Protein AF-0000000083110150 (afdb_homodimer)

Organism: NCBI:txid185642

pLDDT: mean 92.05, std 11.99, range [24.27, 98.94]

Sequence (614 aa):
MTGLLDGKVALVTGAGHGIGRGHALELAKHGATVIINDLGTSLSGEGTGKVADEVVTIIESRGGTAVSDFSDVGDEEQVDLAVERAYSQLGRLDIVVNNAGIVRDKAIWNMSADDFDLVMRVHVRGSWLTSRAVARKWRAESKESGGKVYGRIINTTSGAGLHGHFGQTNYSAAKAAIVGLTQTLSLELASIGATVNAISPGGRTRMSASMPGAQAPIEPDERAEDEFDPKDPSLGSPVVAWLASPEAGHVSGQVIRAMGEHLQLLKGWHPVASVSNGQKRWDANKLGAIMATDVFGTRNTGLRLGGMTGLLDGKVALVTGAGHGIGRGHALELAKHGATVIINDLGTSLSGEGTGKVADEVVTIIESRGGTAVSDFSDVGDEEQVDLAVERAYSQLGRLDIVVNNAGIVRDKAIWNMSADDFDLVMRVHVRGSWLTSRAVARKWRAESKESGGKVYGRIINTTSGAGLHGHFGQTNYSAAKAAIVGLTQTLSLELASIGATVNAISPGGRTRMSASMPGAQAPIEPDERAEDEFDPKDPSLGSPVVAWLASPEAGHVSGQVIRAMGEHLQLLKGWHPVASVSNGQKRWDANKLGAIMATDVFGTRNTGLRLGG

Radius of gyration: 24.79 Å; Cα contacts (8 Å, |Δi|>4): 1547; chains: 2; bounding box: 57×77×65 Å

InterPro domains:
  IPR002347 Short-chain dehydrogenase/reductase SDR [PF00106] (8-207)
  IPR002347 Short-chain dehydrogenase/reductase SDR [PR00080] (91-102)
  IPR002347 Short-chain dehydrogenase/reductase SDR [PR00080] (151-159)
  IPR002347 Short-chain dehydrogenase/reductase SDR [PR00080] (171-190)
  IPR002347 Short-chain dehydrogenase/reductase SDR [PR00081] (9-26)
  IPR002347 Short-chain dehydrogenase/reductase SDR [PR00081] (91-102)
  IPR002347 Short-chain dehydrogenase/reductase SDR [PR00081] (145-161)
  IPR002347 Short-chain dehydrogenase/reductase SDR [PR00081] (171-190)
  IPR002347 Short-chain dehydrogenase/reductase SDR [PR00081] (192-209)
  IPR020904 Short-chain dehydrogenase/reductase, conserved site [PS00061] (158-186)
  IPR036291 NAD(P)-binding domain superfamily [SSF51735] (5-263)
  IPR051687 Peroxisomal Beta-Oxidation Enzymes [PTHR45024] (5-287)
  IPR057326 Ketoreductase domain [SM00822] (8-202)

Secondary structure (DSSP, 8-state):
---TTTT-EEEEET-SSHHHHHHHHHHHHTT-EEEEE-----TTS-S---HHHHHHHHHHHTT-EEEEE---TT-HHHHHHHHHHHHHHHS---EEEE-------B-GGG--HHHHHHHIIIIIIHHHHHHHHHHHHHHHHHHHHTS----EEEEE--HHHHH--TTBHHHHHHHHHHHHHHHHHHHHTGGGT-EEEEEEE----TTGGGSTTPPPP--TTSS-TT---TT-TTTTHHHHHHHTSGGGTT--S-EEEEETTEEEEEE-SEEEEEE--SSS---HHHHHHHIIIIII----TTTS---/---TTTT-EEEEET-SSHHHHHHHHHHHHTT-EEEEE-----TTS-----HHHHHHHHHHHTT-EEEEE---TT-HHHHHHHHHHHHHHHS---EEEE-------B-GGG--HHHHHHHIIIIIIHHHHHHHHHHHHHHHHHHHHTS----EEEEE--HHHHH--TTBHHHHHHHHHHHHHHHHHHHHTGGGT-EEEEEEE----TTGGGSTTPPPP--TTSS-TT---TT-TTTTHHHHHHHTSGGGTT--S-EEEEETTEEEEEE-SEEEEEE--SSS---HHHHHHHIIIIII----TTTS---

Foldseek 3Di:
DQFLQALAEEEQAQCLFFLNVLLQLLLQVRHYAYEQEDLCADLLRHDGDQSSVVSQVVSVVVVGHYHYANFQLLDLVSLLVVLVCCCVPVVDHQEYEQDWFHDDFAAPVPGDPVRLVVRLSRQPSSLVSNLVNRLVVLVVVCVVVVAADRHEYEHEAAPCLQPNDGRPPSRVVSSVNSLVVQQVVQVVRVVRQHAGEYEHFAAFIPRQQPDPPRDDRDGQVVDDPPDQDQRRSNQCSVVVSCSSGPNVSVDHSWYWYGGRPDIDTDDDDDAPFDDDDVPDDDDPVLVLLVCCCGPVVHPDDVRDPDD/DQFLQALAEEEQAQCLFFLNVLLQLLLQVRHYAYEQEDLCADLLRHDGDQSSVVSQVVSVVVVGHYDYANFQLLDLVSLLVVLVVCCVPVVDHQEYEQDWFHDDFAAPVPGDPVRLVVRLSRQPSSLVSNLVNRLVVLVVVCVVVVAADRHEYEYEAAPCLAPNDGRPPSRVVSSVNSLVVQQVVQVVRVVRLHAGEYEHFAAFISRQQVDPPRDDRDGQVVDDPPDADQRRSNQCSVVVSCSSGPNVSVDHSWYWYGGRPDIDTDDDDDAPFDDDDVPDDDDPVQVQQVCCCGPVNHPDPPHDDDD

Nearest PDB structures (foldseek):
  4kzp-assembly1_A  TM=9.061E-01  e=1.179E-28  Mycolicibacterium smegmatis MC2 155
  4kzp-assembly2_B  TM=9.186E-01  e=1.418E-27  Mycolicibacterium smegmatis MC2 155
  4kzp-assembly2_C  TM=8.855E-01  e=2.645E-28  Mycolicibacterium smegmatis MC2 155
  4kzp-assembly1_D  TM=9.152E-01  e=2.990E-27  Mycolicibacterium smegmatis MC2 155
  3s55-assembly2_H  TM=8.577E-01  e=4.575E-21  Mycobacteroides abscessus ATCC 19977

Solvent-accessible surface area (backbone atoms only — not comparable to full-atom values): 29436 Å² total; per-residue (Å²): 129,87,35,71,30,57,85,36,28,30,41,28,30,33,18,48,47,20,47,26,27,14,36,46,51,44,34,20,75,21,42,14,37,29,38,25,21,16,50,29,42,45,64,75,64,47,72,72,44,66,42,13,50,55,48,30,51,53,36,41,75,71,72,29,46,52,43,65,38,61,52,48,50,57,36,66,68,42,35,48,50,51,56,48,46,36,36,74,74,67,70,45,75,32,30,39,35,40,47,35,68,60,59,69,76,33,43,61,71,72,45,51,68,65,47,36,50,50,37,34,33,40,38,33,46,10,40,48,45,48,50,29,49,49,47,42,52,47,49,52,49,15,64,71,69,72,44,68,35,76,36,26,37,39,37,55,36,33,67,34,16,57,62,23,32,73,33,22,46,42,55,7,13,26,22,14,15,41,50,11,30,25,30,9,45,19,56,61,33,42,84,41,50,26,31,17,27,30,35,25,57,39,43,34,17,69,75,54,29,68,40,89,90,43,59,78,52,40,51,48,83,76,54,58,90,87,57,73,52,71,45,39,16,31,41,31,15,30,57,52,41,32,55,59,15,76,81,27,71,86,56,53,44,45,43,33,37,22,46,29,38,36,37,26,43,43,38,61,57,40,72,78,25,72,49,69,51,85,79,31,74,68,54,35,93,52,41,50,47,47,43,31,50,64,54,65,65,43,79,54,70,91,47,54,74,82,125,131,87,35,71,29,58,86,35,28,31,40,28,29,34,18,47,49,21,47,26,27,14,36,46,51,44,34,19,73,21,40,15,36,30,37,25,20,14,49,29,42,45,64,79,63,48,72,72,44,66,43,13,50,56,49,30,52,53,36,41,75,71,73,30,45,52,43,64,38,60,50,47,50,58,35,66,68,41,36,46,49,53,56,50,47,36,37,73,74,68,69,46,74,32,31,39,34,40,48,35,68,61,60,69,76,31,45,60,71,72,45,49,69,65,48,36,50,51,37,34,33,40,38,34,46,10,41,48,44,50,51,30,48,49,46,42,52,47,48,51,50,16,64,72,71,73,43,68,34,76,36,26,38,40,37,56,36,33,66,32,16,55,62,25,33,72,32,22,45,43,55,7,12,26,23,13,15,43,51,12,28,26,28,10,46,18,56,64,33,42,87,42,50,27,30,16,28,31,35,26,58,40,43,32,18,69,75,54,30,70,41,89,89,43,61,79,53,39,51,49,84,76,54,56,92,85,55,70,53,72,45,40,16,29,42,27,17,31,57,54,42,31,54,59,17,78,80,27,71,84,56,54,45,46,41,34,37,21,45,31,40,37,38,27,42,43,39,61,58,41,74,77,25,70,52,72,50,84,80,30,74,67,53,37,93,53,42,48,41,47,43,29,50,64,54,66,65,44,77,57,96,85,31,66,74,80,125

Structure (mmCIF, N/CA/C/O backbone):
data_AF-0000000083110150-model_v1
#
loop_
_entity.id
_entity.type
_entity.pdbx_description
1 polymer 'Short-chain dehydrogenase'
#
loop_
_atom_site.group_PDB
_atom_site.id
_atom_site.type_symbol
_atom_site.label_atom_id
_atom_site.label_alt_id
_atom_site.label_comp_id
_atom_site.label_asym_id
_atom_site.label_entity_id
_atom_site.label_seq_id
_atom_site.pdbx_PDB_ins_code
_atom_site.Cartn_x
_atom_site.Cartn_y
_atom_site.Cartn_z
_atom_site.occupancy
_atom_site.B_iso_or_equiv
_atom_site.auth_seq_id
_atom_site.auth_comp_id
_atom_site.auth_asym_id
_atom_site.auth_atom_id
_atom_site.pdbx_PDB_model_num
ATOM 1 N N . MET A 1 1 ? 2.549 -40.5 -8.477 1 42.94 1 MET A N 1
ATOM 2 C CA . MET A 1 1 ? 1.899 -39.812 -7.375 1 42.94 1 MET A CA 1
ATOM 3 C C . MET A 1 1 ? 1.239 -38.531 -7.863 1 42.94 1 MET A C 1
ATOM 5 O O . MET A 1 1 ? 1.808 -37.812 -8.688 1 42.94 1 MET A O 1
ATOM 9 N N . THR A 1 2 ? -0.109 -38.312 -7.758 1 65.88 2 THR A N 1
ATOM 10 C CA . THR A 1 2 ? -0.902 -37.25 -8.375 1 65.88 2 THR A CA 1
ATOM 11 C C . THR A 1 2 ? -0.48 -35.875 -7.848 1 65.88 2 THR A C 1
ATOM 13 O O . THR A 1 2 ? -0.294 -35.719 -6.641 1 65.88 2 THR A O 1
ATOM 16 N N . GLY A 1 3 ? 0.108 -35.031 -8.75 1 89 3 GLY A N 1
ATOM 17 C CA . GLY A 1 3 ? 0.608 -33.719 -8.375 1 89 3 GLY A CA 1
ATOM 18 C C . GLY A 1 3 ? -0.45 -32.844 -7.746 1 89 3 GLY A C 1
ATOM 19 O O . GLY A 1 3 ? -1.645 -33 -7.992 1 89 3 GLY A O 1
ATOM 20 N N . LEU A 1 4 ? -0.072 -32.031 -6.766 1 93 4 LEU A N 1
ATOM 21 C CA . LEU A 1 4 ? -0.948 -31.109 -6.031 1 93 4 LEU A CA 1
ATOM 22 C C . LEU A 1 4 ? -1.842 -30.328 -6.988 1 93 4 LEU A C 1
ATOM 24 O O . LEU A 1 4 ? -2.93 -29.891 -6.605 1 93 4 LEU A O 1
ATOM 28 N N . LEU A 1 5 ? -1.412 -30.234 -8.312 1 98.12 5 LEU A N 1
ATOM 29 C CA . LEU A 1 5 ? -2.062 -29.281 -9.195 1 98.12 5 LEU A CA 1
ATOM 30 C C . LEU A 1 5 ? -2.42 -29.922 -10.531 1 98.12 5 LEU A C 1
ATOM 32 O O . LEU A 1 5 ? -2.469 -29.25 -11.555 1 98.12 5 LEU A O 1
ATOM 36 N N . ASP A 1 6 ? -2.557 -31.281 -10.461 1 97.38 6 ASP A N 1
ATOM 37 C CA . ASP A 1 6 ? -2.932 -32 -11.672 1 97.38 6 ASP A CA 1
ATOM 38 C C . ASP A 1 6 ? -4.207 -31.438 -12.281 1 97.38 6 ASP A C 1
ATOM 40 O O . ASP A 1 6 ? -5.203 -31.25 -11.594 1 97.38 6 ASP A O 1
ATOM 44 N N . GLY A 1 7 ? -4.094 -31.109 -13.594 1 97.06 7 GLY A N 1
ATOM 45 C CA . GLY A 1 7 ? -5.262 -30.672 -14.328 1 97.06 7 GLY A CA 1
ATOM 46 C C . GLY A 1 7 ? -5.516 -29.172 -14.195 1 97.06 7 GLY A C 1
ATOM 47 O O . GLY A 1 7 ? -6.453 -28.641 -14.789 1 97.06 7 GLY A O 1
ATOM 48 N N . LYS A 1 8 ? -4.723 -28.484 -13.422 1 98.38 8 LYS A N 1
ATOM 49 C CA . LYS A 1 8 ? -4.914 -27.047 -13.227 1 98.38 8 LYS A CA 1
ATOM 50 C C . LYS A 1 8 ? -4.105 -26.25 -14.242 1 98.38 8 LYS A C 1
ATOM 52 O O . LYS A 1 8 ? -3.105 -26.734 -14.773 1 98.38 8 LYS A O 1
ATOM 57 N N . VAL A 1 9 ? -4.539 -25.078 -14.57 1 98.88 9 VAL A N 1
ATOM 58 C CA . VAL A 1 9 ? -3.82 -24.125 -15.414 1 98.88 9 VAL A CA 1
ATOM 59 C C . VAL A 1 9 ? -3.422 -22.906 -14.586 1 98.88 9 VAL A C 1
ATOM 61 O O . VAL A 1 9 ? -4.254 -22.328 -13.875 1 98.88 9 VAL A O 1
ATOM 64 N N . ALA A 1 10 ? -2.152 -22.562 -14.633 1 98.94 10 ALA A N 1
ATOM 65 C CA . ALA A 1 10 ? -1.606 -21.469 -13.844 1 98.94 10 ALA A CA 1
ATOM 66 C C . ALA A 1 10 ? -0.938 -20.422 -14.734 1 98.94 10 ALA A C 1
ATOM 68 O O . ALA A 1 10 ? -0.252 -20.766 -15.695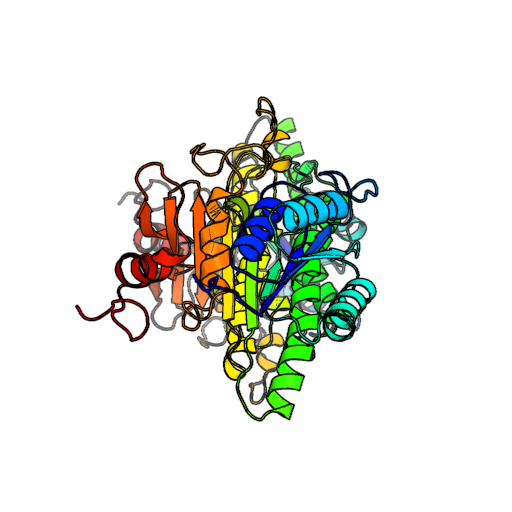 1 98.94 10 ALA A O 1
ATOM 69 N N . LEU A 1 11 ? -1.228 -19.141 -14.469 1 98.94 11 LEU A N 1
ATOM 70 C CA . LEU A 1 11 ? -0.478 -18.031 -15.023 1 98.94 11 LEU A CA 1
ATOM 71 C C . LEU A 1 11 ? 0.493 -17.453 -14 1 98.94 11 LEU A C 1
ATOM 73 O O . LEU A 1 11 ? 0.086 -17.062 -12.898 1 98.94 11 LEU A O 1
ATOM 77 N N . VAL A 1 12 ? 1.768 -17.438 -14.273 1 98.94 12 VAL A N 1
ATOM 78 C CA . VAL A 1 12 ? 2.777 -16.797 -13.445 1 98.94 12 VAL A CA 1
ATOM 79 C C . VAL A 1 12 ? 3.369 -15.594 -14.195 1 98.94 12 VAL A C 1
ATOM 81 O O . VAL A 1 12 ? 3.969 -15.758 -15.266 1 98.94 12 VAL A O 1
ATOM 84 N N . THR A 1 13 ? 3.188 -14.406 -13.664 1 98.81 13 THR A N 1
ATOM 85 C CA . THR A 1 13 ? 3.738 -13.219 -14.312 1 98.81 13 THR A CA 1
ATOM 86 C C . THR A 1 13 ? 5.168 -12.961 -13.844 1 98.81 13 THR A C 1
ATOM 88 O O . THR A 1 13 ? 5.5 -13.219 -12.688 1 98.81 13 THR A O 1
ATOM 91 N N . GLY A 1 14 ? 5.98 -12.375 -14.75 1 97.56 14 GLY A N 1
ATOM 92 C CA . GLY A 1 14 ? 7.387 -12.188 -14.43 1 97.56 14 GLY A CA 1
ATOM 93 C C . GLY A 1 14 ? 8.117 -13.492 -14.164 1 97.56 14 GLY A C 1
ATOM 94 O O . GLY A 1 14 ? 8.891 -13.594 -13.211 1 97.56 14 GLY A O 1
ATOM 95 N N . ALA A 1 15 ? 7.895 -14.484 -14.969 1 98 15 ALA A N 1
ATOM 96 C CA . ALA A 1 15 ? 8.32 -15.844 -14.664 1 98 15 ALA A CA 1
ATOM 97 C C . ALA A 1 15 ? 9.586 -16.219 -15.445 1 98 15 ALA A C 1
ATOM 99 O O . ALA A 1 15 ? 9.992 -17.375 -15.461 1 98 15 ALA A O 1
ATOM 100 N N . GLY A 1 16 ? 10.172 -15.227 -16.094 1 96.44 16 GLY A N 1
ATOM 101 C CA . GLY A 1 16 ? 11.367 -15.5 -16.891 1 96.44 16 GLY A CA 1
ATOM 102 C C . GLY A 1 16 ? 12.602 -15.727 -16.047 1 96.44 16 GLY A C 1
ATOM 103 O O . GLY A 1 16 ? 13.539 -16.406 -16.469 1 96.44 16 GLY A O 1
ATOM 104 N N . HIS A 1 17 ? 12.656 -15.141 -14.891 1 94.69 17 HIS A N 1
ATOM 105 C CA . HIS A 1 17 ? 13.836 -15.203 -14.039 1 94.69 17 HIS A CA 1
ATOM 106 C C . HIS A 1 17 ? 13.453 -15.297 -12.57 1 94.69 17 HIS A C 1
ATOM 108 O O . HIS A 1 17 ? 12.289 -15.078 -12.211 1 94.69 17 HIS A O 1
ATOM 114 N N . GLY A 1 18 ? 14.375 -15.727 -11.773 1 95.81 18 GLY A N 1
ATOM 115 C CA . GLY A 1 18 ? 14.32 -15.555 -10.328 1 95.81 18 GLY A CA 1
ATOM 116 C C . GLY A 1 18 ? 13.125 -16.234 -9.688 1 95.81 18 GLY A C 1
ATOM 117 O O . GLY A 1 18 ? 12.859 -17.422 -9.953 1 95.81 18 GLY A O 1
ATOM 118 N N . ILE A 1 19 ? 12.484 -15.539 -8.844 1 97.31 19 ILE A N 1
ATOM 119 C CA . ILE A 1 19 ? 11.406 -16.062 -8 1 97.31 19 ILE A CA 1
ATOM 120 C C . ILE A 1 19 ? 10.266 -16.578 -8.883 1 97.31 19 ILE A C 1
ATOM 122 O O . ILE A 1 19 ? 9.766 -17.688 -8.68 1 97.31 19 ILE A O 1
ATOM 126 N N . GLY A 1 20 ? 9.875 -15.766 -9.898 1 98.19 20 GLY A N 1
ATOM 127 C CA . GLY A 1 20 ? 8.805 -16.172 -10.805 1 98.19 20 GLY A CA 1
ATOM 128 C C . GLY A 1 20 ? 9.117 -17.453 -11.555 1 98.19 20 GLY A C 1
ATOM 129 O O . GLY A 1 20 ? 8.25 -18.312 -11.711 1 98.19 20 GLY A O 1
ATOM 130 N N . ARG A 1 21 ? 10.359 -17.547 -12 1 97.75 21 ARG A N 1
ATOM 131 C CA . ARG A 1 21 ? 10.812 -18.766 -12.648 1 97.75 21 ARG A CA 1
ATOM 132 C C . ARG A 1 21 ? 10.695 -19.953 -11.703 1 97.75 21 ARG A C 1
ATOM 134 O O . ARG A 1 21 ? 10.242 -21.031 -12.094 1 97.75 21 ARG A O 1
ATOM 141 N N . GLY A 1 22 ? 11.125 -19.766 -10.445 1 97.5 22 GLY A N 1
ATOM 142 C CA . GLY A 1 22 ? 10.992 -20.797 -9.438 1 97.5 22 GLY A CA 1
ATOM 143 C C . GLY A 1 22 ? 9.555 -21.25 -9.227 1 97.5 22 GLY A C 1
ATOM 144 O O . GLY A 1 22 ? 9.281 -22.453 -9.148 1 97.5 22 GLY A O 1
ATOM 145 N N . HIS A 1 23 ? 8.609 -20.266 -9.109 1 98.5 23 HIS A N 1
ATOM 146 C CA . HIS A 1 23 ? 7.199 -20.609 -8.969 1 98.5 23 HIS A CA 1
ATOM 147 C C . HIS A 1 23 ? 6.703 -21.438 -10.141 1 98.5 23 HIS A C 1
ATOM 149 O O . HIS A 1 23 ? 6.035 -22.453 -9.953 1 98.5 23 HIS A O 1
ATOM 155 N N . ALA A 1 24 ? 7.051 -21 -11.359 1 98.69 24 ALA A N 1
ATOM 156 C CA . ALA A 1 24 ? 6.586 -21.672 -12.562 1 98.69 24 ALA A CA 1
ATOM 157 C C . ALA A 1 24 ? 7.059 -23.109 -12.602 1 98.69 24 ALA A C 1
ATOM 159 O O . ALA A 1 24 ? 6.27 -24.031 -12.867 1 98.69 24 ALA A O 1
ATOM 160 N N . LEU A 1 25 ? 8.328 -23.328 -12.344 1 97.88 25 LEU A N 1
ATOM 161 C CA . LEU A 1 25 ? 8.898 -24.656 -12.359 1 97.88 25 LEU A CA 1
ATOM 162 C C . LEU A 1 25 ? 8.234 -25.547 -11.312 1 97.88 25 LEU A C 1
ATOM 164 O O . LEU A 1 25 ? 7.918 -26.703 -11.586 1 97.88 25 LEU A O 1
ATOM 168 N N . GLU A 1 26 ? 8.023 -25 -10.125 1 97.62 26 GLU A N 1
ATOM 169 C CA . GLU A 1 26 ? 7.426 -25.766 -9.031 1 97.62 26 GLU A CA 1
ATOM 170 C C . GLU A 1 26 ? 5.984 -26.156 -9.352 1 97.62 26 GLU A C 1
ATOM 172 O O . GLU A 1 26 ? 5.574 -27.281 -9.109 1 97.62 26 GLU A O 1
ATOM 177 N N . LEU A 1 27 ? 5.188 -25.203 -9.891 1 98.62 27 LEU A N 1
ATOM 178 C CA . LEU A 1 27 ? 3.803 -25.484 -10.242 1 98.62 27 LEU A CA 1
ATOM 179 C C . LEU A 1 27 ? 3.723 -26.562 -11.312 1 98.62 27 LEU A C 1
ATOM 181 O O . LEU A 1 27 ? 2.893 -27.469 -11.219 1 98.62 27 LEU A O 1
ATOM 185 N N . ALA A 1 28 ? 4.586 -26.5 -12.297 1 98.44 28 ALA A N 1
ATOM 186 C CA . ALA A 1 28 ? 4.633 -27.5 -13.352 1 98.44 28 ALA A CA 1
ATOM 187 C C . ALA A 1 28 ? 4.992 -28.875 -12.789 1 98.44 28 ALA A C 1
ATOM 189 O O . ALA A 1 28 ? 4.418 -29.891 -13.195 1 98.44 28 ALA A O 1
ATOM 190 N N . LYS A 1 29 ? 5.957 -28.875 -11.914 1 96.81 29 LYS A N 1
ATOM 191 C CA . LYS A 1 29 ? 6.383 -30.109 -11.258 1 96.81 29 LYS A CA 1
ATOM 192 C C . LYS A 1 29 ? 5.207 -30.812 -10.594 1 96.81 29 LYS A C 1
ATOM 194 O O . LYS A 1 29 ? 5.164 -32.062 -10.531 1 96.81 29 LYS A O 1
ATOM 199 N N . HIS A 1 30 ? 4.238 -30.062 -10.156 1 97.75 30 HIS A N 1
ATOM 200 C CA . HIS A 1 30 ? 3.09 -30.609 -9.445 1 97.75 30 HIS A CA 1
ATOM 201 C C . HIS A 1 30 ? 1.918 -30.844 -10.398 1 97.75 30 HIS A C 1
ATOM 203 O O . HIS A 1 30 ? 0.796 -31.109 -9.953 1 97.75 30 HIS A O 1
ATOM 209 N N . GLY A 1 31 ? 2.137 -30.656 -11.703 1 98.19 31 GLY A N 1
ATOM 210 C CA . GLY A 1 31 ? 1.17 -31.156 -12.68 1 98.19 31 GLY A CA 1
ATOM 211 C C . GLY A 1 31 ? 0.394 -30.031 -13.359 1 98.19 31 GLY A C 1
ATOM 212 O O . GLY A 1 31 ? -0.397 -30.297 -14.266 1 98.19 31 GLY A O 1
ATOM 213 N N . ALA A 1 32 ? 0.584 -28.797 -12.992 1 98.69 32 ALA A N 1
ATOM 214 C CA . ALA A 1 32 ? -0.129 -27.688 -13.625 1 98.69 32 ALA A CA 1
ATOM 215 C C . ALA A 1 32 ? 0.395 -27.438 -15.039 1 98.69 32 ALA A C 1
ATOM 217 O O . ALA A 1 32 ? 1.586 -27.609 -15.305 1 98.69 32 ALA A O 1
ATOM 218 N N . THR A 1 33 ? -0.496 -27.109 -15.953 1 98.81 33 THR A N 1
ATOM 219 C CA . THR A 1 33 ? -0.084 -26.391 -17.156 1 98.81 33 THR A CA 1
ATOM 220 C C . THR A 1 33 ? 0.204 -24.938 -16.844 1 98.81 33 THR A C 1
ATOM 222 O O . THR A 1 33 ? -0.656 -24.219 -16.312 1 98.81 33 THR A O 1
ATOM 225 N N . VAL A 1 34 ? 1.44 -24.469 -17.156 1 98.88 34 VAL A N 1
ATOM 226 C CA . VAL A 1 34 ? 1.839 -23.141 -16.672 1 98.88 34 VAL A CA 1
ATOM 227 C C . VAL A 1 34 ? 2.014 -22.188 -17.859 1 98.88 34 VAL A C 1
ATOM 229 O O . VAL A 1 34 ? 2.693 -22.516 -18.828 1 98.88 34 VAL A O 1
ATOM 232 N N . ILE A 1 35 ? 1.334 -21.047 -17.844 1 98.88 35 ILE A N 1
ATOM 233 C CA . ILE A 1 35 ? 1.591 -19.922 -18.734 1 98.88 35 ILE A CA 1
ATOM 234 C C . ILE A 1 35 ? 2.715 -19.062 -18.172 1 98.88 35 ILE A C 1
ATOM 236 O O . ILE A 1 35 ? 2.557 -18.438 -17.109 1 98.88 35 ILE A O 1
ATOM 240 N N . ILE A 1 36 ? 3.824 -19.047 -18.906 1 98.69 36 ILE A N 1
ATOM 241 C CA . ILE A 1 36 ? 5 -18.281 -18.5 1 98.69 36 ILE A CA 1
ATOM 242 C C . ILE A 1 36 ? 4.922 -16.859 -19.078 1 98.69 36 ILE A C 1
ATOM 244 O O . ILE A 1 36 ? 5.277 -16.641 -20.234 1 98.69 36 ILE A O 1
ATOM 248 N N . ASN A 1 37 ? 4.531 -15.93 -18.234 1 98.44 37 ASN A N 1
ATOM 249 C CA . ASN A 1 37 ? 4.484 -14.539 -18.688 1 98.44 37 ASN A CA 1
ATOM 250 C C . ASN A 1 37 ? 5.762 -13.789 -18.328 1 98.44 37 ASN A C 1
ATOM 252 O O . ASN A 1 37 ? 6.203 -13.836 -17.172 1 98.44 37 ASN A O 1
ATOM 256 N N . ASP A 1 38 ? 6.348 -13.156 -19.234 1 97.38 38 ASP A N 1
ATOM 257 C CA . ASP A 1 38 ? 7.484 -12.25 -19.047 1 97.38 38 ASP A CA 1
ATOM 258 C C . ASP A 1 38 ? 7.656 -11.328 -20.25 1 97.38 38 ASP A C 1
ATOM 260 O O . ASP A 1 38 ? 7.781 -11.789 -21.375 1 97.38 38 ASP A O 1
ATOM 264 N N . LEU A 1 39 ? 7.723 -10.078 -19.984 1 93 39 LEU A N 1
ATOM 265 C CA . LEU A 1 39 ? 7.855 -9.094 -21.047 1 93 39 LEU A CA 1
ATOM 266 C C . LEU A 1 39 ? 9.211 -9.211 -21.734 1 93 39 LEU A C 1
ATOM 268 O O . LEU A 1 39 ? 9.367 -8.789 -22.891 1 93 39 LEU A O 1
ATOM 272 N N . GLY A 1 40 ? 10.117 -9.836 -21.062 1 89.25 40 GLY A N 1
ATOM 273 C CA . GLY A 1 40 ? 11.461 -10.031 -21.594 1 89.25 40 GLY A CA 1
ATOM 274 C C . GLY A 1 40 ? 12.344 -8.812 -21.453 1 89.25 40 GLY A C 1
ATOM 275 O O . GLY A 1 40 ? 13.344 -8.68 -22.156 1 89.25 40 GLY A O 1
ATOM 276 N N . THR A 1 41 ? 12 -7.918 -20.516 1 82.06 41 THR A N 1
ATOM 277 C CA . THR A 1 41 ? 12.773 -6.703 -20.297 1 82.06 41 THR A CA 1
ATOM 278 C C . THR A 1 41 ? 13.836 -6.914 -19.219 1 82.06 41 THR A C 1
ATOM 280 O O . THR A 1 41 ? 13.836 -7.941 -18.531 1 82.06 41 THR A O 1
ATOM 283 N N . SER A 1 42 ? 14.734 -5.914 -19.156 1 78.62 42 SER A N 1
ATOM 284 C CA . SER A 1 42 ? 15.711 -5.875 -18.078 1 78.62 42 SER A CA 1
ATOM 285 C C . SER A 1 42 ? 15.047 -5.582 -16.734 1 78.62 42 SER A C 1
ATOM 287 O O . SER A 1 42 ? 13.852 -5.289 -16.688 1 78.62 42 SER A O 1
ATOM 289 N N . LEU A 1 43 ? 15.93 -5.668 -15.695 1 79.25 43 LEU A N 1
ATOM 290 C CA . LEU A 1 43 ? 15.477 -5.395 -14.336 1 79.25 43 LEU A CA 1
ATOM 291 C C . LEU A 1 43 ? 14.938 -3.973 -14.219 1 79.25 43 LEU A C 1
ATOM 293 O O . LEU A 1 43 ? 14.062 -3.701 -13.391 1 79.25 43 LEU A O 1
ATOM 297 N N . SER A 1 44 ? 15.438 -3.098 -15.047 1 77.44 44 SER A N 1
ATOM 298 C CA . SER A 1 44 ? 15.008 -1.704 -15.023 1 77.44 44 SER A CA 1
ATOM 299 C C . SER A 1 44 ? 13.781 -1.494 -15.906 1 77.44 44 SER A C 1
ATOM 301 O O . SER A 1 44 ? 13.242 -0.387 -15.984 1 77.44 44 SER A O 1
ATOM 303 N N . GLY A 1 45 ? 13.336 -2.621 -16.594 1 77.25 45 GLY A N 1
ATOM 304 C CA . GLY A 1 45 ? 12.141 -2.535 -17.406 1 77.25 45 GLY A CA 1
ATOM 305 C C . GLY A 1 45 ? 12.43 -2.182 -18.859 1 77.25 45 GLY A C 1
ATOM 306 O O . GLY A 1 45 ? 11.531 -1.767 -19.594 1 77.25 45 GLY A O 1
ATOM 307 N N . GLU A 1 46 ? 13.641 -2.297 -19.234 1 74.69 46 GLU A N 1
ATOM 308 C CA . GLU A 1 46 ? 14.031 -1.909 -20.578 1 74.69 46 GLU A CA 1
ATOM 309 C C . GLU A 1 46 ? 14.25 -3.135 -21.469 1 74.69 46 GLU A C 1
ATOM 311 O O . GLU A 1 46 ? 14.688 -4.18 -20.984 1 74.69 46 GLU A O 1
ATOM 316 N N . GLY A 1 47 ? 13.906 -3.043 -22.75 1 76.19 47 GLY A N 1
ATOM 317 C CA . GLY A 1 47 ? 14.195 -4.074 -23.734 1 76.19 47 GLY A CA 1
ATOM 318 C C . GLY A 1 47 ? 13.078 -5.098 -23.875 1 76.19 47 GLY A C 1
ATOM 319 O O . GLY A 1 47 ? 12 -4.926 -23.297 1 76.19 47 GLY A O 1
ATOM 320 N N . THR A 1 48 ? 13.195 -5.949 -24.859 1 74.5 48 THR A N 1
ATOM 321 C CA . THR A 1 48 ? 12.258 -7.047 -25.078 1 74.5 48 THR A CA 1
ATOM 322 C C . THR A 1 48 ? 13.016 -8.344 -25.375 1 74.5 48 THR A C 1
ATOM 324 O O . THR A 1 48 ? 14.102 -8.32 -25.953 1 74.5 48 THR A O 1
ATOM 327 N N . GLY A 1 49 ? 12.625 -9.383 -24.703 1 78.5 49 GLY A N 1
ATOM 328 C CA . GLY A 1 49 ? 13.211 -10.695 -24.953 1 78.5 49 GLY A CA 1
ATOM 329 C C . GLY A 1 49 ? 12.195 -11.82 -24.859 1 78.5 49 GLY A C 1
ATOM 330 O O . GLY A 1 49 ? 11 -11.578 -24.703 1 78.5 49 GLY A O 1
ATOM 331 N N . LYS A 1 50 ? 12.672 -13.016 -25.172 1 88.56 50 LYS A N 1
ATOM 332 C CA . LYS A 1 50 ? 11.797 -14.188 -25.141 1 88.56 50 LYS A CA 1
ATOM 333 C C . LYS A 1 50 ? 12.234 -15.172 -24.062 1 88.56 50 LYS A C 1
ATOM 335 O O . LYS A 1 50 ? 12.289 -16.375 -24.297 1 88.56 50 LYS A O 1
ATOM 340 N N . VAL A 1 51 ? 12.555 -14.609 -22.922 1 93.5 51 VAL A N 1
ATOM 341 C CA . VAL A 1 51 ? 13.055 -15.406 -21.812 1 93.5 51 VAL A CA 1
ATOM 342 C C . VAL A 1 51 ? 11.992 -16.406 -21.375 1 93.5 51 VAL A C 1
ATOM 344 O O . VAL A 1 51 ? 12.312 -17.5 -20.891 1 93.5 51 VAL A O 1
ATOM 347 N N . ALA A 1 52 ? 10.734 -16.109 -21.594 1 95.94 52 ALA A N 1
ATOM 348 C CA . ALA A 1 52 ? 9.648 -17.016 -21.25 1 95.94 52 ALA A CA 1
ATOM 349 C C . ALA A 1 52 ? 9.766 -18.328 -22.016 1 95.94 52 ALA A C 1
ATOM 351 O O . ALA A 1 52 ? 9.461 -19.406 -21.484 1 95.94 52 ALA A O 1
ATOM 352 N N . ASP A 1 53 ? 10.234 -18.328 -23.25 1 96.94 53 ASP A N 1
ATOM 353 C CA . ASP A 1 53 ? 10.406 -19.516 -24.062 1 96.94 53 ASP A CA 1
ATOM 354 C C . ASP A 1 53 ? 11.43 -20.469 -23.453 1 96.94 53 ASP A C 1
ATOM 356 O O . ASP A 1 53 ? 11.297 -21.688 -23.547 1 96.94 53 ASP A O 1
ATOM 360 N N . GLU A 1 54 ? 12.461 -19.859 -22.875 1 96.12 54 GLU A N 1
ATOM 361 C CA . GLU A 1 54 ? 13.477 -20.672 -22.219 1 96.12 54 GLU A CA 1
ATOM 362 C C . GLU A 1 54 ? 12.883 -21.469 -21.078 1 96.12 54 GLU A C 1
ATOM 364 O O . GLU A 1 54 ? 13.188 -22.656 -20.906 1 96.12 54 GLU A O 1
ATOM 369 N N . VAL A 1 55 ? 12.062 -20.797 -20.312 1 97.75 55 VAL A N 1
ATOM 370 C CA . VAL A 1 55 ? 11.438 -21.453 -19.172 1 97.75 55 VAL A CA 1
ATOM 371 C C . VAL A 1 55 ? 10.492 -22.547 -19.656 1 97.75 55 VAL A C 1
ATOM 373 O O . VAL A 1 55 ? 10.422 -23.625 -19.062 1 97.75 55 VAL A O 1
ATOM 376 N N . VAL A 1 56 ? 9.773 -22.359 -20.734 1 98.38 56 VAL A N 1
ATOM 377 C CA . VAL A 1 56 ? 8.898 -23.359 -21.344 1 98.38 56 VAL A CA 1
ATOM 378 C C . VAL A 1 56 ? 9.711 -24.594 -21.703 1 98.38 56 VAL A C 1
ATOM 380 O O . VAL A 1 56 ? 9.32 -25.719 -21.391 1 98.38 56 VAL A O 1
ATOM 383 N N . THR A 1 57 ? 10.844 -24.359 -22.328 1 98.06 57 THR A N 1
ATOM 384 C CA . THR A 1 57 ? 11.703 -25.469 -22.75 1 98.06 57 THR A CA 1
ATOM 385 C C . THR A 1 57 ? 12.156 -26.297 -21.562 1 98.06 57 THR A C 1
ATOM 387 O O . THR A 1 57 ? 12.164 -27.531 -21.609 1 98.06 57 THR A O 1
ATOM 390 N N . ILE A 1 58 ? 12.508 -25.578 -20.5 1 97.19 58 ILE A N 1
ATOM 391 C CA . ILE A 1 58 ? 12.953 -26.266 -19.281 1 97.19 58 ILE A CA 1
ATOM 392 C C . ILE A 1 58 ? 11.812 -27.125 -18.719 1 97.19 58 ILE A C 1
ATOM 394 O O . ILE A 1 58 ? 12.008 -28.297 -18.406 1 97.19 58 ILE A O 1
ATOM 398 N N . ILE A 1 59 ? 10.609 -26.562 -18.609 1 98.06 59 ILE A N 1
ATOM 399 C CA . ILE A 1 59 ? 9.453 -27.266 -18.062 1 98.06 59 ILE A CA 1
ATOM 400 C C . ILE A 1 59 ? 9.148 -28.484 -18.922 1 98.06 59 ILE A C 1
ATOM 402 O O . ILE A 1 59 ? 8.93 -29.594 -18.406 1 98.06 59 ILE A O 1
ATOM 406 N N . GLU A 1 60 ? 9.18 -28.375 -20.219 1 98.19 60 GLU A N 1
ATOM 407 C CA . GLU A 1 60 ? 8.891 -29.484 -21.141 1 98.19 60 GLU A CA 1
ATOM 408 C C . GLU A 1 60 ? 9.945 -30.578 -21.047 1 98.19 60 GLU A C 1
ATOM 410 O O . GLU A 1 60 ? 9.625 -31.766 -21.109 1 98.19 60 GLU A O 1
ATOM 415 N N . SER A 1 61 ? 11.164 -30.172 -20.891 1 97.25 61 SER A N 1
ATOM 416 C CA . SER A 1 61 ? 12.25 -31.141 -20.766 1 97.25 61 SER A CA 1
ATOM 417 C C . SER A 1 61 ? 12.109 -31.969 -19.5 1 97.25 61 SER A C 1
ATOM 419 O O . SER A 1 61 ? 12.648 -33.094 -19.422 1 97.25 61 SER A O 1
ATOM 421 N N . ARG A 1 62 ? 11.391 -31.422 -18.547 1 95.62 62 ARG A N 1
ATOM 422 C CA . ARG A 1 62 ? 11.18 -32.125 -17.266 1 95.62 62 ARG A CA 1
ATOM 423 C C . ARG A 1 62 ? 9.844 -32.844 -17.266 1 95.62 62 ARG A C 1
ATOM 425 O O . ARG A 1 62 ? 9.406 -33.344 -16.219 1 95.62 62 ARG A O 1
ATOM 432 N N . GLY A 1 63 ? 9.18 -32.875 -18.391 1 97 63 GLY A N 1
ATOM 433 C CA . GLY A 1 63 ? 7.957 -33.656 -18.547 1 97 63 GLY A CA 1
ATOM 434 C C . GLY A 1 63 ? 6.707 -32.844 -18.25 1 97 63 GLY A C 1
ATOM 435 O O . GLY A 1 63 ? 5.602 -33.375 -18.203 1 97 63 GLY A O 1
ATOM 436 N N . GLY A 1 64 ? 6.887 -31.516 -17.969 1 97.88 64 GLY A N 1
ATOM 437 C CA . GLY A 1 64 ? 5.742 -30.656 -17.719 1 97.88 64 GLY A CA 1
ATOM 438 C C . GLY A 1 64 ? 5.18 -30.016 -18.969 1 97.88 64 GLY A C 1
ATOM 439 O O . GLY A 1 64 ? 5.629 -30.312 -20.078 1 97.88 64 GLY A O 1
ATOM 440 N N . THR A 1 65 ? 4.133 -29.234 -18.812 1 98.38 65 THR A N 1
ATOM 441 C CA . THR A 1 65 ? 3.477 -28.516 -19.891 1 98.38 65 THR A CA 1
ATOM 442 C C . THR A 1 65 ? 3.451 -27.016 -19.609 1 98.38 65 THR A C 1
ATOM 444 O O . THR A 1 65 ? 3.078 -26.594 -18.516 1 98.38 65 THR A O 1
ATOM 447 N N . ALA A 1 66 ? 3.879 -26.219 -20.578 1 98.62 66 ALA A N 1
ATOM 448 C CA . ALA A 1 66 ? 3.896 -24.781 -20.406 1 98.62 66 ALA A CA 1
ATOM 449 C C . ALA A 1 66 ? 3.746 -24.062 -21.75 1 98.62 66 ALA A C 1
ATOM 451 O O . ALA A 1 66 ? 3.98 -24.672 -22.812 1 98.62 66 ALA A O 1
ATOM 452 N N . VAL A 1 67 ? 3.258 -22.859 -21.781 1 98.31 67 VAL A N 1
ATOM 453 C CA . VAL A 1 67 ? 3.211 -22 -22.938 1 98.31 67 VAL A CA 1
ATOM 454 C C . VAL A 1 67 ? 3.738 -20.609 -22.578 1 98.31 67 VAL A C 1
ATOM 456 O O . VAL A 1 67 ? 3.648 -20.188 -21.422 1 98.31 67 VAL A O 1
ATOM 459 N N . SER A 1 68 ? 4.32 -19.891 -23.547 1 97.88 68 SER A N 1
ATOM 460 C CA . SER A 1 68 ? 4.887 -18.578 -23.297 1 97.88 68 SER A CA 1
ATOM 461 C C . SER A 1 68 ? 3.848 -17.469 -23.516 1 97.88 68 SER A C 1
ATOM 463 O O . SER A 1 68 ? 2.889 -17.672 -24.266 1 97.88 68 SER A O 1
ATOM 465 N N . ASP A 1 69 ? 3.938 -16.391 -22.797 1 97.62 69 ASP A N 1
ATOM 466 C CA . ASP A 1 69 ? 3.158 -15.164 -22.938 1 97.62 69 ASP A CA 1
ATOM 467 C C . ASP A 1 69 ? 4.039 -13.93 -22.75 1 97.62 69 ASP A C 1
ATOM 469 O O . ASP A 1 69 ? 4.863 -13.883 -21.844 1 97.62 69 ASP A O 1
ATOM 473 N N . PHE A 1 70 ? 3.926 -12.984 -23.625 1 96.69 70 PHE A N 1
ATOM 474 C CA . PHE A 1 70 ? 4.82 -11.828 -23.609 1 96.69 70 PHE A CA 1
ATOM 475 C C . PHE A 1 70 ? 4.047 -10.539 -23.359 1 96.69 70 PHE A C 1
ATOM 477 O O . PHE A 1 70 ? 4.531 -9.453 -23.672 1 96.69 70 PHE A O 1
ATOM 484 N N . SER A 1 71 ? 2.844 -10.664 -22.859 1 96.69 71 SER A N 1
ATOM 485 C CA . SER A 1 71 ? 1.979 -9.508 -22.625 1 96.69 71 SER A CA 1
ATOM 486 C C . SER A 1 71 ? 2.549 -8.602 -21.531 1 96.69 71 SER A C 1
ATOM 488 O O . SER A 1 71 ? 3.141 -9.086 -20.562 1 96.69 71 SER A O 1
ATOM 490 N N . ASP A 1 72 ? 2.395 -7.301 -21.688 1 97.38 72 ASP A N 1
ATOM 491 C CA . ASP A 1 72 ? 2.672 -6.301 -20.656 1 97.38 72 ASP A CA 1
ATOM 492 C C . ASP A 1 72 ? 1.574 -6.285 -19.594 1 97.38 72 ASP A C 1
ATOM 494 O O . ASP A 1 72 ? 0.448 -5.859 -19.875 1 97.38 72 ASP A O 1
ATOM 498 N N . VAL A 1 73 ? 1.966 -6.648 -18.406 1 98.31 73 VAL A N 1
ATOM 499 C CA . VAL A 1 73 ? 0.968 -6.809 -17.344 1 98.31 73 VAL A CA 1
ATOM 500 C C . VAL A 1 73 ? 0.363 -5.453 -17 1 98.31 73 VAL A C 1
ATOM 502 O O . VAL A 1 73 ? -0.701 -5.383 -16.375 1 98.31 73 VAL A O 1
ATOM 505 N N . GLY A 1 74 ? 1.05 -4.336 -17.312 1 98.19 74 GLY A N 1
ATOM 506 C CA . GLY A 1 74 ? 0.534 -3.01 -17.016 1 98.19 74 GLY A CA 1
ATOM 507 C C . GLY A 1 74 ? -0.433 -2.498 -18.062 1 98.19 74 GLY A C 1
ATOM 508 O O . GLY A 1 74 ? -1 -1.413 -17.922 1 98.19 74 GLY A O 1
ATOM 509 N N . ASP A 1 75 ? -0.607 -3.264 -19.125 1 98.56 75 ASP A N 1
ATOM 510 C CA . ASP A 1 75 ? -1.477 -2.877 -20.234 1 98.56 75 ASP A CA 1
ATOM 511 C C . ASP A 1 75 ? -2.799 -3.639 -20.188 1 98.56 75 ASP A C 1
ATOM 513 O O . ASP A 1 75 ? -2.824 -4.863 -20.328 1 98.56 75 ASP A O 1
ATOM 517 N N . GLU A 1 76 ? -3.854 -2.891 -20.031 1 98.69 76 GLU A N 1
ATOM 518 C CA . GLU A 1 76 ? -5.172 -3.484 -19.812 1 98.69 76 GLU A CA 1
ATOM 519 C C . GLU A 1 76 ? -5.559 -4.398 -20.969 1 98.69 76 GLU A C 1
ATOM 521 O O . GLU A 1 76 ? -5.98 -5.539 -20.766 1 98.69 76 GLU A O 1
ATOM 526 N N . GLU A 1 77 ? -5.441 -3.951 -22.156 1 98.62 77 GLU A N 1
ATOM 527 C CA . GLU A 1 77 ? -5.848 -4.727 -23.328 1 98.62 77 GLU A CA 1
ATOM 528 C C . GLU A 1 77 ? -5.012 -6 -23.469 1 98.62 77 GLU A C 1
ATOM 530 O O . GLU A 1 77 ? -5.547 -7.066 -23.766 1 98.62 77 GLU A O 1
ATOM 535 N N . GLN A 1 78 ? -3.752 -5.922 -23.234 1 98.62 78 GLN A N 1
ATOM 536 C CA . GLN A 1 78 ? -2.873 -7.082 -23.359 1 98.62 78 GLN A CA 1
ATOM 537 C C . GLN A 1 78 ? -3.186 -8.117 -22.281 1 98.62 78 GLN A C 1
ATOM 539 O O . GLN A 1 78 ? -3.166 -9.32 -22.547 1 98.62 78 GLN A O 1
ATOM 544 N N . VAL A 1 79 ? -3.477 -7.66 -21.109 1 98.75 79 VAL A N 1
ATOM 545 C CA . VAL A 1 79 ? -3.816 -8.57 -20.016 1 98.75 79 VAL A CA 1
ATOM 546 C C . VAL A 1 79 ? -5.125 -9.289 -20.328 1 98.75 79 VAL A C 1
ATOM 548 O O . VAL A 1 79 ? -5.223 -10.508 -20.172 1 98.75 79 VAL A O 1
ATOM 551 N N . ASP A 1 80 ? -6.109 -8.523 -20.781 1 98.56 80 ASP A N 1
ATOM 552 C CA . ASP A 1 80 ? -7.391 -9.133 -21.125 1 98.56 80 ASP A CA 1
ATOM 553 C C . ASP A 1 80 ? -7.219 -10.188 -22.219 1 98.56 80 ASP A C 1
ATOM 555 O O . ASP A 1 80 ? -7.797 -11.273 -22.141 1 98.56 80 ASP A O 1
ATOM 559 N N . LEU A 1 81 ? -6.422 -9.859 -23.188 1 98.19 81 LEU A N 1
ATOM 560 C CA . LEU A 1 81 ? -6.18 -10.789 -24.281 1 98.19 81 LEU A CA 1
ATOM 561 C C . LEU A 1 81 ? -5.445 -12.031 -23.797 1 98.19 81 LEU A C 1
ATOM 563 O O . LEU A 1 81 ? -5.715 -13.141 -24.266 1 98.19 81 LEU A O 1
ATOM 567 N N . ALA A 1 82 ? -4.488 -11.867 -22.906 1 98.19 82 ALA A N 1
ATOM 568 C CA . ALA A 1 82 ? -3.744 -13 -22.359 1 98.19 82 ALA A CA 1
ATOM 569 C C . ALA A 1 82 ? -4.672 -13.969 -21.641 1 98.19 82 ALA A C 1
ATOM 571 O O . ALA A 1 82 ? -4.551 -15.188 -21.781 1 98.19 82 ALA A O 1
ATOM 572 N N . VAL A 1 83 ? -5.582 -13.469 -20.812 1 98.69 83 VAL A N 1
ATOM 573 C CA . VAL A 1 83 ? -6.523 -14.297 -20.062 1 98.69 83 VAL A CA 1
ATOM 574 C C . VAL A 1 83 ? -7.5 -14.969 -21.031 1 98.69 83 VAL A C 1
ATOM 576 O O . VAL A 1 83 ? -7.801 -16.156 -20.891 1 98.69 83 VAL A O 1
ATOM 579 N N . GLU A 1 84 ? -7.914 -14.227 -22.062 1 98.25 84 GLU A N 1
ATOM 580 C CA . GLU A 1 84 ? -8.781 -14.812 -23.078 1 98.25 84 GLU A CA 1
ATOM 581 C C . GLU A 1 84 ? -8.086 -15.953 -23.812 1 98.25 84 GLU A C 1
ATOM 583 O O . GLU A 1 84 ? -8.711 -16.984 -24.094 1 98.25 84 GLU A O 1
ATOM 588 N N . ARG A 1 85 ? -6.879 -15.766 -24.141 1 97.81 85 ARG A N 1
ATOM 589 C CA . ARG A 1 85 ? -6.102 -16.797 -24.812 1 97.81 85 ARG A CA 1
ATOM 590 C C . ARG A 1 85 ? -5.977 -18.047 -23.953 1 97.81 85 ARG A C 1
ATOM 592 O O . ARG A 1 85 ? -6.027 -19.172 -24.469 1 97.81 85 ARG A O 1
ATOM 599 N N . ALA A 1 86 ? -5.758 -17.875 -22.625 1 98.06 86 ALA A N 1
ATOM 600 C CA . ALA A 1 86 ? -5.703 -19.016 -21.719 1 98.06 86 ALA A CA 1
ATOM 601 C C . ALA A 1 86 ? -6.977 -19.859 -21.812 1 98.06 86 ALA A C 1
ATOM 603 O O . ALA A 1 86 ? -6.914 -21.078 -21.922 1 98.06 86 ALA A O 1
ATOM 604 N N . TYR A 1 87 ? -8.133 -19.234 -21.844 1 97.94 87 TYR A N 1
ATOM 605 C CA . TYR A 1 87 ? -9.406 -19.953 -21.906 1 97.94 87 TYR A CA 1
ATOM 606 C C . TYR A 1 87 ? -9.625 -20.562 -23.281 1 97.94 87 TYR A C 1
ATOM 608 O O . TYR A 1 87 ? -10.109 -21.703 -23.391 1 97.94 87 TYR A O 1
ATOM 616 N N . SER A 1 88 ? -9.219 -19.812 -24.328 1 97.81 88 SER A N 1
ATOM 617 C CA . SER A 1 88 ? -9.414 -20.312 -25.688 1 97.81 88 SER A CA 1
ATOM 618 C C . SER A 1 88 ? -8.523 -21.516 -25.953 1 97.81 88 SER A C 1
ATOM 620 O O . SER A 1 88 ? -8.945 -22.484 -26.609 1 97.81 88 SER A O 1
ATOM 622 N N . GLN A 1 89 ? -7.355 -21.516 -25.406 1 97.44 89 GLN A N 1
ATOM 623 C CA . GLN A 1 89 ? -6.363 -22.516 -25.766 1 97.44 89 GLN A CA 1
ATOM 624 C C . GLN A 1 89 ? -6.348 -23.656 -24.734 1 97.44 89 GLN A C 1
ATOM 626 O O . GLN A 1 89 ? -6.078 -24.797 -25.078 1 97.44 89 GLN A O 1
ATOM 631 N N . LEU A 1 90 ? -6.555 -23.297 -23.5 1 98.19 90 LEU A N 1
ATOM 632 C CA . LEU A 1 90 ? -6.352 -24.281 -22.438 1 98.19 90 LEU A CA 1
ATOM 633 C C . LEU A 1 90 ? -7.66 -24.594 -21.734 1 98.19 90 LEU A C 1
ATOM 635 O O . LEU A 1 90 ? -7.723 -25.5 -20.906 1 98.19 90 LEU A O 1
ATOM 639 N N . GLY A 1 91 ? -8.758 -23.797 -22 1 97.5 91 GLY A N 1
ATOM 640 C CA . GLY A 1 91 ? -10.094 -24.078 -21.516 1 97.5 91 GLY A CA 1
ATOM 641 C C . GLY A 1 91 ? -10.375 -23.5 -20.141 1 97.5 91 GLY A C 1
ATOM 642 O O . GLY A 1 91 ? -11.539 -23.391 -19.734 1 97.5 91 GLY A O 1
ATOM 643 N N . ARG A 1 92 ? -9.312 -23.156 -19.422 1 97.69 92 ARG A N 1
ATOM 644 C CA . ARG A 1 92 ? -9.484 -22.672 -18.062 1 97.69 92 ARG A CA 1
ATOM 645 C C . ARG A 1 92 ? -8.266 -21.891 -17.594 1 97.69 92 ARG A C 1
ATOM 647 O O . ARG A 1 92 ? -7.219 -21.906 -18.25 1 97.69 92 ARG A O 1
ATOM 654 N N . LEU A 1 93 ? -8.383 -21.172 -16.531 1 98.81 93 LEU A N 1
ATOM 655 C CA . LEU A 1 93 ? -7.324 -20.547 -15.75 1 98.81 93 LEU A CA 1
ATOM 656 C C . LEU A 1 93 ? -7.664 -20.562 -14.266 1 98.81 93 LEU A C 1
ATOM 658 O O . LEU A 1 93 ? -8.555 -19.844 -13.82 1 98.81 93 LEU A O 1
ATOM 662 N N . ASP A 1 94 ? -6.922 -21.391 -13.5 1 98.75 94 ASP A N 1
ATOM 663 C CA . ASP A 1 94 ? -7.293 -21.688 -12.125 1 98.75 94 ASP A CA 1
ATOM 664 C C . ASP A 1 94 ? -6.453 -20.875 -11.141 1 98.75 94 ASP A C 1
ATOM 666 O O . ASP A 1 94 ? -6.914 -20.562 -10.039 1 98.75 94 ASP A O 1
ATOM 670 N N . ILE A 1 95 ? -5.234 -20.641 -11.516 1 98.94 95 ILE A N 1
ATOM 671 C CA . ILE A 1 95 ? -4.234 -20.094 -10.602 1 98.94 95 ILE A CA 1
ATOM 672 C C . ILE A 1 95 ? -3.539 -18.906 -11.25 1 98.94 95 ILE A C 1
ATOM 674 O O . ILE A 1 95 ? -3.15 -18.969 -12.422 1 98.94 95 ILE A O 1
ATOM 678 N N . VAL A 1 96 ? -3.514 -17.812 -10.555 1 98.94 96 VAL A N 1
ATOM 679 C CA . VAL A 1 96 ? -2.73 -16.656 -10.977 1 98.94 96 VAL A CA 1
ATOM 680 C C . VAL A 1 96 ? -1.701 -16.312 -9.906 1 98.94 96 VAL A C 1
ATOM 682 O O . VAL A 1 96 ? -2.055 -16.078 -8.742 1 98.94 96 VAL A O 1
ATOM 685 N N . VAL A 1 97 ? -0.438 -16.359 -10.25 1 98.94 97 VAL A N 1
ATOM 686 C CA . VAL A 1 97 ? 0.646 -15.867 -9.406 1 98.94 97 VAL A CA 1
ATOM 687 C C . VAL A 1 97 ? 1.147 -14.523 -9.938 1 98.94 97 VAL A C 1
ATOM 689 O O . VAL A 1 97 ? 1.866 -14.477 -10.945 1 98.94 97 VAL A O 1
ATOM 692 N N . ASN A 1 98 ? 0.718 -13.438 -9.305 1 98.94 98 ASN A N 1
ATOM 693 C CA . ASN A 1 98 ? 1.214 -12.109 -9.641 1 98.94 98 ASN A CA 1
ATOM 694 C C . ASN A 1 98 ? 2.596 -11.859 -9.047 1 98.94 98 ASN A C 1
ATOM 696 O O . ASN A 1 98 ? 2.719 -11.562 -7.852 1 98.94 98 ASN A O 1
ATOM 700 N N . ASN A 1 99 ? 3.605 -11.914 -9.922 1 98.56 99 ASN A N 1
ATOM 701 C CA . ASN A 1 99 ? 4.988 -11.844 -9.461 1 98.56 99 ASN A CA 1
ATOM 702 C C . ASN A 1 99 ? 5.805 -10.844 -10.273 1 98.56 99 ASN A C 1
ATOM 704 O O . ASN A 1 99 ? 6.895 -10.445 -9.859 1 98.56 99 ASN A O 1
ATOM 708 N N . ALA A 1 100 ? 5.273 -10.391 -11.43 1 97.75 100 ALA A N 1
ATOM 709 C CA . ALA A 1 100 ? 6.012 -9.453 -12.273 1 97.75 100 ALA A CA 1
ATOM 710 C C . ALA A 1 100 ? 6.426 -8.211 -11.484 1 97.75 100 ALA A C 1
ATOM 712 O O . ALA A 1 100 ? 5.633 -7.676 -10.703 1 97.75 100 ALA A O 1
ATOM 713 N N . GLY A 1 101 ? 7.637 -7.836 -11.656 1 95.31 101 GLY A N 1
ATOM 714 C CA . GLY A 1 101 ? 8.133 -6.688 -10.922 1 95.31 101 GLY A CA 1
ATOM 715 C C . GLY A 1 101 ? 9.438 -6.141 -11.477 1 95.31 101 GLY A C 1
ATOM 716 O O . GLY A 1 101 ? 10.141 -6.832 -12.211 1 95.31 101 GLY A O 1
ATOM 717 N N . ILE A 1 102 ? 9.727 -4.93 -11.172 1 94.69 102 ILE A N 1
ATOM 718 C CA . ILE A 1 102 ? 10.953 -4.211 -11.508 1 94.69 102 ILE A CA 1
ATOM 719 C C . ILE A 1 102 ? 11.414 -3.383 -10.312 1 94.69 102 ILE A C 1
ATOM 721 O O . ILE A 1 102 ? 10.68 -3.225 -9.336 1 94.69 102 ILE A O 1
ATOM 725 N N . VAL A 1 103 ? 12.656 -2.924 -10.383 1 92.5 103 VAL A N 1
ATOM 726 C CA . VAL A 1 103 ? 13.148 -2.016 -9.344 1 92.5 103 VAL A CA 1
ATOM 727 C C . VAL A 1 103 ? 13.68 -0.739 -9.992 1 92.5 103 VAL A C 1
ATOM 729 O O . VAL A 1 103 ? 14.242 -0.777 -11.086 1 92.5 103 VAL A O 1
ATOM 732 N N . ARG A 1 104 ? 13.422 0.318 -9.414 1 93.56 104 ARG A N 1
ATOM 733 C CA . ARG A 1 104 ? 13.969 1.646 -9.672 1 93.56 104 ARG A CA 1
ATOM 734 C C . ARG A 1 104 ? 14.352 2.346 -8.375 1 93.56 104 ARG A C 1
ATOM 736 O O . ARG A 1 104 ? 13.812 3.404 -8.047 1 93.56 104 ARG A O 1
ATOM 743 N N . ASP A 1 105 ? 15.391 1.827 -7.68 1 93.81 105 ASP A N 1
ATOM 744 C CA . ASP A 1 105 ? 15.703 2.26 -6.324 1 93.81 105 ASP A CA 1
ATOM 745 C C . ASP A 1 105 ? 16.438 3.598 -6.328 1 93.81 105 ASP A C 1
ATOM 747 O O . ASP A 1 105 ? 17.453 3.75 -7.004 1 93.81 105 ASP A O 1
ATOM 751 N N . LYS A 1 106 ? 15.945 4.535 -5.684 1 96.56 106 LYS A N 1
ATOM 752 C CA . LYS A 1 106 ? 16.531 5.848 -5.414 1 96.56 106 LYS A CA 1
ATOM 753 C C . LYS A 1 106 ? 15.891 6.488 -4.184 1 96.56 106 LYS A C 1
ATOM 755 O O . LYS A 1 106 ? 14.695 6.32 -3.938 1 96.56 106 LYS A O 1
ATOM 760 N N . ALA A 1 107 ? 16.75 7.172 -3.393 1 96.75 107 ALA A N 1
ATOM 761 C CA . ALA A 1 107 ? 16.125 7.992 -2.357 1 96.75 107 ALA A CA 1
ATOM 762 C C . ALA A 1 107 ? 15.102 8.953 -2.963 1 96.75 107 ALA A C 1
ATOM 764 O O . ALA A 1 107 ? 15.219 9.344 -4.125 1 96.75 107 ALA A O 1
ATOM 765 N N . ILE A 1 108 ? 14.125 9.359 -2.164 1 98.19 108 ILE A N 1
ATOM 766 C CA . ILE A 1 108 ? 12.969 10.094 -2.68 1 98.19 108 ILE A CA 1
ATOM 767 C C . ILE A 1 108 ? 13.445 11.367 -3.377 1 98.19 108 ILE A C 1
ATOM 769 O O . ILE A 1 108 ? 12.883 11.766 -4.402 1 98.19 108 ILE A O 1
ATOM 773 N N . TRP A 1 109 ? 14.469 12.016 -2.898 1 97.69 109 TRP A N 1
ATOM 774 C CA . TRP A 1 109 ? 14.891 13.297 -3.447 1 97.69 109 TRP A CA 1
ATOM 775 C C . TRP A 1 109 ? 15.602 13.109 -4.781 1 97.69 109 TRP A C 1
ATOM 777 O O . TRP A 1 109 ? 15.805 14.078 -5.523 1 97.69 109 TRP A O 1
ATOM 787 N N . ASN A 1 110 ? 15.992 11.906 -5.125 1 98 110 ASN A N 1
ATOM 788 C CA . ASN A 1 110 ? 16.656 11.602 -6.391 1 98 110 ASN A CA 1
ATOM 789 C C . ASN A 1 110 ? 15.75 10.766 -7.305 1 98 110 ASN A C 1
ATOM 791 O O . ASN A 1 110 ? 16.109 10.484 -8.445 1 98 110 ASN A O 1
ATOM 795 N N . MET A 1 111 ? 14.641 10.375 -6.867 1 98.19 111 MET A N 1
ATOM 796 C CA . MET A 1 111 ? 13.758 9.508 -7.633 1 98.19 111 MET A CA 1
ATOM 797 C C . MET A 1 111 ? 12.883 10.312 -8.586 1 98.19 111 MET A C 1
ATOM 799 O O . MET A 1 111 ? 12.258 11.297 -8.18 1 98.19 111 MET A O 1
ATOM 803 N N . SER A 1 112 ? 12.852 9.969 -9.875 1 98.62 112 SER A N 1
ATOM 804 C CA . SER A 1 112 ? 12.008 10.664 -10.836 1 98.62 112 SER A CA 1
ATOM 805 C C . SER A 1 112 ? 10.562 10.188 -10.75 1 98.62 112 SER A C 1
ATOM 807 O O . SER A 1 112 ? 10.297 9.078 -10.281 1 98.62 112 SER A O 1
ATOM 809 N N . ALA A 1 113 ? 9.656 11.016 -11.203 1 98.62 113 ALA A N 1
ATOM 810 C CA . ALA A 1 113 ? 8.258 10.609 -11.273 1 98.62 113 ALA A CA 1
ATOM 811 C C . ALA A 1 113 ? 8.07 9.422 -12.203 1 98.62 113 ALA A C 1
ATOM 813 O O . ALA A 1 113 ? 7.238 8.547 -11.961 1 98.62 113 ALA A O 1
ATOM 814 N N . ASP A 1 114 ? 8.836 9.391 -13.234 1 98.25 114 ASP A N 1
ATOM 815 C CA . ASP A 1 114 ? 8.766 8.273 -14.164 1 98.25 114 ASP A CA 1
ATOM 816 C C . ASP A 1 114 ? 9.141 6.961 -13.484 1 98.25 114 ASP A C 1
ATOM 818 O O . ASP A 1 114 ? 8.508 5.93 -13.727 1 98.25 114 ASP A O 1
ATOM 822 N N . ASP A 1 115 ? 10.227 6.988 -12.695 1 98 115 ASP A N 1
ATOM 823 C CA . ASP A 1 115 ? 10.648 5.801 -11.953 1 98 115 ASP A CA 1
ATOM 824 C C . ASP A 1 115 ? 9.555 5.348 -10.984 1 98 115 ASP A C 1
ATOM 826 O O . ASP A 1 115 ? 9.289 4.152 -10.852 1 98 115 ASP A O 1
ATOM 830 N N . PHE A 1 116 ? 8.969 6.309 -10.312 1 98.75 116 PHE A N 1
ATOM 831 C CA . PHE A 1 116 ? 7.859 6 -9.422 1 98.75 116 PHE A CA 1
ATOM 832 C C . PHE A 1 116 ? 6.703 5.371 -10.188 1 98.75 116 PHE A C 1
ATOM 834 O O . PHE A 1 116 ? 6.207 4.309 -9.812 1 98.75 116 PHE A O 1
ATOM 841 N N . ASP A 1 117 ? 6.281 6 -11.258 1 98.69 117 ASP A N 1
ATOM 842 C CA . ASP A 1 117 ? 5.121 5.59 -12.047 1 98.69 117 ASP A CA 1
ATOM 843 C C . ASP A 1 117 ? 5.332 4.203 -12.656 1 98.69 117 ASP A C 1
ATOM 845 O O . ASP A 1 117 ? 4.402 3.4 -12.719 1 98.69 117 ASP A O 1
ATOM 849 N N . LEU A 1 118 ? 6.496 3.957 -13.117 1 98.06 118 LEU A N 1
ATOM 850 C CA . LEU A 1 118 ? 6.781 2.682 -13.766 1 98.06 118 LEU A CA 1
ATOM 851 C C . LEU A 1 118 ? 6.664 1.529 -12.781 1 98.06 118 LEU A C 1
ATOM 853 O O . LEU A 1 118 ? 6.09 0.485 -13.102 1 98.06 118 LEU A O 1
ATOM 857 N N . VAL A 1 119 ? 7.199 1.692 -11.578 1 98.31 119 VAL A N 1
ATOM 858 C CA . VAL A 1 119 ? 7.125 0.659 -10.547 1 98.31 119 VAL A CA 1
ATOM 859 C C . VAL A 1 119 ? 5.668 0.415 -10.172 1 98.31 119 VAL A C 1
ATOM 861 O O . VAL A 1 119 ? 5.227 -0.734 -10.078 1 98.31 119 VAL A O 1
ATOM 864 N N . MET A 1 120 ? 4.906 1.469 -10 1 98.75 120 MET A N 1
ATOM 865 C CA . MET A 1 120 ? 3.49 1.33 -9.672 1 98.75 120 MET A CA 1
ATOM 866 C C . MET A 1 120 ? 2.742 0.624 -10.797 1 98.75 120 MET A C 1
ATOM 868 O O . MET A 1 120 ? 1.88 -0.219 -10.539 1 98.75 120 MET A O 1
ATOM 872 N N . ARG A 1 121 ? 3.072 0.964 -11.984 1 98.56 121 ARG A N 1
ATOM 873 C CA . ARG A 1 121 ? 2.406 0.401 -13.148 1 98.56 121 ARG A CA 1
ATOM 874 C C . ARG A 1 121 ? 2.627 -1.105 -13.234 1 98.56 121 ARG A C 1
ATOM 876 O O . ARG A 1 121 ? 1.679 -1.868 -13.43 1 98.56 121 ARG A O 1
ATOM 883 N N . VAL A 1 122 ? 3.809 -1.533 -13.062 1 98.25 122 VAL A N 1
ATOM 884 C CA . VAL A 1 122 ? 4.148 -2.938 -13.273 1 98.25 122 VAL A CA 1
ATOM 885 C C . VAL A 1 122 ? 3.654 -3.766 -12.086 1 98.25 122 VAL A C 1
ATOM 887 O O . VAL A 1 122 ? 2.984 -4.785 -12.266 1 98.25 122 VAL A O 1
ATOM 890 N N . HIS A 1 123 ? 3.957 -3.34 -10.867 1 98.62 123 HIS A N 1
ATOM 891 C CA . HIS A 1 123 ? 3.662 -4.141 -9.68 1 98.62 123 HIS A CA 1
ATOM 892 C C . HIS A 1 123 ? 2.182 -4.066 -9.32 1 98.62 123 HIS A C 1
ATOM 894 O O . HIS A 1 123 ? 1.512 -5.094 -9.211 1 98.62 123 HIS A O 1
ATOM 900 N N . VAL A 1 124 ? 1.697 -2.84 -9.18 1 98.88 124 VAL A N 1
ATOM 901 C CA . VAL A 1 124 ? 0.377 -2.656 -8.586 1 98.88 124 VAL A CA 1
ATOM 902 C C . VAL A 1 124 ? -0.695 -2.76 -9.672 1 98.88 124 VAL A C 1
ATOM 904 O O . VAL A 1 124 ? -1.564 -3.631 -9.609 1 98.88 124 VAL A O 1
ATOM 907 N N . ARG A 1 125 ? -0.598 -1.897 -10.672 1 98.88 125 ARG A N 1
ATOM 908 C CA . ARG A 1 125 ? -1.58 -1.917 -11.75 1 98.88 125 ARG A CA 1
ATOM 909 C C . ARG A 1 125 ? -1.59 -3.268 -12.453 1 98.88 125 ARG A C 1
ATOM 911 O O . ARG A 1 125 ? -2.656 -3.795 -12.781 1 98.88 125 ARG A O 1
ATOM 918 N N . GLY A 1 126 ? -0.422 -3.799 -12.711 1 98.88 126 GLY A N 1
ATOM 919 C CA . GLY A 1 126 ? -0.322 -5.102 -13.352 1 98.88 126 GLY A CA 1
ATOM 920 C C . GLY A 1 126 ? -1.017 -6.203 -12.57 1 98.88 126 GLY A C 1
ATOM 921 O O . GLY A 1 126 ? -1.778 -6.984 -13.141 1 98.88 126 GLY A O 1
ATOM 922 N N . SER A 1 127 ? -0.745 -6.305 -11.242 1 98.88 127 SER A N 1
ATOM 923 C CA . SER A 1 127 ? -1.404 -7.301 -10.398 1 98.88 127 SER A CA 1
ATOM 924 C C . SER A 1 127 ? -2.914 -7.09 -10.375 1 98.88 127 SER A C 1
ATOM 926 O O . SER A 1 127 ? -3.68 -8.055 -10.406 1 98.88 127 SER A O 1
ATOM 928 N N . TRP A 1 128 ? -3.314 -5.859 -10.312 1 98.94 128 TRP A N 1
ATOM 929 C CA . TRP A 1 128 ? -4.734 -5.535 -10.281 1 98.94 128 TRP A CA 1
ATOM 930 C C . TRP A 1 128 ? -5.418 -5.934 -11.586 1 98.94 128 TRP A C 1
ATOM 932 O O . TRP A 1 128 ? -6.477 -6.562 -11.57 1 98.94 128 TRP A O 1
ATOM 942 N N . LEU A 1 129 ? -4.82 -5.539 -12.719 1 98.94 129 LEU A N 1
ATOM 943 C CA . LEU A 1 129 ? -5.383 -5.848 -14.031 1 98.94 129 LEU A CA 1
ATOM 944 C C . LEU A 1 129 ? -5.523 -7.352 -14.227 1 98.94 129 LEU A C 1
ATOM 946 O O . LEU A 1 129 ? -6.562 -7.832 -14.688 1 98.94 129 LEU A O 1
ATOM 950 N N . THR A 1 130 ? -4.469 -8.062 -13.898 1 98.88 130 THR A N 1
ATOM 951 C CA . THR A 1 130 ? -4.488 -9.508 -14.047 1 98.88 130 THR A CA 1
ATOM 952 C C . THR A 1 130 ? -5.555 -10.133 -13.156 1 98.88 130 THR A C 1
ATOM 954 O O . THR A 1 130 ? -6.324 -10.992 -13.602 1 98.88 130 THR A O 1
ATOM 957 N N . SER A 1 131 ? -5.641 -9.688 -11.922 1 98.94 131 SER A N 1
ATOM 958 C CA . SER A 1 131 ? -6.641 -10.18 -10.977 1 98.94 131 SER A CA 1
ATOM 959 C C . SER A 1 131 ? -8.055 -9.859 -11.453 1 98.94 131 SER A C 1
ATOM 961 O O . SER A 1 131 ? -8.961 -10.695 -11.336 1 98.94 131 SER A O 1
ATOM 963 N N . ARG A 1 132 ? -8.227 -8.641 -11.977 1 98.88 132 ARG A N 1
ATOM 964 C CA . ARG A 1 132 ? -9.539 -8.242 -12.484 1 98.88 132 ARG A CA 1
ATOM 965 C C . ARG A 1 132 ? -9.977 -9.141 -13.641 1 98.88 132 ARG A C 1
ATOM 967 O O . ARG A 1 132 ? -11.125 -9.578 -13.695 1 98.88 132 ARG A O 1
ATOM 974 N N . ALA A 1 133 ? -9.078 -9.375 -14.562 1 98.81 133 ALA A N 1
ATOM 975 C CA . ALA A 1 133 ? -9.391 -10.172 -15.742 1 98.81 133 ALA A CA 1
ATOM 976 C C . ALA A 1 133 ? -9.859 -11.57 -15.352 1 98.81 133 ALA A C 1
ATOM 978 O O . ALA A 1 133 ? -10.883 -12.055 -15.836 1 98.81 133 ALA A O 1
ATOM 979 N N . VAL A 1 134 ? -9.172 -12.219 -14.398 1 98.75 134 VAL A N 1
ATOM 980 C CA . VAL A 1 134 ? -9.539 -13.578 -14.023 1 98.75 134 VAL A CA 1
ATOM 981 C C . VAL A 1 134 ? -10.789 -13.555 -13.148 1 98.75 134 VAL A C 1
ATOM 983 O O . VAL A 1 134 ? -11.617 -14.461 -13.219 1 98.75 134 VAL A O 1
ATOM 986 N N . ALA A 1 135 ? -10.898 -12.547 -12.281 1 98.69 135 ALA A N 1
ATOM 987 C CA . ALA A 1 135 ? -12.078 -12.422 -11.43 1 98.69 135 ALA A CA 1
ATOM 988 C C . ALA A 1 135 ? -13.352 -12.375 -12.273 1 98.69 135 ALA A C 1
ATOM 990 O O . ALA A 1 135 ? -14.359 -12.984 -11.922 1 98.69 135 ALA A O 1
ATOM 991 N N . ARG A 1 136 ? -13.297 -11.641 -13.391 1 98.62 136 ARG A N 1
ATOM 992 C CA . ARG A 1 136 ? -14.438 -11.547 -14.297 1 98.62 136 ARG A CA 1
ATOM 993 C C . ARG A 1 136 ? -14.789 -12.914 -14.875 1 98.62 136 ARG A C 1
ATOM 995 O O . ARG A 1 136 ? -15.961 -13.297 -14.93 1 98.62 136 ARG A O 1
ATOM 1002 N N . LYS A 1 137 ? -13.789 -13.68 -15.297 1 98.69 137 LYS A N 1
ATOM 1003 C CA . LYS A 1 137 ? -14 -15.016 -15.836 1 98.69 137 LYS A CA 1
ATOM 1004 C C . LYS A 1 137 ? -14.555 -15.961 -14.773 1 98.69 137 LYS A C 1
ATOM 1006 O O . LYS A 1 137 ? -15.516 -16.688 -15.031 1 98.69 137 LYS A O 1
ATOM 1011 N N . TRP A 1 138 ? -13.977 -15.938 -13.57 1 98.69 138 TRP A N 1
ATOM 1012 C CA . TRP A 1 138 ? -14.383 -16.812 -12.484 1 98.69 138 TRP A CA 1
ATOM 1013 C C . TRP A 1 138 ? -15.812 -16.531 -12.055 1 98.69 138 TRP A C 1
ATOM 1015 O O . TRP A 1 138 ? -16.578 -17.453 -11.758 1 98.69 138 TRP A O 1
ATOM 1025 N N . ARG A 1 139 ? -16.141 -15.273 -12.016 1 97.69 139 ARG A N 1
ATOM 1026 C CA . ARG A 1 139 ? -17.5 -14.898 -11.664 1 97.69 139 ARG A CA 1
ATOM 1027 C C . ARG A 1 139 ? -18.5 -15.414 -12.703 1 97.69 139 ARG A C 1
ATOM 1029 O O . ARG A 1 139 ? -19.562 -15.922 -12.344 1 97.69 139 ARG A O 1
ATOM 1036 N N . ALA A 1 140 ? -18.125 -15.258 -13.914 1 97.62 140 ALA A N 1
ATOM 1037 C CA . ALA A 1 140 ? -18.984 -15.766 -14.984 1 97.62 140 ALA A CA 1
ATOM 1038 C C . ALA A 1 140 ? -19.156 -17.281 -14.883 1 97.62 140 ALA A C 1
ATOM 1040 O O . ALA A 1 140 ? -20.266 -17.797 -15.055 1 97.62 140 ALA A O 1
ATOM 1041 N N . GLU A 1 141 ? -18.109 -17.938 -14.586 1 97.69 141 GLU A N 1
ATOM 1042 C CA . GLU A 1 141 ? -18.156 -19.391 -14.414 1 97.69 141 GLU A CA 1
ATOM 1043 C C . GLU A 1 141 ? -19.047 -19.781 -13.25 1 97.69 141 GLU A C 1
ATOM 1045 O O . GLU A 1 141 ? -19.828 -20.734 -13.344 1 97.69 141 GLU A O 1
ATOM 1050 N N . SER A 1 142 ? -18.859 -19.094 -12.195 1 97.38 142 SER A N 1
ATOM 1051 C CA . SER A 1 142 ? -19.672 -19.344 -11.008 1 97.38 142 SER A CA 1
ATOM 1052 C C . SER A 1 142 ? -21.141 -19.125 -11.297 1 97.38 142 SER A C 1
ATOM 1054 O O . SER A 1 142 ? -21.984 -19.938 -10.898 1 97.38 142 SER A O 1
ATOM 1056 N N . LYS A 1 143 ? -21.438 -18.109 -11.961 1 96.88 143 LYS A N 1
ATOM 1057 C CA . LYS A 1 143 ? -22.828 -17.812 -12.32 1 96.88 143 LYS A CA 1
ATOM 1058 C C . LYS A 1 143 ? -23.406 -18.891 -13.227 1 96.88 143 LYS A C 1
ATOM 1060 O O . LYS A 1 143 ? -24.547 -19.312 -13.039 1 96.88 143 LYS A O 1
ATOM 1065 N N . GLU A 1 144 ? -22.641 -19.297 -14.102 1 97.12 144 GLU A N 1
ATOM 1066 C CA . GLU A 1 144 ? -23.078 -20.312 -15.062 1 97.12 144 GLU A CA 1
ATOM 1067 C C . GLU A 1 144 ? -23.312 -21.656 -14.383 1 97.12 144 GLU A C 1
ATOM 1069 O O . GLU A 1 144 ? -24.297 -22.344 -14.648 1 97.12 144 GLU A O 1
ATOM 1074 N N . SER A 1 145 ? -22.438 -22.047 -13.508 1 96.19 145 SER A N 1
ATOM 1075 C CA . SER A 1 145 ? -22.516 -23.359 -12.867 1 96.19 145 SER A CA 1
ATOM 1076 C C . SER A 1 145 ? -23.438 -23.344 -11.656 1 96.19 145 SER A C 1
ATOM 1078 O O . SER A 1 145 ? -23.891 -24.391 -11.195 1 96.19 145 SER A O 1
ATOM 1080 N N . GLY A 1 146 ? -23.672 -22.156 -11.117 1 95.94 146 GLY A N 1
ATOM 1081 C CA . GLY A 1 146 ? -24.438 -22.031 -9.891 1 95.94 146 GLY A CA 1
ATOM 1082 C C . GLY A 1 146 ? -23.672 -22.453 -8.648 1 95.94 146 GLY A C 1
ATOM 1083 O O . GLY A 1 146 ? -24.266 -22.656 -7.594 1 95.94 146 GLY A O 1
ATOM 1084 N N . GLY A 1 147 ? -22.391 -22.594 -8.828 1 95.88 147 GLY A N 1
ATOM 1085 C CA . GLY A 1 147 ? -21.562 -23.062 -7.715 1 95.88 147 GLY A CA 1
ATOM 1086 C C . GLY A 1 147 ? -20.266 -22.297 -7.578 1 95.88 147 GLY A C 1
ATOM 1087 O O . GLY A 1 147 ? -20.078 -21.25 -8.203 1 95.88 147 GLY A O 1
ATOM 1088 N N . LYS A 1 148 ? -19.438 -22.812 -6.73 1 95.94 148 LYS A N 1
ATOM 1089 C CA . LYS A 1 148 ? -18.125 -22.219 -6.488 1 95.94 148 LYS A CA 1
ATOM 1090 C C . LYS A 1 148 ? -17.141 -22.578 -7.598 1 95.94 148 LYS A C 1
ATOM 1092 O O . LYS A 1 148 ? -17.297 -23.609 -8.25 1 95.94 148 LYS A O 1
ATOM 1097 N N . VAL A 1 149 ? -16.234 -21.688 -7.828 1 97.25 149 VAL A N 1
ATOM 1098 C CA . VAL A 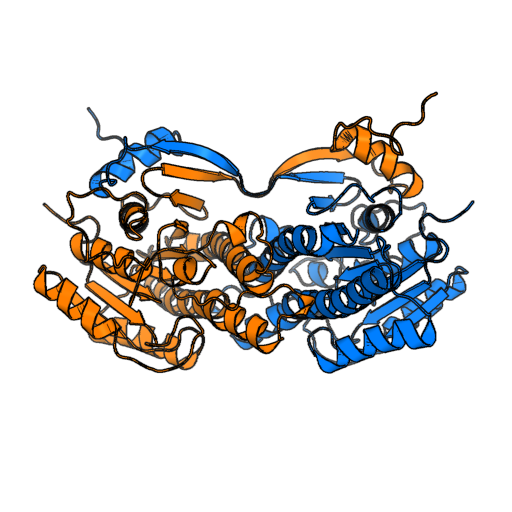1 149 ? -15.164 -21.953 -8.789 1 97.25 149 VAL A CA 1
ATOM 1099 C C . VAL A 1 149 ? -13.875 -22.312 -8.055 1 97.25 149 VAL A C 1
ATOM 1101 O O . VAL A 1 149 ? -13.758 -22.078 -6.848 1 97.25 149 VAL A O 1
ATOM 1104 N N . TYR A 1 150 ? -13.023 -23.047 -8.734 1 97.56 150 TYR A N 1
ATOM 1105 C CA . TYR A 1 150 ? -11.641 -23.156 -8.289 1 97.56 150 TYR A CA 1
ATOM 1106 C C . TYR A 1 150 ? -10.828 -21.953 -8.758 1 97.56 150 TYR A C 1
ATOM 1108 O O . TYR A 1 150 ? -10.625 -21.766 -9.961 1 97.56 150 TYR A O 1
ATOM 1116 N N . GLY A 1 151 ? -10.453 -21.062 -7.879 1 98.62 151 GLY A N 1
ATOM 1117 C CA . GLY A 1 151 ? -9.664 -19.859 -8.148 1 98.62 151 GLY A CA 1
ATOM 1118 C C . GLY A 1 151 ? -8.648 -19.562 -7.059 1 98.62 151 GLY A C 1
ATOM 1119 O O . GLY A 1 151 ? -8.984 -19.562 -5.875 1 98.62 151 GLY A O 1
ATOM 1120 N N . ARG A 1 152 ? -7.398 -19.469 -7.414 1 98.75 152 ARG A N 1
ATOM 1121 C CA . ARG A 1 152 ? -6.301 -19.156 -6.504 1 98.75 152 ARG A CA 1
ATOM 1122 C C . ARG A 1 152 ? -5.473 -17.984 -7.031 1 98.75 152 ARG A C 1
ATOM 1124 O O . ARG A 1 152 ? -4.977 -18.031 -8.164 1 98.75 152 ARG A O 1
ATOM 1131 N N . ILE A 1 153 ? -5.453 -16.906 -6.27 1 98.88 153 ILE A N 1
ATOM 1132 C CA . ILE A 1 153 ? -4.535 -15.812 -6.578 1 98.88 153 ILE A CA 1
ATOM 1133 C C . ILE A 1 153 ? -3.443 -15.742 -5.512 1 98.88 153 ILE A C 1
ATOM 1135 O O . ILE A 1 153 ? -3.736 -15.719 -4.316 1 98.88 153 ILE A O 1
ATOM 1139 N N . ILE A 1 154 ? -2.188 -15.828 -5.898 1 98.88 154 ILE A N 1
ATOM 1140 C CA . ILE A 1 154 ? -1.044 -15.586 -5.023 1 98.88 154 ILE A CA 1
ATOM 1141 C C . ILE A 1 154 ? -0.295 -14.344 -5.484 1 98.88 154 ILE A C 1
ATOM 1143 O O . ILE A 1 154 ? 0.262 -14.312 -6.582 1 98.88 154 ILE A O 1
ATOM 1147 N N . ASN A 1 155 ? -0.331 -13.305 -4.688 1 98.88 155 ASN A N 1
ATOM 1148 C CA . ASN A 1 155 ? 0.373 -12.055 -4.949 1 98.88 155 ASN A CA 1
ATOM 1149 C C . ASN A 1 155 ? 1.742 -12.031 -4.273 1 98.88 155 ASN A C 1
ATOM 1151 O O . ASN A 1 155 ? 1.943 -12.68 -3.244 1 98.88 155 ASN A O 1
ATOM 1155 N N . THR A 1 156 ? 2.693 -11.305 -4.863 1 98.56 156 THR A N 1
ATOM 1156 C CA . THR A 1 156 ? 4.051 -11.227 -4.332 1 98.56 156 THR A CA 1
ATOM 1157 C C . THR A 1 156 ? 4.301 -9.859 -3.699 1 98.56 156 THR A C 1
ATOM 1159 O O . THR A 1 156 ? 4.309 -8.844 -4.395 1 98.56 156 THR A O 1
ATOM 1162 N N . THR A 1 157 ? 4.406 -9.867 -2.42 1 97.94 157 THR A N 1
ATOM 1163 C CA . THR A 1 157 ? 4.891 -8.68 -1.728 1 97.94 157 THR A CA 1
ATOM 1164 C C . THR A 1 157 ? 6.359 -8.844 -1.339 1 97.94 157 THR A C 1
ATOM 1166 O O . THR A 1 157 ? 7.105 -9.57 -2 1 97.94 157 THR A O 1
ATOM 1169 N N . SER A 1 158 ? 6.898 -8.062 -0.444 1 94.69 158 SER A N 1
ATOM 1170 C CA . SER A 1 158 ? 8.289 -8.086 -0.003 1 94.69 158 SER A CA 1
ATOM 1171 C C . SER A 1 158 ? 8.438 -7.492 1.394 1 94.69 158 SER A C 1
ATOM 1173 O O . SER A 1 158 ? 7.5 -6.891 1.92 1 94.69 158 SER A O 1
ATOM 1175 N N . GLY A 1 159 ? 9.641 -7.789 1.956 1 92.19 159 GLY A N 1
ATOM 1176 C CA . GLY A 1 159 ? 9.969 -7.105 3.197 1 92.19 159 GLY A CA 1
ATOM 1177 C C . GLY A 1 159 ? 9.836 -5.598 3.098 1 92.19 159 GLY A C 1
ATOM 1178 O O . GLY A 1 159 ? 9.398 -4.945 4.043 1 92.19 159 GLY A O 1
ATOM 1179 N N . ALA A 1 160 ? 10.219 -5.07 1.993 1 89.38 160 ALA A N 1
ATOM 1180 C CA . ALA A 1 160 ? 10.117 -3.629 1.766 1 89.38 160 ALA A CA 1
ATOM 1181 C C . ALA A 1 160 ? 8.664 -3.164 1.844 1 89.38 160 ALA A C 1
ATOM 1183 O O . ALA A 1 160 ? 8.383 -2.08 2.361 1 89.38 160 ALA A O 1
ATOM 1184 N N . GLY A 1 161 ? 7.746 -3.916 1.309 1 92.81 161 GLY A N 1
ATOM 1185 C CA . GLY A 1 161 ? 6.332 -3.584 1.366 1 92.81 161 GLY A CA 1
ATOM 1186 C C . GLY A 1 161 ? 5.746 -3.705 2.76 1 92.81 161 GLY A C 1
ATOM 1187 O O . GLY A 1 161 ? 4.785 -3.008 3.1 1 92.81 161 GLY A O 1
ATOM 1188 N N . LEU A 1 162 ? 6.332 -4.555 3.562 1 92.38 162 LEU A N 1
ATOM 1189 C CA . LEU A 1 162 ? 5.793 -4.871 4.879 1 92.38 162 LEU A CA 1
ATOM 1190 C C . LEU A 1 162 ? 6.355 -3.932 5.938 1 92.38 162 LEU A C 1
ATOM 1192 O O . LEU A 1 162 ? 5.688 -3.637 6.934 1 92.38 162 LEU A O 1
ATOM 1196 N N . HIS A 1 163 ? 7.582 -3.416 5.691 1 92.81 163 HIS A N 1
ATOM 1197 C CA . HIS A 1 163 ? 8.242 -2.701 6.777 1 92.81 163 HIS A CA 1
ATOM 1198 C C . HIS A 1 163 ? 8.883 -1.412 6.273 1 92.81 163 HIS A C 1
ATOM 1200 O O . HIS A 1 163 ? 9.422 -0.631 7.066 1 92.81 163 HIS A O 1
ATOM 1206 N N . GLY A 1 164 ? 8.828 -1.161 5.035 1 93.19 164 GLY A N 1
ATOM 1207 C CA . GLY A 1 164 ? 9.578 -0.049 4.473 1 93.19 164 GLY A CA 1
ATOM 1208 C C . GLY A 1 164 ? 11.039 -0.372 4.238 1 93.19 164 GLY A C 1
ATOM 1209 O O . GLY A 1 164 ? 11.578 -1.309 4.832 1 93.19 164 GLY A O 1
ATOM 1210 N N . HIS A 1 165 ? 11.609 0.389 3.318 1 93.94 165 HIS A N 1
ATOM 1211 C CA . HIS A 1 165 ? 13.023 0.225 2.998 1 93.94 165 HIS A CA 1
ATOM 1212 C C . HIS A 1 165 ? 13.609 1.507 2.414 1 93.94 165 HIS A C 1
ATOM 1214 O O . HIS A 1 165 ? 13.086 2.045 1.436 1 93.94 165 HIS A O 1
ATOM 1220 N N . PHE A 1 166 ? 14.758 1.979 3.035 1 95.44 166 PHE A N 1
ATOM 1221 C CA . PHE A 1 166 ? 15.422 3.182 2.551 1 95.44 166 PHE A CA 1
ATOM 1222 C C . PHE A 1 166 ? 15.727 3.072 1.061 1 95.44 166 PHE A C 1
ATOM 1224 O O . PHE A 1 166 ? 16.25 2.053 0.6 1 95.44 166 PHE A O 1
ATOM 1231 N N . GLY A 1 167 ? 15.344 4.055 0.289 1 95.25 167 GLY A N 1
ATOM 1232 C CA . GLY A 1 167 ? 15.656 4.109 -1.131 1 95.25 167 GLY A CA 1
ATOM 1233 C C . GLY A 1 167 ? 14.586 3.475 -2.002 1 95.25 167 GLY A C 1
ATOM 1234 O O . GLY A 1 167 ? 14.797 3.264 -3.197 1 95.25 167 GLY A O 1
ATOM 1235 N N . GLN A 1 168 ? 13.391 3.184 -1.403 1 97.25 168 GLN A N 1
ATOM 1236 C CA . GLN A 1 168 ? 12.391 2.42 -2.139 1 97.25 168 GLN A CA 1
ATOM 1237 C C . GLN A 1 168 ? 10.984 2.959 -1.877 1 97.25 168 GLN A C 1
ATOM 1239 O O . GLN A 1 168 ? 10.047 2.186 -1.661 1 97.25 168 GLN A O 1
ATOM 1244 N N . THR A 1 169 ? 10.797 4.285 -1.881 1 98.12 169 THR A N 1
ATOM 1245 C CA . THR A 1 169 ? 9.461 4.82 -1.652 1 98.12 169 THR A CA 1
ATOM 1246 C C . THR A 1 169 ? 8.484 4.32 -2.713 1 98.12 169 THR A C 1
ATOM 1248 O O . THR A 1 169 ? 7.297 4.145 -2.439 1 98.12 169 THR A O 1
ATOM 1251 N N . ASN A 1 170 ? 9.008 4.152 -3.971 1 98.12 170 ASN A N 1
ATOM 1252 C CA . ASN A 1 170 ? 8.164 3.572 -5.012 1 98.12 170 ASN A CA 1
ATOM 1253 C C . ASN A 1 170 ? 7.918 2.086 -4.77 1 98.12 170 ASN A C 1
ATOM 1255 O O . ASN A 1 170 ? 6.77 1.649 -4.688 1 98.12 170 ASN A O 1
ATOM 1259 N N . TYR A 1 171 ? 8.906 1.274 -4.523 1 97.56 171 TYR A N 1
ATOM 1260 C CA . TYR A 1 171 ? 8.82 -0.177 -4.402 1 97.56 171 TYR A CA 1
ATOM 1261 C C . TYR A 1 171 ? 8.102 -0.577 -3.121 1 97.56 171 TYR A C 1
ATOM 1263 O O . TYR A 1 171 ? 7.211 -1.434 -3.145 1 97.56 171 TYR A O 1
ATOM 1271 N N . SER A 1 172 ? 8.484 0.062 -2.01 1 97.88 172 SER A N 1
ATOM 1272 C CA . SER A 1 172 ? 7.828 -0.239 -0.742 1 97.88 172 SER A CA 1
ATOM 1273 C C . SER A 1 172 ? 6.34 0.087 -0.8 1 97.88 172 SER A C 1
ATOM 1275 O O . SER A 1 172 ? 5.512 -0.686 -0.316 1 97.88 172 SER A O 1
ATOM 1277 N N . ALA A 1 173 ? 6.031 1.238 -1.384 1 98.75 173 ALA A N 1
ATOM 1278 C CA . ALA A 1 173 ? 4.625 1.603 -1.55 1 98.75 173 ALA A CA 1
ATOM 1279 C C . ALA A 1 173 ? 3.893 0.581 -2.416 1 98.75 173 ALA A C 1
ATOM 1281 O O . ALA A 1 173 ? 2.779 0.164 -2.088 1 98.75 173 ALA A O 1
ATOM 1282 N N . ALA A 1 174 ? 4.504 0.175 -3.494 1 98.81 174 ALA A N 1
ATOM 1283 C CA . ALA A 1 174 ? 3.893 -0.785 -4.41 1 98.81 174 ALA A CA 1
ATOM 1284 C C . ALA A 1 174 ? 3.623 -2.115 -3.709 1 98.81 174 ALA A C 1
ATOM 1286 O O . ALA A 1 174 ? 2.525 -2.666 -3.811 1 98.81 174 ALA A O 1
ATOM 1287 N N . LYS A 1 175 ? 4.621 -2.592 -3.051 1 98.75 175 LYS A N 1
ATOM 1288 C CA . LYS A 1 175 ? 4.5 -3.896 -2.408 1 98.75 175 LYS A CA 1
ATOM 1289 C C . LYS A 1 175 ? 3.52 -3.844 -1.238 1 98.75 175 LYS A C 1
ATOM 1291 O O . LYS A 1 175 ? 2.82 -4.82 -0.962 1 98.75 175 LYS A O 1
ATOM 1296 N N . ALA A 1 176 ? 3.416 -2.709 -0.549 1 98.69 176 ALA A N 1
ATOM 1297 C CA . ALA A 1 176 ? 2.361 -2.516 0.443 1 98.69 176 ALA A CA 1
ATOM 1298 C C . ALA A 1 176 ? 0.985 -2.508 -0.215 1 98.69 176 ALA A C 1
ATOM 1300 O O . ALA A 1 176 ? 0.035 -3.094 0.311 1 98.69 176 ALA A O 1
ATOM 1301 N N . ALA A 1 177 ? 0.88 -1.828 -1.32 1 98.88 177 ALA A N 1
ATOM 1302 C CA . ALA A 1 177 ? -0.374 -1.8 -2.068 1 98.88 177 ALA A CA 1
ATOM 1303 C C . ALA A 1 177 ? -0.839 -3.213 -2.412 1 98.88 177 ALA A C 1
ATOM 1305 O O . ALA A 1 177 ? -2.035 -3.508 -2.367 1 98.88 177 ALA A O 1
ATOM 1306 N N . ILE A 1 178 ? 0.074 -4.055 -2.74 1 98.81 178 ILE A N 1
ATOM 1307 C CA . ILE A 1 178 ? -0.236 -5.43 -3.107 1 98.81 178 ILE A CA 1
ATOM 1308 C C . ILE A 1 178 ? -0.848 -6.16 -1.912 1 98.81 178 ILE A C 1
ATOM 1310 O O . ILE A 1 178 ? -1.752 -6.98 -2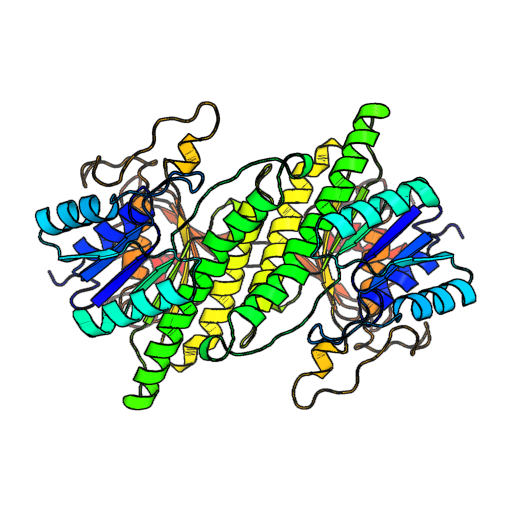.076 1 98.81 178 ILE A O 1
ATOM 1314 N N . VAL A 1 179 ? -0.387 -5.871 -0.717 1 98.38 179 VAL A N 1
ATOM 1315 C CA . VAL A 1 179 ? -0.976 -6.461 0.48 1 98.38 179 VAL A CA 1
ATOM 1316 C C . VAL A 1 179 ? -2.418 -5.988 0.635 1 98.38 179 VAL A C 1
ATOM 1318 O O . VAL A 1 179 ? -3.322 -6.797 0.869 1 98.38 179 VAL A O 1
ATOM 1321 N N . GLY A 1 180 ? -2.619 -4.672 0.5 1 97.81 180 GLY A N 1
ATOM 1322 C CA . GLY A 1 180 ? -3.975 -4.152 0.542 1 97.81 180 GLY A CA 1
ATOM 1323 C C . GLY A 1 180 ? -4.879 -4.75 -0.517 1 97.81 180 GLY A C 1
ATOM 1324 O O . GLY A 1 180 ? -6.043 -5.059 -0.247 1 97.81 180 GLY A O 1
ATOM 1325 N N . LEU A 1 181 ? -4.336 -4.914 -1.704 1 98.69 181 LEU A N 1
ATOM 1326 C CA . LEU A 1 181 ? -5.051 -5.566 -2.797 1 98.69 181 LEU A CA 1
ATOM 1327 C C . LEU A 1 181 ? -5.43 -6.996 -2.422 1 98.69 181 LEU A C 1
ATOM 1329 O O . LEU A 1 181 ? -6.559 -7.43 -2.67 1 98.69 181 LEU A O 1
ATOM 1333 N N . THR A 1 182 ? -4.516 -7.703 -1.822 1 98.62 182 THR A N 1
ATOM 1334 C CA . THR A 1 182 ? -4.711 -9.094 -1.419 1 98.62 182 THR A CA 1
ATOM 1335 C C . THR A 1 182 ? -5.867 -9.211 -0.426 1 98.62 182 THR A C 1
ATOM 1337 O O . THR A 1 182 ? -6.773 -10.016 -0.613 1 98.62 182 THR A O 1
ATOM 1340 N N . GLN A 1 183 ? -5.82 -8.391 0.559 1 96.94 183 GLN A N 1
ATOM 1341 C CA . GLN A 1 183 ? -6.848 -8.43 1.593 1 96.94 183 GLN A CA 1
ATOM 1342 C C . GLN A 1 183 ? -8.219 -8.102 1.015 1 96.94 183 GLN A C 1
ATOM 1344 O O . GLN A 1 183 ? -9.211 -8.773 1.326 1 96.94 183 GLN A O 1
ATOM 1349 N N . THR A 1 184 ? -8.281 -7.129 0.17 1 97.81 184 THR A N 1
ATOM 1350 C CA . THR A 1 184 ? -9.555 -6.695 -0.395 1 97.81 184 THR A CA 1
ATOM 1351 C C . THR A 1 184 ? -10.094 -7.734 -1.374 1 97.81 184 THR A C 1
ATOM 1353 O O . THR A 1 184 ? -11.273 -8.078 -1.335 1 97.81 184 THR A O 1
ATOM 1356 N N . LEU A 1 185 ? -9.258 -8.281 -2.18 1 98.44 185 LEU A N 1
ATOM 1357 C CA . LEU A 1 185 ? -9.664 -9.297 -3.145 1 98.44 185 LEU A CA 1
ATOM 1358 C C . LEU A 1 185 ? -10.164 -10.547 -2.434 1 98.44 185 LEU A C 1
ATOM 1360 O O . LEU A 1 185 ? -11.078 -11.219 -2.92 1 98.44 185 LEU A O 1
ATOM 1364 N N . SER A 1 186 ? -9.5 -10.922 -1.318 1 97 186 SER A N 1
ATOM 1365 C CA . SER A 1 186 ? -9.938 -12.094 -0.565 1 97 186 SER A CA 1
ATOM 1366 C C . SER A 1 186 ? -11.391 -11.961 -0.12 1 97 186 SER A C 1
ATOM 1368 O O . SER A 1 186 ? -12.125 -12.945 -0.073 1 97 186 SER A O 1
ATOM 1370 N N . LEU A 1 187 ? -11.805 -10.727 0.16 1 96.5 187 LEU A N 1
ATOM 1371 C CA . LEU A 1 187 ? -13.195 -10.461 0.53 1 96.5 187 LEU A CA 1
ATOM 1372 C C . LEU A 1 187 ? -14.102 -10.516 -0.694 1 96.5 187 LEU A C 1
ATOM 1374 O O . LEU A 1 187 ? -15.164 -11.141 -0.658 1 96.5 187 LEU A O 1
ATOM 1378 N N . GLU A 1 188 ? -13.711 -9.93 -1.756 1 96.44 188 GLU A N 1
ATOM 1379 C CA . GLU A 1 188 ? -14.547 -9.797 -2.943 1 96.44 188 GLU A CA 1
ATOM 1380 C C . GLU A 1 188 ? -14.789 -11.148 -3.604 1 96.44 188 GLU A C 1
ATOM 1382 O O . GLU A 1 188 ? -15.875 -11.398 -4.141 1 96.44 188 GLU A O 1
ATOM 1387 N N . LEU A 1 189 ? -13.82 -12.008 -3.525 1 97.25 189 LEU A N 1
ATOM 1388 C CA . LEU A 1 189 ? -13.914 -13.234 -4.305 1 97.25 189 LEU A CA 1
ATOM 1389 C C . LEU A 1 189 ? -14.352 -14.406 -3.432 1 97.25 189 LEU A C 1
ATOM 1391 O O . LEU A 1 189 ? -14.539 -15.523 -3.924 1 97.25 189 LEU A O 1
ATOM 1395 N N . ALA A 1 190 ? -14.539 -14.141 -2.166 1 95.5 190 ALA A N 1
ATOM 1396 C CA . ALA A 1 190 ? -14.891 -15.188 -1.208 1 95.5 190 ALA A CA 1
ATOM 1397 C C . ALA A 1 190 ? -16.172 -15.891 -1.613 1 95.5 190 ALA A C 1
ATOM 1399 O O . ALA A 1 190 ? -16.281 -17.125 -1.537 1 95.5 190 ALA A O 1
ATOM 1400 N N . SER A 1 191 ? -17.109 -15.133 -2.111 1 93.25 191 SER A N 1
ATOM 1401 C CA . SER A 1 191 ? -18.438 -15.68 -2.367 1 93.25 191 SER A CA 1
ATOM 1402 C C . SER A 1 191 ? -18.406 -16.672 -3.529 1 93.25 191 SER A C 1
ATOM 1404 O O . SER A 1 191 ? -19.281 -17.531 -3.637 1 93.25 191 SER A O 1
ATOM 1406 N N . ILE A 1 192 ? -17.406 -16.594 -4.355 1 96.06 192 ILE A N 1
ATOM 1407 C CA . ILE A 1 192 ? -17.375 -17.484 -5.5 1 96.06 192 ILE A CA 1
ATOM 1408 C C . ILE A 1 192 ? -16.344 -18.578 -5.27 1 96.06 192 ILE A C 1
ATOM 1410 O O . ILE A 1 192 ? -16.016 -19.344 -6.184 1 96.06 192 ILE A O 1
ATOM 1414 N N . GLY A 1 193 ? -15.742 -18.609 -4.074 1 95.5 193 GLY A N 1
ATOM 1415 C CA . GLY A 1 193 ? -14.93 -19.734 -3.666 1 95.5 193 GLY A CA 1
ATOM 1416 C C . GLY A 1 193 ? -13.453 -19.547 -3.982 1 95.5 193 GLY A C 1
ATOM 1417 O O . GLY A 1 193 ? -12.648 -20.469 -3.77 1 95.5 193 GLY A O 1
ATOM 1418 N N . ALA A 1 194 ? -13.094 -18.406 -4.516 1 97.62 194 ALA A N 1
ATOM 1419 C CA . ALA A 1 194 ? -11.695 -18.141 -4.836 1 97.62 194 ALA A CA 1
ATOM 1420 C C . ALA A 1 194 ? -10.938 -17.609 -3.617 1 97.62 194 ALA A C 1
ATOM 1422 O O . ALA A 1 194 ? -11.523 -16.953 -2.758 1 97.62 194 ALA A O 1
ATOM 1423 N N . THR A 1 195 ? -9.672 -18.016 -3.486 1 97.12 195 THR A N 1
ATOM 1424 C CA . THR A 1 195 ? -8.828 -17.516 -2.4 1 97.12 195 THR A CA 1
ATOM 1425 C C . THR A 1 195 ? -7.75 -16.578 -2.936 1 97.12 195 THR A C 1
ATOM 1427 O O . THR A 1 195 ? -7.363 -16.672 -4.102 1 97.12 195 THR A O 1
ATOM 1430 N N . VAL A 1 196 ? -7.371 -15.609 -2.162 1 98.56 196 VAL A N 1
ATOM 1431 C CA . VAL A 1 196 ? -6.316 -14.648 -2.492 1 98.56 196 VAL A CA 1
ATOM 1432 C C . VAL A 1 196 ? -5.352 -14.523 -1.315 1 98.56 196 VAL A C 1
ATOM 1434 O O . VAL A 1 196 ? -5.766 -14.219 -0.195 1 98.56 196 VAL A O 1
ATOM 1437 N N . ASN A 1 197 ? -4.066 -14.805 -1.535 1 97.81 197 ASN A N 1
ATOM 1438 C CA . ASN A 1 197 ? -3.027 -14.688 -0.516 1 97.81 197 ASN A CA 1
ATOM 1439 C C . ASN A 1 197 ? -1.791 -13.977 -1.055 1 97.81 197 ASN A C 1
ATOM 1441 O O . ASN A 1 197 ? -1.656 -13.781 -2.266 1 97.81 197 ASN A O 1
ATOM 1445 N N . ALA A 1 198 ? -0.968 -13.5 -0.139 1 98.5 198 ALA A N 1
ATOM 1446 C CA . ALA A 1 198 ? 0.301 -12.883 -0.513 1 98.5 198 ALA A CA 1
ATOM 1447 C C . ALA A 1 198 ? 1.48 -13.641 0.089 1 98.5 198 ALA A C 1
ATOM 1449 O O . ALA A 1 198 ? 1.398 -14.141 1.215 1 98.5 198 ALA A O 1
ATOM 1450 N N . ILE A 1 199 ? 2.555 -13.727 -0.677 1 97.75 199 ILE A N 1
ATOM 1451 C CA . ILE A 1 199 ? 3.809 -14.281 -0.178 1 97.75 199 ILE A CA 1
ATOM 1452 C C . ILE A 1 199 ? 4.891 -13.211 -0.201 1 97.75 199 ILE A C 1
ATOM 1454 O O . ILE A 1 199 ? 4.875 -12.32 -1.055 1 97.75 199 ILE A O 1
ATOM 1458 N N . SER A 1 200 ? 5.711 -13.164 0.728 1 97.69 200 SER A N 1
ATOM 1459 C CA . SER A 1 200 ? 6.961 -12.422 0.751 1 97.69 200 SER A CA 1
ATOM 1460 C C . SER A 1 200 ? 8.164 -13.352 0.63 1 97.69 200 SER A C 1
ATOM 1462 O O . SER A 1 200 ? 8.711 -13.805 1.64 1 97.69 200 SER A O 1
ATOM 1464 N N . PRO A 1 201 ? 8.617 -13.531 -0.6 1 95.88 201 PRO A N 1
ATOM 1465 C CA . PRO A 1 201 ? 9.711 -14.469 -0.824 1 95.88 201 PRO A CA 1
ATOM 1466 C C . PRO A 1 201 ? 11.086 -13.805 -0.724 1 95.88 201 PRO A C 1
ATOM 1468 O O . PRO A 1 201 ? 11.18 -12.609 -0.46 1 95.88 201 PRO A O 1
ATOM 1471 N N . GLY A 1 202 ? 12.086 -14.625 -0.825 1 92.19 202 GLY A N 1
ATOM 1472 C CA . GLY A 1 202 ? 13.461 -14.164 -0.847 1 92.19 202 GLY A CA 1
ATOM 1473 C C . GLY A 1 202 ? 14.367 -15.016 -1.72 1 92.19 202 GLY A C 1
ATOM 1474 O O . GLY A 1 202 ? 13.93 -16.031 -2.26 1 92.19 202 GLY A O 1
ATOM 1475 N N . GLY A 1 203 ? 15.555 -14.5 -1.882 1 91.44 203 GLY A N 1
ATOM 1476 C CA . GLY A 1 203 ? 16.594 -15.156 -2.666 1 91.44 203 GLY A CA 1
ATOM 1477 C C . GLY A 1 203 ? 17.484 -14.18 -3.398 1 91.44 203 GLY A C 1
ATOM 1478 O O . GLY A 1 203 ? 17.219 -12.977 -3.416 1 91.44 203 GLY A O 1
ATOM 1479 N N . ARG A 1 204 ? 18.531 -14.766 -3.832 1 91.06 204 ARG A N 1
ATOM 1480 C CA . ARG A 1 204 ? 19.422 -13.961 -4.652 1 91.06 204 ARG A CA 1
ATOM 1481 C C . ARG A 1 204 ? 18.953 -13.898 -6.098 1 91.06 204 ARG A C 1
ATOM 1483 O O . ARG A 1 204 ? 19.109 -14.859 -6.852 1 91.06 204 ARG A O 1
ATOM 1490 N N . THR A 1 205 ? 18.328 -12.812 -6.434 1 91.94 205 THR A N 1
ATOM 1491 C CA . THR A 1 205 ? 17.766 -12.57 -7.754 1 91.94 205 THR A CA 1
ATOM 1492 C C . THR A 1 205 ? 18.5 -11.438 -8.461 1 91.94 205 THR A C 1
ATOM 1494 O O . THR A 1 205 ? 19.422 -10.844 -7.895 1 91.94 205 THR A O 1
ATOM 1497 N N . ARG A 1 206 ? 18.094 -11.203 -9.742 1 86.5 206 ARG A N 1
ATOM 1498 C CA . ARG A 1 206 ? 18.641 -10.047 -10.445 1 86.5 206 ARG A CA 1
ATOM 1499 C C . ARG A 1 206 ? 18.391 -8.758 -9.664 1 86.5 206 ARG A C 1
ATOM 1501 O O . ARG A 1 206 ? 19.234 -7.859 -9.664 1 86.5 206 ARG A O 1
ATOM 1508 N N . MET A 1 207 ? 17.25 -8.672 -8.922 1 81.19 207 MET A N 1
ATOM 1509 C CA . MET A 1 207 ? 16.875 -7.488 -8.141 1 81.19 207 MET A CA 1
ATOM 1510 C C . MET A 1 207 ? 17.828 -7.297 -6.969 1 81.19 207 MET A C 1
ATOM 1512 O O . MET A 1 207 ? 18.328 -6.191 -6.734 1 81.19 207 MET A O 1
ATOM 1516 N N . SER A 1 208 ? 18.109 -8.367 -6.242 1 81 208 SER A N 1
ATOM 1517 C CA . SER A 1 208 ? 19.016 -8.289 -5.098 1 81 208 SER A CA 1
ATOM 1518 C C . SER A 1 208 ? 20.453 -8.07 -5.543 1 81 208 SER A C 1
ATOM 1520 O O . SER A 1 208 ? 21.25 -7.48 -4.809 1 81 208 SER A O 1
ATOM 1522 N N . ALA A 1 209 ? 20.734 -8.547 -6.707 1 81.81 209 ALA A N 1
ATOM 1523 C CA . ALA A 1 209 ? 22.109 -8.469 -7.234 1 81.81 209 ALA A CA 1
ATOM 1524 C C . ALA A 1 209 ? 22.438 -7.047 -7.664 1 81.81 209 ALA A C 1
ATOM 1526 O O . ALA A 1 209 ? 23.609 -6.727 -7.898 1 81.81 209 ALA A O 1
ATOM 1527 N N . SER A 1 210 ? 21.438 -6.207 -7.75 1 75.88 210 SER A N 1
ATOM 1528 C CA . SER A 1 210 ? 21.672 -4.836 -8.188 1 75.88 210 SER A CA 1
ATOM 1529 C C . SER A 1 210 ? 22.219 -3.979 -7.043 1 75.88 210 SER A C 1
ATOM 1531 O O . SER A 1 210 ? 22.656 -2.854 -7.266 1 75.88 210 SER A O 1
ATOM 1533 N N . MET A 1 211 ? 22.234 -4.527 -5.855 1 74.44 211 MET A N 1
ATOM 1534 C CA . MET A 1 211 ? 22.766 -3.801 -4.711 1 74.44 211 MET A CA 1
ATOM 1535 C C . MET A 1 211 ? 24.297 -3.826 -4.715 1 74.44 211 MET A C 1
ATOM 1537 O O . MET A 1 211 ? 24.906 -4.789 -5.184 1 74.44 211 MET A O 1
ATOM 1541 N N . PRO A 1 212 ? 24.891 -2.707 -4.312 1 72.5 212 PRO A N 1
ATOM 1542 C CA . PRO A 1 212 ? 26.359 -2.709 -4.27 1 72.5 212 PRO A CA 1
ATOM 1543 C C . PRO A 1 212 ? 26.922 -3.879 -3.467 1 72.5 212 PRO A C 1
ATOM 1545 O O . PRO A 1 212 ? 26.453 -4.164 -2.363 1 72.5 212 PRO A O 1
ATOM 1548 N N . GLY A 1 213 ? 27.859 -4.562 -4.047 1 75.81 213 GLY A N 1
ATOM 1549 C CA . GLY A 1 213 ? 28.547 -5.645 -3.361 1 75.81 213 GLY A CA 1
ATOM 1550 C C . GLY A 1 213 ? 27.797 -6.957 -3.41 1 75.81 213 GLY A C 1
ATOM 1551 O O . GLY A 1 213 ? 28.219 -7.953 -2.82 1 75.81 213 GLY A O 1
ATOM 1552 N N . ALA A 1 214 ? 26.703 -6.848 -4.156 1 77.81 214 ALA A N 1
ATOM 1553 C CA . ALA A 1 214 ? 25.859 -8.039 -4.195 1 77.81 214 ALA A CA 1
ATOM 1554 C C . ALA A 1 214 ? 26.469 -9.117 -5.086 1 77.81 214 ALA A C 1
ATOM 1556 O O . ALA A 1 214 ? 27.219 -8.805 -6.008 1 77.81 214 ALA A O 1
ATOM 1557 N N . GLN A 1 215 ? 26.172 -10.414 -4.797 1 86.19 215 GLN A N 1
ATOM 1558 C CA . GLN A 1 215 ? 26.594 -11.562 -5.598 1 86.19 215 GLN A CA 1
ATOM 1559 C C . GLN A 1 215 ? 25.672 -11.742 -6.809 1 86.19 215 GLN A C 1
ATOM 1561 O O . GLN A 1 215 ? 24.609 -11.141 -6.879 1 86.19 215 GLN A O 1
ATOM 1566 N N . ALA A 1 216 ? 26.188 -12.516 -7.75 1 89.44 216 ALA A N 1
ATOM 1567 C CA . ALA A 1 216 ? 25.438 -12.789 -8.969 1 89.44 216 ALA A CA 1
ATOM 1568 C C . ALA A 1 216 ? 24.109 -13.484 -8.656 1 89.44 216 ALA A C 1
ATOM 1570 O O . ALA A 1 216 ? 24.031 -14.281 -7.715 1 89.44 216 ALA A O 1
ATOM 1571 N N . PRO A 1 217 ? 23.141 -13.195 -9.5 1 92.31 217 PRO A N 1
ATOM 1572 C CA . PRO A 1 217 ? 21.844 -13.852 -9.281 1 92.31 217 PRO A CA 1
ATOM 1573 C C . PRO A 1 217 ? 21.906 -15.367 -9.492 1 92.31 217 PRO A C 1
ATOM 1575 O O . PRO A 1 217 ? 22.812 -15.859 -10.164 1 92.31 217 PRO A O 1
ATOM 1578 N N . ILE A 1 218 ? 21.031 -16.031 -8.844 1 92.81 218 ILE A N 1
ATOM 1579 C CA . ILE A 1 218 ? 20.844 -17.469 -9 1 92.81 218 ILE A CA 1
ATOM 1580 C C . ILE A 1 218 ? 19.531 -17.734 -9.719 1 92.81 218 ILE A C 1
ATOM 1582 O O . ILE A 1 218 ? 18.469 -17.234 -9.305 1 92.81 218 ILE A O 1
ATOM 1586 N N . GLU A 1 219 ? 19.594 -18.5 -10.812 1 93.81 219 GLU A N 1
ATOM 1587 C CA . GLU A 1 219 ? 18.344 -18.953 -11.43 1 93.81 219 GLU A CA 1
ATOM 1588 C C . GLU A 1 219 ? 17.922 -20.312 -10.891 1 93.81 219 GLU A C 1
ATOM 1590 O O . GLU A 1 219 ? 18.766 -21.172 -10.633 1 93.81 219 GLU A O 1
ATOM 1595 N N . PRO A 1 220 ? 16.672 -20.547 -10.648 1 91.94 220 PRO A N 1
ATOM 1596 C CA . PRO A 1 220 ? 16.125 -21.75 -10 1 91.94 220 PRO A CA 1
ATOM 1597 C C . PRO A 1 220 ? 16.516 -23.047 -10.727 1 91.94 220 PRO A C 1
ATOM 1599 O O . PRO A 1 220 ? 16.422 -24.125 -10.156 1 91.94 220 PRO A O 1
ATOM 1602 N N . ASP A 1 221 ? 16.922 -23.094 -11.922 1 90.38 221 ASP A N 1
ATOM 1603 C CA . ASP A 1 221 ? 17.281 -24.312 -12.633 1 90.38 221 ASP A CA 1
ATOM 1604 C C . ASP A 1 221 ? 18.797 -24.562 -12.594 1 90.38 221 ASP A C 1
ATOM 1606 O O . ASP A 1 221 ? 19.281 -25.531 -13.164 1 90.38 221 ASP A O 1
ATOM 1610 N N . GLU A 1 222 ? 19.422 -23.672 -11.914 1 89.75 222 GLU A N 1
ATOM 1611 C CA . GLU A 1 222 ? 20.875 -23.797 -11.836 1 89.75 222 GLU A CA 1
ATOM 1612 C C . GLU A 1 222 ? 21.281 -24.719 -10.688 1 89.75 222 GLU A C 1
ATOM 1614 O O . GLU A 1 222 ? 22.422 -25.188 -10.641 1 89.75 222 GLU A O 1
ATOM 1619 N N . ARG A 1 223 ? 20.391 -24.938 -9.789 1 83.5 223 ARG A N 1
ATOM 1620 C CA . ARG A 1 223 ? 20.688 -25.797 -8.641 1 83.5 223 ARG A CA 1
ATOM 1621 C C . ARG A 1 223 ? 19.922 -27.109 -8.727 1 83.5 223 ARG A C 1
ATOM 1623 O O . ARG A 1 223 ? 18.781 -27.141 -9.18 1 83.5 223 ARG A O 1
ATOM 1630 N N . ALA A 1 224 ? 20.672 -28.125 -8.211 1 82.5 224 ALA A N 1
ATOM 1631 C CA . ALA A 1 224 ? 20 -29.422 -8.148 1 82.5 224 ALA A CA 1
ATOM 1632 C C . ALA A 1 224 ? 18.938 -29.438 -7.066 1 82.5 224 ALA A C 1
ATOM 1634 O O . ALA A 1 224 ? 19.031 -28.703 -6.082 1 82.5 224 ALA A O 1
ATOM 1635 N N . GLU A 1 225 ? 17.906 -30.203 -7.301 1 75.62 225 GLU A N 1
ATOM 1636 C CA . GLU A 1 225 ? 16.766 -30.266 -6.391 1 75.62 225 GLU A CA 1
ATOM 1637 C C . GLU A 1 225 ? 17.203 -30.672 -4.984 1 75.62 225 GLU A C 1
ATOM 1639 O O . GLU A 1 225 ? 16.578 -30.281 -3.998 1 75.62 225 GLU A O 1
ATOM 1644 N N . ASP A 1 226 ? 18.344 -31.391 -4.891 1 80.62 226 ASP A N 1
ATOM 1645 C CA . ASP A 1 226 ? 18.797 -31.922 -3.605 1 80.62 226 ASP A CA 1
ATOM 1646 C C . ASP A 1 226 ? 19.781 -30.969 -2.936 1 80.62 226 ASP A C 1
ATOM 1648 O O . ASP A 1 226 ? 20.172 -31.188 -1.786 1 80.62 226 ASP A O 1
ATOM 1652 N N . GLU A 1 227 ? 20.109 -29.953 -3.619 1 87.62 227 GLU A N 1
ATOM 1653 C CA . GLU A 1 227 ? 21.031 -28.969 -3.062 1 87.62 227 GLU A CA 1
ATOM 1654 C C . GLU A 1 227 ? 20.266 -27.844 -2.354 1 87.62 227 GLU A C 1
ATOM 1656 O O . GLU A 1 227 ? 19.328 -27.281 -2.912 1 87.62 227 GLU A O 1
ATOM 1661 N N . PHE A 1 228 ? 20.625 -27.656 -1.113 1 91.25 228 PHE A N 1
ATOM 1662 C CA . PHE A 1 228 ? 20 -26.547 -0.375 1 91.25 228 PHE A CA 1
ATOM 1663 C C . PHE A 1 228 ? 20.906 -25.328 -0.381 1 91.25 228 PHE A C 1
ATOM 1665 O O . PHE A 1 228 ? 22.016 -25.359 0.166 1 91.25 228 PHE A O 1
ATOM 1672 N N . ASP A 1 229 ? 20.578 -24.391 -1.009 1 92.94 229 ASP A N 1
ATOM 1673 C CA . ASP A 1 229 ? 21.156 -23.047 -0.986 1 92.94 229 ASP A CA 1
ATOM 1674 C C . ASP A 1 229 ? 20.172 -22.031 -0.421 1 92.94 229 ASP A C 1
ATOM 1676 O O . ASP A 1 229 ? 19.141 -21.75 -1.041 1 92.94 229 ASP A O 1
ATOM 1680 N N . PRO A 1 230 ? 20.516 -21.469 0.723 1 91.62 230 PRO A N 1
ATOM 1681 C CA . PRO A 1 230 ? 19.562 -20.578 1.377 1 91.62 230 PRO A CA 1
ATOM 1682 C C . PRO A 1 230 ? 19.234 -19.344 0.531 1 91.62 230 PRO A C 1
ATOM 1684 O O . PRO A 1 230 ? 18.281 -18.625 0.829 1 91.62 230 PRO A O 1
ATOM 1687 N N . LYS A 1 231 ? 19.984 -19.141 -0.492 1 92.62 231 LYS A N 1
ATOM 1688 C CA . LYS A 1 231 ? 19.766 -17.969 -1.333 1 92.62 231 LYS A CA 1
ATOM 1689 C C . LYS A 1 231 ? 19.062 -18.344 -2.635 1 92.62 231 LYS A C 1
ATOM 1691 O O . LYS A 1 231 ? 18.844 -17.484 -3.496 1 92.62 231 LYS A O 1
ATOM 1696 N N . ASP A 1 232 ? 18.734 -19.609 -2.822 1 94.75 232 ASP A N 1
ATOM 1697 C CA . ASP A 1 232 ? 17.969 -20.078 -3.986 1 94.75 232 ASP A CA 1
ATOM 1698 C C . ASP A 1 232 ? 16.594 -19.422 -4.035 1 94.75 232 ASP A C 1
ATOM 1700 O O . ASP A 1 232 ? 15.773 -19.609 -3.133 1 94.75 232 ASP A O 1
ATOM 1704 N N . PRO A 1 233 ? 16.266 -18.672 -5.188 1 95.31 233 PRO A N 1
ATOM 1705 C CA . PRO A 1 233 ? 14.984 -17.953 -5.262 1 95.31 233 PRO A CA 1
ATOM 1706 C C . PRO A 1 233 ? 13.781 -18.891 -5.332 1 95.31 233 PRO A C 1
ATOM 1708 O O . PRO A 1 233 ? 12.641 -18.438 -5.199 1 95.31 233 PRO A O 1
ATOM 1711 N N . SER A 1 234 ? 13.977 -20.172 -5.473 1 95.88 234 SER A N 1
ATOM 1712 C CA . SER A 1 234 ? 12.867 -21.094 -5.641 1 95.88 234 SER A CA 1
ATOM 1713 C C . SER A 1 234 ? 12.414 -21.672 -4.301 1 95.88 234 SER A C 1
ATOM 1715 O O . SER A 1 234 ? 11.422 -22.391 -4.234 1 95.88 234 SER A O 1
ATOM 1717 N N . LEU A 1 235 ? 13.055 -21.312 -3.23 1 94.25 235 LEU A N 1
ATOM 1718 C CA . LEU A 1 235 ? 12.805 -21.984 -1.956 1 94.25 235 LEU A CA 1
ATOM 1719 C C . LEU A 1 235 ? 11.422 -21.625 -1.417 1 94.25 235 LEU A C 1
ATOM 1721 O O . LEU A 1 235 ? 10.859 -22.344 -0.6 1 94.25 235 LEU A O 1
ATOM 1725 N N . GLY A 1 236 ? 10.891 -20.516 -1.862 1 95.19 236 GLY A N 1
ATOM 1726 C CA . GLY A 1 236 ? 9.539 -20.156 -1.481 1 95.19 236 GLY A CA 1
ATOM 1727 C C . GLY A 1 236 ? 8.477 -20.797 -2.359 1 95.19 236 GLY A C 1
ATOM 1728 O O . GLY A 1 236 ? 7.293 -20.781 -2.023 1 95.19 236 GLY A O 1
ATOM 1729 N N . SER A 1 237 ? 8.828 -21.438 -3.441 1 97.25 237 SER A N 1
ATOM 1730 C CA . SER A 1 237 ? 7.918 -21.891 -4.484 1 97.25 237 SER A CA 1
ATOM 1731 C C . SER A 1 237 ? 7.02 -23.016 -3.975 1 97.25 237 SER A C 1
ATOM 1733 O O . SER A 1 237 ? 5.852 -23.109 -4.367 1 97.25 237 SER A O 1
ATOM 1735 N N . PRO A 1 238 ? 7.512 -23.891 -3.062 1 95.31 238 PRO A N 1
ATOM 1736 C CA . PRO A 1 238 ? 6.613 -24.922 -2.523 1 95.31 238 PRO A CA 1
ATOM 1737 C C . PRO A 1 238 ? 5.406 -24.328 -1.798 1 95.31 238 PRO A C 1
ATOM 1739 O O . PRO A 1 238 ? 4.316 -24.891 -1.832 1 95.31 238 PRO A O 1
ATOM 1742 N N . VAL A 1 239 ? 5.59 -23.188 -1.147 1 95.69 239 VAL A N 1
ATOM 1743 C CA . VAL A 1 239 ? 4.492 -22.5 -0.468 1 95.69 239 VAL A CA 1
ATOM 1744 C C . VAL A 1 239 ? 3.461 -22.047 -1.493 1 95.69 239 VAL A C 1
ATOM 1746 O O . VAL A 1 239 ? 2.254 -22.172 -1.277 1 95.69 239 VAL A O 1
ATOM 1749 N N . VAL A 1 240 ? 3.922 -21.531 -2.615 1 98.12 240 VAL A N 1
ATOM 1750 C CA . VAL A 1 240 ? 3.043 -21.078 -3.686 1 98.12 240 VAL A CA 1
ATOM 1751 C C . VAL A 1 240 ? 2.26 -22.25 -4.254 1 98.12 240 VAL A C 1
ATOM 1753 O O . VAL A 1 240 ? 1.048 -22.156 -4.465 1 98.12 240 VAL A O 1
ATOM 1756 N N . ALA A 1 241 ? 2.965 -23.375 -4.48 1 98.06 241 ALA A N 1
ATOM 1757 C CA . ALA A 1 241 ? 2.295 -24.562 -4.988 1 98.06 241 ALA A CA 1
ATOM 1758 C C . ALA A 1 241 ? 1.223 -25.047 -4.02 1 98.06 241 ALA A C 1
ATOM 1760 O O . ALA A 1 241 ? 0.114 -25.391 -4.434 1 98.06 241 ALA A O 1
ATOM 1761 N N . TRP A 1 242 ? 1.516 -25.047 -2.742 1 94.38 242 TRP A N 1
ATOM 1762 C CA . TRP A 1 242 ? 0.546 -25.484 -1.743 1 94.38 242 TRP A CA 1
ATOM 1763 C C . TRP A 1 242 ? -0.631 -24.516 -1.666 1 94.38 242 TRP A C 1
ATOM 1765 O O . TRP A 1 242 ? -1.79 -24.938 -1.661 1 94.38 242 TRP A O 1
ATOM 1775 N N . LEU A 1 243 ? -0.348 -23.219 -1.631 1 95.62 243 LEU A N 1
ATOM 1776 C CA . LEU A 1 243 ? -1.406 -22.219 -1.587 1 95.62 243 LEU A CA 1
ATOM 1777 C C . LEU A 1 243 ? -2.322 -22.328 -2.799 1 95.62 243 LEU A C 1
ATOM 1779 O O . LEU A 1 243 ? -3.514 -22.031 -2.717 1 95.62 243 LEU A O 1
ATOM 1783 N N . ALA A 1 244 ? -1.755 -22.797 -3.91 1 97.69 244 ALA A N 1
ATOM 1784 C CA . ALA A 1 244 ? -2.502 -22.922 -5.16 1 97.69 244 ALA A CA 1
ATOM 1785 C C . ALA A 1 244 ? -3.305 -24.219 -5.18 1 97.69 244 ALA A C 1
ATOM 1787 O O . ALA A 1 244 ? -4.133 -24.438 -6.066 1 97.69 244 ALA A O 1
ATOM 1788 N N . SER A 1 245 ? -3.119 -25.141 -4.238 1 95.19 245 SER A N 1
ATOM 1789 C CA . SER A 1 245 ? -3.693 -26.469 -4.258 1 95.19 245 SER A CA 1
ATOM 1790 C C . SER A 1 245 ? -5.051 -26.5 -3.564 1 95.19 245 SER A C 1
ATOM 1792 O O . SER A 1 245 ? -5.41 -25.562 -2.85 1 95.19 245 SER A O 1
ATOM 1794 N N . PRO A 1 246 ? -5.797 -27.562 -3.801 1 91.88 246 PRO A N 1
ATOM 1795 C CA . PRO A 1 246 ? -7.07 -27.734 -3.096 1 91.88 246 PRO A CA 1
ATOM 1796 C C . PRO A 1 246 ? -6.902 -27.781 -1.578 1 91.88 246 PRO A C 1
ATOM 1798 O O . PRO A 1 246 ? -7.82 -27.406 -0.84 1 91.88 246 PRO A O 1
ATOM 1801 N N . GLU A 1 247 ? -5.699 -28.094 -1.123 1 87.31 247 GLU A N 1
ATOM 1802 C CA . GLU A 1 247 ? -5.465 -28.25 0.31 1 87.31 247 GLU A CA 1
ATOM 1803 C C . GLU A 1 247 ? -5.516 -26.891 1.019 1 87.31 247 GLU A C 1
ATOM 1805 O O . GLU A 1 247 ? -5.789 -26.828 2.219 1 87.31 247 GLU A O 1
ATOM 1810 N N . ALA A 1 248 ? -5.332 -25.844 0.261 1 90.25 248 ALA A N 1
ATOM 1811 C CA . ALA A 1 248 ? -5.242 -24.531 0.877 1 90.25 248 ALA A CA 1
ATOM 1812 C C . ALA A 1 248 ? -6.531 -23.734 0.678 1 90.25 248 ALA A C 1
ATOM 1814 O O . ALA A 1 248 ? -6.547 -22.516 0.812 1 90.25 248 ALA A O 1
ATOM 1815 N N . GLY A 1 249 ? -7.648 -24.438 0.351 1 89 249 GLY A N 1
ATOM 1816 C CA . GLY A 1 249 ? -8.922 -23.797 0.06 1 89 249 GLY A CA 1
ATOM 1817 C C . GLY A 1 249 ? -9.469 -23 1.229 1 89 249 GLY A C 1
ATOM 1818 O O . GLY A 1 249 ? -10.32 -22.125 1.05 1 89 249 GLY A O 1
ATOM 1819 N N . HIS A 1 250 ? -8.938 -23.219 2.422 1 86.06 250 HIS A N 1
ATOM 1820 C CA . HIS A 1 250 ? -9.414 -22.562 3.629 1 86.06 250 HIS A CA 1
ATOM 1821 C C . HIS A 1 250 ? -8.555 -21.344 3.971 1 86.06 250 HIS A C 1
ATOM 1823 O O . HIS A 1 250 ? -8.82 -20.656 4.953 1 86.06 250 HIS A O 1
ATOM 1829 N N . VAL A 1 251 ? -7.508 -21.109 3.213 1 91.19 251 VAL A N 1
ATOM 1830 C CA . VAL A 1 251 ? -6.555 -20.031 3.488 1 91.19 251 VAL A CA 1
ATOM 1831 C C . VAL A 1 251 ? -6.781 -18.891 2.512 1 91.19 251 VAL A C 1
ATOM 1833 O O . VAL A 1 251 ? -6.555 -19.031 1.308 1 91.19 251 VAL A O 1
ATOM 1836 N N . SER A 1 252 ? -7.262 -17.75 2.992 1 94.88 252 SER A N 1
ATOM 1837 C CA . SER A 1 252 ? -7.465 -16.578 2.16 1 94.88 252 SER A CA 1
ATOM 1838 C C . SER A 1 252 ? -7.172 -15.297 2.936 1 94.88 252 SER A C 1
ATOM 1840 O O . SER A 1 252 ? -7.348 -15.25 4.156 1 94.88 252 SER A O 1
ATOM 1842 N N . GLY A 1 253 ? -6.598 -14.289 2.203 1 95.5 253 GLY A N 1
ATOM 1843 C CA . GLY A 1 253 ? -6.328 -12.992 2.803 1 95.5 253 GLY A CA 1
ATOM 1844 C C . GLY A 1 253 ? -5.082 -12.984 3.666 1 95.5 253 GLY A C 1
ATOM 1845 O O . GLY A 1 253 ? -4.883 -12.062 4.465 1 95.5 253 GLY A O 1
ATOM 1846 N N . GLN A 1 254 ? -4.211 -13.977 3.561 1 93.88 254 GLN A N 1
ATOM 1847 C CA . GLN A 1 254 ? -3.062 -14.117 4.449 1 93.88 254 GLN A CA 1
ATOM 1848 C C . GLN A 1 254 ? -1.784 -13.625 3.779 1 93.88 254 GLN A C 1
ATOM 1850 O O . GLN A 1 254 ? -1.69 -13.594 2.551 1 93.88 254 GLN A O 1
ATOM 1855 N N . VAL A 1 255 ? -0.888 -13.203 4.586 1 96.38 255 VAL A N 1
ATOM 1856 C CA . VAL A 1 255 ? 0.468 -12.852 4.172 1 96.38 255 VAL A CA 1
ATOM 1857 C C . VAL A 1 255 ? 1.465 -13.828 4.797 1 96.38 255 VAL A C 1
ATOM 1859 O O . VAL A 1 255 ? 1.542 -13.945 6.02 1 96.38 255 VAL A O 1
ATOM 1862 N N . ILE A 1 256 ? 2.24 -14.508 3.953 1 95.25 256 ILE A N 1
ATOM 1863 C CA . ILE A 1 256 ? 3.195 -15.516 4.406 1 95.25 256 ILE A CA 1
ATOM 1864 C C . ILE A 1 256 ? 4.598 -15.141 3.939 1 95.25 256 ILE A C 1
ATOM 1866 O O . ILE A 1 256 ? 4.832 -14.938 2.746 1 95.25 256 ILE A O 1
ATOM 1870 N N . ARG A 1 257 ? 5.473 -15.016 4.859 1 95.94 257 ARG A N 1
ATOM 1871 C CA . ARG A 1 257 ? 6.883 -14.82 4.539 1 95.94 257 ARG A CA 1
ATOM 1872 C C . ARG A 1 257 ? 7.59 -16.156 4.344 1 95.94 257 ARG A C 1
ATOM 1874 O O . ARG A 1 257 ? 7.512 -17.031 5.203 1 95.94 257 ARG A O 1
ATOM 1881 N N . ALA A 1 258 ? 8.172 -16.344 3.193 1 94.62 258 ALA A N 1
ATOM 1882 C CA . ALA A 1 258 ? 8.891 -17.562 2.84 1 94.62 258 ALA A CA 1
ATOM 1883 C C . ALA A 1 258 ? 10.344 -17.25 2.477 1 94.62 258 ALA A C 1
ATOM 1885 O O . ALA A 1 258 ? 10.656 -17 1.311 1 94.62 258 ALA A O 1
ATOM 1886 N N . MET A 1 259 ? 11.211 -17.281 3.424 1 92.12 259 MET A N 1
ATOM 1887 C CA . MET A 1 259 ? 12.633 -16.984 3.273 1 92.12 259 MET A CA 1
ATOM 1888 C C . MET A 1 259 ? 13.484 -18.219 3.523 1 92.12 259 MET A C 1
ATOM 1890 O O . MET A 1 259 ? 13.719 -18.594 4.676 1 92.12 259 MET A O 1
ATOM 1894 N N . GLY A 1 260 ? 14.047 -18.656 2.422 1 90.94 260 GLY A N 1
ATOM 1895 C CA . GLY A 1 260 ? 14.75 -19.922 2.602 1 90.94 260 GLY A CA 1
ATOM 1896 C C . GLY A 1 260 ? 13.867 -21.016 3.16 1 90.94 260 GLY A C 1
ATOM 1897 O O . GLY A 1 260 ? 12.789 -21.297 2.617 1 90.94 260 GLY A O 1
ATOM 1898 N N . GLU A 1 261 ? 14.297 -21.609 4.184 1 90.75 261 GLU A N 1
ATOM 1899 C CA . GLU A 1 261 ? 13.516 -22.672 4.797 1 90.75 261 GLU A CA 1
ATOM 1900 C C . GLU A 1 261 ? 12.602 -22.125 5.898 1 90.75 261 GLU A C 1
ATOM 1902 O O . GLU A 1 261 ? 11.906 -22.891 6.566 1 90.75 261 GLU A O 1
ATOM 1907 N N . HIS A 1 262 ? 12.656 -20.828 6.094 1 92.38 262 HIS A N 1
ATOM 1908 C CA . HIS A 1 262 ? 11.852 -20.219 7.152 1 92.38 262 HIS A CA 1
ATOM 1909 C C . HIS A 1 262 ? 10.516 -19.719 6.617 1 92.38 262 HIS A C 1
ATOM 1911 O O . HIS A 1 262 ? 10.477 -18.969 5.641 1 92.38 262 HIS A O 1
ATOM 1917 N N . LEU A 1 263 ? 9.438 -20.188 7.223 1 93.88 263 LEU A N 1
ATOM 1918 C CA . LEU A 1 263 ? 8.086 -19.719 6.91 1 93.88 263 LEU A CA 1
ATOM 1919 C C . LEU A 1 263 ? 7.469 -19 8.102 1 93.88 263 LEU A C 1
ATOM 1921 O O . LEU A 1 263 ? 7.605 -19.438 9.242 1 93.88 263 LEU A O 1
ATOM 1925 N N . GLN A 1 264 ? 6.902 -17.859 7.875 1 94.19 264 GLN A N 1
ATOM 1926 C CA . GLN A 1 264 ? 6.223 -17.094 8.914 1 94.19 264 GLN A CA 1
ATOM 1927 C C . GLN A 1 264 ? 4.84 -16.656 8.453 1 94.19 264 GLN A C 1
ATOM 1929 O O . GLN A 1 264 ? 4.68 -16.172 7.336 1 94.19 264 GLN A O 1
ATOM 1934 N N . LEU A 1 265 ? 3.846 -16.938 9.234 1 94.12 265 LEU A N 1
ATOM 1935 C CA . LEU A 1 265 ? 2.566 -16.25 9.078 1 94.12 265 LEU A CA 1
ATOM 1936 C C . LEU A 1 265 ? 2.613 -14.859 9.695 1 94.12 265 LEU A C 1
ATOM 1938 O O . LEU A 1 265 ? 3.016 -14.703 10.852 1 94.12 265 LEU A O 1
ATOM 1942 N N . LEU A 1 266 ? 2.23 -13.898 8.938 1 95.19 266 LEU A N 1
ATOM 1943 C CA . LEU A 1 266 ? 2.293 -12.531 9.438 1 95.19 266 LEU A CA 1
ATOM 1944 C C . LEU A 1 266 ? 0.904 -12.016 9.797 1 95.19 266 LEU A C 1
ATOM 1946 O O . LEU A 1 266 ? -0.069 -12.297 9.094 1 95.19 266 LEU A O 1
ATOM 1950 N N . LYS A 1 267 ? 0.901 -11.297 10.93 1 93.06 267 LYS A N 1
ATOM 1951 C CA . LYS A 1 267 ? -0.305 -10.586 11.336 1 93.06 267 LYS A CA 1
ATOM 1952 C C . LYS A 1 267 ? -0.231 -9.109 10.945 1 93.06 267 LYS A C 1
ATOM 1954 O O . LYS A 1 267 ? 0.794 -8.461 11.148 1 93.06 267 LYS A O 1
ATOM 1959 N N . GLY A 1 268 ? -1.356 -8.711 10.344 1 92.81 268 GLY A N 1
ATOM 1960 C CA . GLY A 1 268 ? -1.418 -7.352 9.82 1 92.81 268 GLY A CA 1
ATOM 1961 C C . GLY A 1 268 ? -1.579 -6.305 10.914 1 92.81 268 GLY A C 1
ATOM 1962 O O . GLY A 1 268 ? -1.412 -6.602 12.094 1 92.81 268 GLY A O 1
ATOM 1963 N N . TRP A 1 269 ? -1.877 -5.105 10.539 1 94.25 269 TRP A N 1
ATOM 1964 C CA . TRP A 1 269 ? -1.996 -3.949 11.422 1 94.25 269 TRP A CA 1
ATOM 1965 C C . TRP A 1 269 ? -3.051 -4.188 12.492 1 94.25 269 TRP A C 1
ATOM 1967 O O . TRP A 1 269 ? -4.184 -4.559 12.188 1 94.25 269 TRP A O 1
ATOM 1977 N N . HIS A 1 270 ? -2.684 -4.016 13.695 1 93.38 270 HIS A N 1
ATOM 1978 C CA . HIS A 1 270 ? -3.576 -4.215 14.836 1 93.38 270 HIS A CA 1
ATOM 1979 C C . HIS A 1 270 ? -3.189 -3.318 16 1 93.38 270 HIS A C 1
ATOM 1981 O O . HIS A 1 270 ? -2.025 -2.93 16.141 1 93.38 270 HIS A O 1
ATOM 1987 N N . PRO A 1 271 ? -4.203 -2.922 16.844 1 93.75 271 PRO A N 1
ATOM 1988 C CA . PRO A 1 271 ? -3.891 -2.035 17.969 1 93.75 271 PRO A CA 1
ATOM 1989 C C . PRO A 1 271 ? -2.98 -2.689 19 1 93.75 271 PRO A C 1
ATOM 1991 O O . PRO A 1 271 ? -3.164 -3.863 19.328 1 93.75 271 PRO A O 1
ATOM 1994 N N . VAL A 1 272 ? -1.984 -1.98 19.422 1 91.88 272 VAL A N 1
ATOM 1995 C CA . VAL A 1 272 ? -1.13 -2.471 20.5 1 91.88 272 VAL A CA 1
ATOM 1996 C C . VAL A 1 272 ? -1.276 -1.574 21.734 1 91.88 272 VAL A C 1
ATOM 1998 O O . VAL A 1 272 ? -0.837 -1.933 22.828 1 91.88 272 VAL A O 1
ATOM 2001 N N . ALA A 1 273 ? -1.832 -0.401 21.578 1 89.62 273 ALA A N 1
ATOM 2002 C CA . ALA A 1 273 ? -2.213 0.532 22.625 1 89.62 273 ALA A CA 1
ATOM 2003 C C . ALA A 1 273 ? -3.467 1.312 22.25 1 89.62 273 ALA A C 1
ATOM 2005 O O . ALA A 1 273 ? -3.664 1.647 21.078 1 89.62 273 ALA A O 1
ATOM 2006 N N . SER A 1 274 ? -4.312 1.52 23.219 1 93.19 274 SER A N 1
ATOM 2007 C CA . SER A 1 274 ? -5.559 2.248 23 1 93.19 274 SER A CA 1
ATOM 2008 C C . SER A 1 274 ? -5.859 3.186 24.172 1 93.19 274 SER A C 1
ATOM 2010 O O . SER A 1 274 ? -5.637 2.838 25.328 1 93.19 274 SER A O 1
ATOM 2012 N N . VAL A 1 275 ? -6.285 4.402 23.781 1 91.75 275 VAL A N 1
ATOM 2013 C CA . VAL A 1 275 ? -6.734 5.359 24.797 1 91.75 275 VAL A CA 1
ATOM 2014 C C . VAL A 1 275 ? -8.039 6.004 24.344 1 91.75 275 VAL A C 1
ATOM 2016 O O . VAL A 1 275 ? -8.328 6.082 23.141 1 91.75 275 VAL A O 1
ATOM 2019 N N . SER A 1 276 ? -8.867 6.332 25.203 1 93.06 276 SER A N 1
ATOM 2020 C CA . SER A 1 276 ? -10.125 7.043 24.984 1 93.06 276 SER A CA 1
ATOM 2021 C C . SER A 1 276 ? -10.203 8.305 25.828 1 93.06 276 SER A C 1
ATOM 2023 O O . SER A 1 276 ? -9.445 8.461 26.797 1 93.06 276 SER A O 1
ATOM 2025 N N . ASN A 1 277 ? -11.086 9.211 25.438 1 92.06 277 ASN A N 1
ATOM 2026 C CA . ASN A 1 277 ? -11.148 10.508 26.109 1 92.06 277 ASN A CA 1
ATOM 2027 C C . ASN A 1 277 ? -12.531 10.766 26.703 1 92.06 277 ASN A C 1
ATOM 2029 O O . ASN A 1 277 ? -12.938 11.922 26.859 1 92.06 277 ASN A O 1
ATOM 2033 N N . GLY A 1 278 ? -13.352 9.758 26.906 1 90 278 GLY A N 1
ATOM 2034 C CA . GLY A 1 278 ? -14.633 9.883 27.594 1 90 278 GLY A CA 1
ATOM 2035 C C . GLY A 1 278 ? -15.648 10.703 26.828 1 90 278 GLY A C 1
ATOM 2036 O O . GLY A 1 278 ? -16.312 11.57 27.391 1 90 278 GLY A O 1
ATOM 2037 N N . GLN A 1 279 ? -15.727 10.523 25.531 1 88.44 279 GLN A N 1
ATOM 2038 C CA . GLN A 1 279 ? -16.656 11.211 24.656 1 88.44 279 GLN A CA 1
ATOM 2039 C C . GLN A 1 279 ? -16.391 12.719 24.641 1 88.44 279 GLN A C 1
ATOM 2041 O O . GLN A 1 279 ? -17.328 13.516 24.734 1 88.44 279 GLN A O 1
ATOM 2046 N N . LYS A 1 280 ? -15.195 13 24.719 1 90.62 280 LYS A N 1
ATOM 2047 C CA . LYS A 1 280 ? -14.734 14.383 24.578 1 90.62 280 LYS A CA 1
ATOM 2048 C C . LYS A 1 280 ? -13.68 14.5 23.484 1 90.62 280 LYS A C 1
ATOM 2050 O O . LYS A 1 280 ? -12.945 13.539 23.219 1 90.62 280 LYS A O 1
ATOM 2055 N N . ARG A 1 281 ? -13.648 15.672 22.891 1 91.25 281 ARG A N 1
ATOM 2056 C CA . ARG A 1 281 ? -12.594 16 21.922 1 91.25 281 ARG A CA 1
ATOM 2057 C C . ARG A 1 281 ? -11.227 16.031 22.609 1 91.25 281 ARG A C 1
ATOM 2059 O O . ARG A 1 281 ? -11.102 16.516 23.734 1 91.25 281 ARG A O 1
ATOM 2066 N N . TRP A 1 282 ? -10.266 15.484 21.953 1 89.5 282 TRP A N 1
ATOM 2067 C CA . TRP A 1 282 ? -8.906 15.562 22.469 1 89.5 282 TRP A CA 1
ATOM 2068 C C . TRP A 1 282 ? -8.383 17 22.438 1 89.5 282 TRP A C 1
ATOM 2070 O O . TRP A 1 282 ? -8.719 17.75 21.516 1 89.5 282 TRP A O 1
ATOM 2080 N N . ASP A 1 283 ? -7.645 17.344 23.453 1 90.19 283 ASP A N 1
ATOM 2081 C CA . ASP A 1 283 ? -6.867 18.578 23.469 1 90.19 283 ASP A CA 1
ATOM 2082 C C . ASP A 1 283 ? -5.441 18.344 22.969 1 90.19 283 ASP A C 1
ATOM 2084 O O . ASP A 1 283 ? -4.645 17.688 23.656 1 90.19 283 ASP A O 1
ATOM 2088 N N . ALA A 1 284 ? -5.109 18.844 21.797 1 90.25 284 ALA A N 1
ATOM 2089 C CA . ALA A 1 284 ? -3.799 18.625 21.188 1 90.25 284 ALA A CA 1
ATOM 2090 C C . ALA A 1 284 ? -2.678 18.984 22.156 1 90.25 284 ALA A C 1
ATOM 2092 O O . ALA A 1 284 ? -1.617 18.359 22.156 1 90.25 284 ALA A O 1
ATOM 2093 N N . ASN A 1 285 ? -2.861 20.016 23.031 1 89 285 ASN A N 1
ATOM 2094 C CA . ASN A 1 285 ? -1.851 20.469 23.969 1 89 285 ASN A CA 1
ATOM 2095 C C . ASN A 1 285 ? -1.583 19.422 25.047 1 89 285 ASN A C 1
ATOM 2097 O O . ASN A 1 285 ? -0.564 19.484 25.75 1 89 285 ASN A O 1
ATOM 2101 N N . LYS A 1 286 ? -2.471 18.5 25.125 1 86 286 LYS A N 1
ATOM 2102 C CA . LYS A 1 286 ? -2.357 17.5 26.203 1 86 286 LYS A CA 1
ATOM 2103 C C . LYS A 1 286 ? -1.99 16.141 25.641 1 86 286 LYS A C 1
ATOM 2105 O O . LYS A 1 286 ? -1.674 15.211 26.406 1 86 286 LYS A O 1
ATOM 2110 N N . LEU A 1 287 ? -2.059 15.961 24.375 1 87.56 287 LEU A N 1
ATOM 2111 C CA . LEU A 1 287 ? -1.894 14.656 23.75 1 87.56 287 LEU A CA 1
ATOM 2112 C C . LEU A 1 287 ? -0.476 14.133 23.953 1 87.56 287 LEU A C 1
ATOM 2114 O O . LEU A 1 287 ? -0.269 12.922 24.062 1 87.56 287 LEU A O 1
ATOM 2118 N N . GLY A 1 288 ? 0.53 15.086 24 1 84.12 288 GLY A N 1
ATOM 2119 C CA . GLY A 1 288 ? 1.902 14.633 24.172 1 84.12 288 GLY A CA 1
ATOM 2120 C C . GLY A 1 288 ? 2.09 13.75 25.391 1 84.12 288 GLY A C 1
ATOM 2121 O O . GLY A 1 288 ? 2.705 12.688 25.297 1 84.12 288 GLY A O 1
ATOM 2122 N N . ALA A 1 289 ? 1.548 14.203 26.453 1 79.94 289 ALA A N 1
ATOM 2123 C CA . ALA A 1 289 ? 1.665 13.453 27.703 1 79.94 289 ALA A CA 1
ATOM 2124 C C . ALA A 1 289 ? 0.903 12.133 27.625 1 79.94 289 ALA A C 1
ATOM 2126 O O . ALA A 1 289 ? 1.394 11.094 28.078 1 79.94 289 ALA A O 1
ATOM 2127 N N . ILE A 1 290 ? -0.245 12.18 27 1 81.5 290 ILE A N 1
ATOM 2128 C CA . ILE A 1 290 ? -1.102 11.008 26.875 1 81.5 290 ILE A CA 1
ATOM 2129 C C . ILE A 1 290 ? -0.445 9.977 25.969 1 81.5 290 ILE A C 1
ATOM 2131 O O . ILE A 1 290 ? -0.354 8.797 26.312 1 81.5 290 ILE A O 1
ATOM 2135 N N . MET A 1 291 ? 0.042 10.406 24.859 1 81.81 291 MET A N 1
ATOM 2136 C CA . MET A 1 291 ? 0.668 9.508 23.906 1 81.81 291 MET A CA 1
ATOM 2137 C C . MET A 1 291 ? 1.951 8.914 24.469 1 81.81 291 MET A C 1
ATOM 2139 O O . MET A 1 291 ? 2.219 7.719 24.312 1 81.81 291 MET A O 1
ATOM 2143 N N . ALA A 1 292 ? 2.717 9.758 25.078 1 74.56 292 ALA A N 1
ATOM 2144 C CA . ALA A 1 292 ? 3.977 9.289 25.656 1 74.56 292 ALA A CA 1
ATOM 2145 C C . ALA A 1 292 ? 3.73 8.203 26.703 1 74.56 292 ALA A C 1
ATOM 2147 O O . ALA A 1 292 ? 4.316 7.121 26.641 1 74.56 292 ALA A O 1
ATOM 2148 N N . THR A 1 293 ? 2.836 8.477 27.609 1 70.94 293 THR A N 1
ATOM 2149 C CA . THR A 1 293 ? 2.645 7.613 28.766 1 70.94 293 THR A CA 1
ATOM 2150 C C . THR A 1 293 ? 1.757 6.422 28.422 1 70.94 293 THR A C 1
ATOM 2152 O O . THR A 1 293 ? 2.098 5.273 28.719 1 70.94 293 THR A O 1
ATOM 2155 N N . ASP A 1 294 ? 0.785 6.68 27.781 1 75.75 294 ASP A N 1
ATOM 2156 C CA . ASP A 1 294 ? -0.263 5.668 27.672 1 75.75 294 ASP A CA 1
ATOM 2157 C C . ASP A 1 294 ? -0.132 4.883 26.375 1 75.75 294 ASP A C 1
ATOM 2159 O O . ASP A 1 294 ? -0.645 3.768 26.266 1 75.75 294 ASP A O 1
ATOM 2163 N N . VAL A 1 295 ? 0.559 5.426 25.438 1 78.44 295 VAL A N 1
ATOM 2164 C CA . VAL A 1 295 ? 0.606 4.773 24.141 1 78.44 295 VAL A CA 1
ATOM 2165 C C . VAL A 1 295 ? 2.012 4.234 23.875 1 78.44 295 VAL A C 1
ATOM 2167 O O . VAL A 1 295 ? 2.193 3.029 23.672 1 78.44 295 VAL A O 1
ATOM 2170 N N . PHE A 1 296 ? 3.004 5.031 24.078 1 72.94 296 PHE A N 1
ATOM 2171 C CA . PHE A 1 296 ? 4.363 4.609 23.766 1 72.94 296 PHE A CA 1
ATOM 2172 C C . PHE A 1 296 ? 5.055 4.039 25 1 72.94 296 PHE A C 1
ATOM 2174 O O . PHE A 1 296 ? 6.074 3.352 24.875 1 72.94 296 PHE A O 1
ATOM 2181 N N . GLY A 1 297 ? 4.473 4.281 26.156 1 65.75 297 GLY A N 1
ATOM 2182 C CA . GLY A 1 297 ? 5.031 3.734 27.375 1 65.75 297 GLY A CA 1
ATOM 2183 C C . GLY A 1 297 ? 6.398 4.301 27.719 1 65.75 297 GLY A C 1
ATOM 2184 O O . GLY A 1 297 ? 7.273 3.576 28.188 1 65.75 297 GLY A O 1
ATOM 2185 N N . THR A 1 298 ? 6.738 5.379 27.125 1 62.66 298 THR A N 1
ATOM 2186 C CA . THR A 1 298 ? 8.023 6.004 27.406 1 62.66 298 THR A CA 1
ATOM 2187 C C . THR A 1 298 ? 7.852 7.203 28.328 1 62.66 298 THR A C 1
ATOM 2189 O O . THR A 1 298 ? 6.738 7.703 28.516 1 62.66 298 THR A O 1
ATOM 2192 N N . ARG A 1 299 ? 8.891 7.336 29.328 1 53.62 299 ARG A N 1
ATOM 2193 C CA . ARG A 1 299 ? 8.93 8.5 30.219 1 53.62 299 ARG A CA 1
ATOM 2194 C C . ARG A 1 299 ? 9.984 9.5 29.75 1 53.62 299 ARG A C 1
ATOM 2196 O O . ARG A 1 299 ? 10.688 10.094 30.578 1 53.62 299 ARG A O 1
ATOM 2203 N N . ASN A 1 300 ? 10.234 9.492 28.531 1 45.78 300 ASN A N 1
ATOM 2204 C CA . ASN A 1 300 ? 11.352 10.336 28.125 1 45.78 300 ASN A CA 1
ATOM 2205 C C . ASN A 1 300 ? 11.094 11.805 28.453 1 45.78 300 ASN A C 1
ATOM 2207 O O . ASN A 1 300 ? 9.945 12.227 28.594 1 45.78 300 ASN A O 1
ATOM 2211 N N . THR A 1 301 ? 12.125 12.594 28.812 1 41.03 301 THR A N 1
ATOM 2212 C CA . THR A 1 301 ? 12.227 13.938 29.359 1 41.03 301 THR A CA 1
ATOM 2213 C C . THR A 1 301 ? 11.281 14.898 28.656 1 41.03 301 THR A C 1
ATOM 2215 O O . THR A 1 301 ? 10.672 15.766 29.281 1 41.03 301 THR A O 1
ATOM 2218 N N . GLY A 1 302 ? 11.195 15.164 27.359 1 39.91 302 GLY A N 1
ATOM 2219 C CA . GLY A 1 302 ? 10.383 16.234 26.812 1 39.91 302 GLY A CA 1
ATOM 2220 C C . GLY A 1 302 ? 8.898 16.031 27.016 1 39.91 302 GLY A C 1
ATOM 2221 O O . GLY A 1 302 ? 8.094 16.922 26.703 1 39.91 302 GLY A O 1
ATOM 2222 N N . LEU A 1 303 ? 8.445 14.758 27.156 1 44.84 303 LEU A N 1
ATOM 2223 C CA . LEU A 1 303 ? 7.023 14.555 27.438 1 44.84 303 LEU A CA 1
ATOM 2224 C C . LEU A 1 303 ? 6.715 14.82 28.906 1 44.84 303 LEU A C 1
ATOM 2226 O O . LEU A 1 303 ? 5.629 15.312 29.234 1 44.84 303 LEU A O 1
ATOM 2230 N N . ARG A 1 304 ? 7.078 13.945 29.969 1 38.06 304 ARG A N 1
ATOM 2231 C CA . ARG A 1 304 ? 6.633 14.188 31.344 1 38.06 304 ARG A CA 1
ATOM 2232 C C . ARG A 1 304 ? 7.445 15.305 31.984 1 38.06 304 ARG A C 1
ATOM 2234 O O . ARG A 1 304 ? 8.68 15.266 31.984 1 38.06 304 ARG A O 1
ATOM 2241 N N . LEU A 1 305 ? 6.82 16.562 32.156 1 35.75 305 LEU A N 1
ATOM 2242 C CA . LEU A 1 305 ? 7.25 17.594 33.094 1 35.75 305 LEU A CA 1
ATOM 2243 C C . LEU A 1 305 ? 7.766 16.984 34.375 1 35.75 305 LEU A C 1
ATOM 2245 O O . LEU A 1 305 ? 7.293 15.922 34.781 1 35.75 305 LEU A O 1
ATOM 2249 N N . GLY A 1 306 ? 8.984 17.234 34.844 1 27.66 306 GLY A N 1
ATOM 2250 C CA . GLY A 1 306 ? 9.383 17.219 36.25 1 27.66 306 GLY A CA 1
ATOM 2251 C C . GLY A 1 306 ? 8.281 17.688 37.188 1 27.66 306 GLY A C 1
ATOM 2252 O O . GLY A 1 306 ? 7.715 18.766 37 1 27.66 306 GLY A O 1
ATOM 2253 N N . GLY A 1 307 ? 7.355 16.906 37.75 1 24.27 307 GLY A N 1
ATOM 2254 C CA . GLY A 1 307 ? 7.094 17.281 39.125 1 24.27 307 GLY A CA 1
ATOM 2255 C C . GLY A 1 307 ? 8.352 17.391 39.969 1 24.27 307 GLY A C 1
ATOM 2256 O O . GLY A 1 307 ? 9.375 16.781 39.656 1 24.27 307 GLY A O 1
ATOM 2257 N N . MET B 1 1 ? -1.644 32.031 25.172 1 43.19 1 MET B N 1
ATOM 2258 C CA . MET B 1 1 ? -0.968 30.75 25.312 1 43.19 1 MET B CA 1
ATOM 2259 C C . MET B 1 1 ? -0.367 30.297 23.984 1 43.19 1 MET B C 1
ATOM 2261 O O . MET B 1 1 ? -0.993 30.453 22.922 1 43.19 1 MET B O 1
ATOM 2265 N N . THR B 1 2 ? 0.977 30.109 23.828 1 65.81 2 THR B N 1
ATOM 2266 C CA . THR B 1 2 ? 1.714 29.922 22.594 1 65.81 2 THR B CA 1
ATOM 2267 C C . THR B 1 2 ? 1.283 28.625 21.906 1 65.81 2 THR B C 1
ATOM 2269 O O . THR B 1 2 ? 1.162 27.578 22.547 1 65.81 2 THR B O 1
ATOM 2272 N N . GLY B 1 3 ? 0.612 28.734 20.719 1 88.94 3 GLY B N 1
ATOM 2273 C CA . GLY B 1 3 ? 0.096 27.594 19.984 1 88.94 3 GLY B CA 1
ATOM 2274 C C . GLY B 1 3 ? 1.163 26.562 19.656 1 88.94 3 GLY B C 1
ATOM 2275 O O . GLY B 1 3 ? 2.346 26.906 19.562 1 88.94 3 GLY B O 1
ATOM 2276 N N . LEU B 1 4 ? 0.822 25.297 19.672 1 92.94 4 LEU B N 1
ATOM 2277 C CA . LEU B 1 4 ? 1.711 24.172 19.391 1 92.94 4 LEU B CA 1
ATOM 2278 C C . LEU B 1 4 ? 2.521 24.406 18.125 1 92.94 4 LEU B C 1
ATOM 2280 O O . LEU B 1 4 ? 3.617 23.859 17.969 1 92.94 4 LEU B O 1
ATOM 2284 N N . LEU B 1 5 ? 2.006 25.359 17.234 1 98.12 5 LEU B N 1
ATOM 2285 C CA . LEU B 1 5 ? 2.572 25.422 15.891 1 98.12 5 LEU B CA 1
ATOM 2286 C C . LEU B 1 5 ? 2.865 26.875 15.5 1 98.12 5 LEU B C 1
ATOM 2288 O O . LEU B 1 5 ? 2.826 27.219 14.32 1 98.12 5 LEU B O 1
ATOM 2292 N N . ASP B 1 6 ? 3.049 27.688 16.562 1 97.31 6 ASP B N 1
ATOM 2293 C CA . ASP B 1 6 ? 3.369 29.094 16.328 1 97.31 6 ASP B CA 1
ATOM 2294 C C . ASP B 1 6 ? 4.586 29.234 15.406 1 97.31 6 ASP B C 1
ATOM 2296 O O . ASP B 1 6 ? 5.621 28.609 15.648 1 97.31 6 ASP B O 1
ATOM 2300 N N . GLY B 1 7 ? 4.391 30 14.32 1 97 7 GLY B N 1
ATOM 2301 C CA . GLY B 1 7 ? 5.496 30.312 13.43 1 97 7 GLY B CA 1
ATOM 2302 C C . GLY B 1 7 ? 5.715 29.25 12.367 1 97 7 GLY B C 1
ATOM 2303 O O . GLY B 1 7 ? 6.598 29.391 11.516 1 97 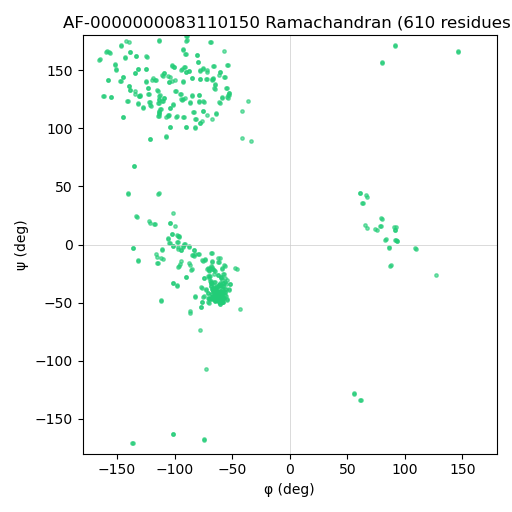7 GLY B O 1
ATOM 2304 N N . LYS B 1 8 ? 4.949 28.188 12.391 1 98.38 8 LYS B N 1
ATOM 2305 C CA . LYS B 1 8 ? 5.113 27.125 11.414 1 98.38 8 LYS B CA 1
ATOM 2306 C C . LYS B 1 8 ? 4.223 27.344 10.195 1 98.38 8 LYS B C 1
ATOM 2308 O O . LYS B 1 8 ? 3.203 28.031 10.281 1 98.38 8 LYS B O 1
ATOM 2313 N N . VAL B 1 9 ? 4.602 26.859 9.078 1 98.88 9 VAL B N 1
ATOM 2314 C CA . VAL B 1 9 ? 3.807 26.859 7.852 1 98.88 9 VAL B CA 1
ATOM 2315 C C . VAL B 1 9 ? 3.428 25.422 7.48 1 98.88 9 VAL B C 1
ATOM 2317 O O . VAL B 1 9 ? 4.281 24.531 7.445 1 98.88 9 VAL B O 1
ATOM 2320 N N . ALA B 1 10 ? 2.146 25.203 7.254 1 98.94 10 ALA B N 1
ATOM 2321 C CA . ALA B 1 10 ? 1.62 23.875 6.965 1 98.94 10 ALA B CA 1
ATOM 2322 C C . ALA B 1 10 ? 0.869 23.844 5.637 1 98.94 10 ALA B C 1
ATOM 2324 O O . ALA B 1 10 ? 0.136 24.797 5.32 1 98.94 10 ALA B O 1
ATOM 2325 N N . LEU B 1 11 ? 1.139 22.828 4.828 1 98.94 11 LEU B N 1
ATOM 2326 C CA . LEU B 1 11 ? 0.325 22.5 3.66 1 98.94 11 LEU B CA 1
ATOM 2327 C C . LEU B 1 11 ? -0.596 21.328 3.949 1 98.94 11 LEU B C 1
ATOM 2329 O O . LEU B 1 11 ? -0.133 20.25 4.34 1 98.94 11 LEU B O 1
ATOM 2333 N N . VAL B 1 12 ? -1.883 21.5 3.844 1 98.94 12 VAL B N 1
ATOM 2334 C CA . VAL B 1 12 ? -2.859 20.422 3.945 1 98.94 12 VAL B CA 1
ATOM 2335 C C . VAL B 1 12 ? -3.529 20.188 2.592 1 98.94 12 VAL B C 1
ATOM 2337 O O . VAL B 1 12 ? -4.191 21.094 2.064 1 98.94 12 VAL B O 1
ATOM 2340 N N . THR B 1 13 ? -3.35 19.016 2.021 1 98.81 13 THR B N 1
ATOM 2341 C CA . THR B 1 13 ? -3.975 18.719 0.736 1 98.81 13 THR B CA 1
ATOM 2342 C C . THR B 1 13 ? -5.379 18.156 0.934 1 98.81 13 THR B C 1
ATOM 2344 O O . THR B 1 13 ? -5.629 17.438 1.899 1 98.81 13 THR B O 1
ATOM 2347 N N . GLY B 1 14 ? -6.266 18.438 -0.046 1 97.56 14 GLY B N 1
ATOM 2348 C CA . GLY B 1 14 ? -7.656 18.031 0.11 1 97.56 14 GLY B CA 1
ATOM 2349 C C . GLY B 1 14 ? -8.328 18.656 1.317 1 97.56 14 GLY B C 1
ATOM 2350 O O . GLY B 1 14 ? -9.039 17.984 2.061 1 97.56 14 GLY B O 1
ATOM 2351 N N . ALA B 1 15 ? -8.125 19.938 1.53 1 98 15 ALA B N 1
ATOM 2352 C CA . ALA B 1 15 ? -8.5 20.578 2.789 1 98 15 ALA B CA 1
ATOM 2353 C C . ALA B 1 15 ? -9.789 21.359 2.637 1 98 15 ALA B C 1
ATOM 2355 O O . ALA B 1 15 ? -10.172 22.125 3.533 1 98 15 ALA B O 1
ATOM 2356 N N . GLY B 1 16 ? -10.453 21.203 1.502 1 96.5 16 GLY B N 1
ATOM 2357 C CA . GLY B 1 16 ? -11.688 21.953 1.266 1 96.5 16 GLY B CA 1
ATOM 2358 C C . GLY B 1 16 ? -12.859 21.422 2.061 1 96.5 16 GLY B C 1
ATOM 2359 O O . GLY B 1 16 ? -13.797 22.172 2.369 1 96.5 16 GLY B O 1
ATOM 2360 N N . HIS B 1 17 ? -12.859 20.172 2.365 1 94.69 17 HIS B N 1
ATOM 2361 C CA . HIS B 1 17 ? -13.984 19.516 3.031 1 94.69 17 HIS B CA 1
ATOM 2362 C C . HIS B 1 17 ? -13.508 18.469 4.035 1 94.69 17 HIS B C 1
ATOM 2364 O O . HIS B 1 17 ? -12.328 18.094 4.035 1 94.69 17 HIS B O 1
ATOM 2370 N N . GLY B 1 18 ? -14.359 18.125 4.926 1 95.81 18 GLY B N 1
ATOM 2371 C CA . GLY B 1 18 ? -14.227 16.922 5.723 1 95.81 18 GLY B CA 1
ATOM 2372 C C . GLY B 1 18 ? -12.984 16.906 6.586 1 95.81 18 GLY B C 1
ATOM 2373 O O . GLY B 1 18 ? -12.695 17.875 7.293 1 95.81 18 GLY B O 1
ATOM 2374 N N . ILE B 1 19 ? -12.305 15.82 6.566 1 97.31 19 ILE B N 1
ATOM 2375 C CA . ILE B 1 19 ? -11.172 15.547 7.438 1 97.31 19 ILE B CA 1
ATOM 2376 C C . ILE B 1 19 ? -10.07 16.578 7.184 1 97.31 19 ILE B C 1
ATOM 2378 O O . ILE B 1 19 ? -9.516 17.156 8.125 1 97.31 19 ILE B O 1
ATOM 2382 N N . GLY B 1 20 ? -9.758 16.844 5.891 1 98.19 20 GLY B N 1
ATOM 2383 C CA . GLY B 1 20 ? -8.742 17.828 5.555 1 98.19 20 GLY B CA 1
ATOM 2384 C C . GLY B 1 20 ? -9.062 19.219 6.062 1 98.19 20 GLY B C 1
ATOM 2385 O O . GLY B 1 20 ? -8.172 19.922 6.559 1 98.19 20 GLY B O 1
ATOM 2386 N N . ARG B 1 21 ? -10.32 19.578 5.918 1 97.75 21 ARG B N 1
ATOM 2387 C CA . ARG B 1 21 ? -10.766 20.859 6.461 1 97.75 21 ARG B CA 1
ATOM 2388 C C . ARG B 1 21 ? -10.57 20.922 7.973 1 97.75 21 ARG B C 1
ATOM 2390 O O . ARG B 1 21 ? -10.102 21.922 8.508 1 97.75 21 ARG B O 1
ATOM 2397 N N . GLY B 1 22 ? -10.922 19.812 8.664 1 97.5 22 GLY B N 1
ATOM 2398 C CA . GLY B 1 22 ? -10.695 19.719 10.094 1 97.5 22 GLY B CA 1
ATOM 2399 C C . GLY B 1 22 ? -9.242 19.891 10.484 1 97.5 22 GLY B C 1
ATOM 2400 O O . GLY B 1 22 ? -8.93 20.625 11.43 1 97.5 22 GLY B O 1
ATOM 2401 N N . HIS B 1 23 ? -8.312 19.203 9.75 1 98.5 23 HIS B N 1
ATOM 2402 C CA . HIS B 1 23 ? -6.887 19.359 10.008 1 98.5 23 HIS B CA 1
ATOM 2403 C C . HIS B 1 23 ? -6.445 20.797 9.852 1 98.5 23 HIS B C 1
ATOM 2405 O O . HIS B 1 23 ? -5.734 21.328 10.711 1 98.5 23 HIS B O 1
ATOM 2411 N N . ALA B 1 24 ? -6.883 21.422 8.75 1 98.69 24 ALA B N 1
ATOM 2412 C CA . ALA B 1 24 ? -6.473 22.797 8.453 1 98.69 24 ALA B CA 1
ATOM 2413 C C . ALA B 1 24 ? -6.906 23.75 9.562 1 98.69 24 ALA B C 1
ATOM 2415 O O . ALA B 1 24 ? -6.109 24.562 10.039 1 98.69 24 ALA B O 1
ATOM 2416 N N . LEU B 1 25 ? -8.148 23.656 9.969 1 97.88 25 LEU B N 1
ATOM 2417 C CA . LEU B 1 25 ? -8.688 24.516 11.016 1 97.88 25 LEU B CA 1
ATOM 2418 C C . LEU B 1 25 ? -7.934 24.312 12.32 1 97.88 25 LEU B C 1
ATOM 2420 O O . LEU B 1 25 ? -7.602 25.281 13.008 1 97.88 25 LEU B O 1
ATOM 2424 N N . GLU B 1 26 ? -7.668 23.062 12.656 1 97.56 26 GLU B N 1
ATOM 2425 C CA . GLU B 1 26 ? -6.984 22.75 13.906 1 97.56 26 GLU B CA 1
ATOM 2426 C C . GLU B 1 26 ? -5.555 23.281 13.906 1 97.56 26 GLU B C 1
ATOM 2428 O O . GLU B 1 26 ? -5.094 23.844 14.906 1 97.56 26 GLU B O 1
ATOM 2433 N N . LEU B 1 27 ? -4.82 23.094 12.797 1 98.62 27 LEU B N 1
ATOM 2434 C CA . LEU B 1 27 ? -3.449 23.594 12.695 1 98.62 27 LEU B CA 1
ATOM 2435 C C . LEU B 1 27 ? -3.404 25.109 12.82 1 98.62 27 LEU B C 1
ATOM 2437 O O . LEU B 1 27 ? -2.545 25.656 13.523 1 98.62 27 LEU B O 1
ATOM 2441 N N . ALA B 1 28 ? -4.332 25.781 12.188 1 98.44 28 ALA B N 1
ATOM 2442 C CA . ALA B 1 28 ? -4.414 27.25 12.266 1 98.44 28 ALA B CA 1
ATOM 2443 C C . ALA B 1 28 ? -4.699 27.703 13.695 1 98.44 28 ALA B C 1
ATOM 2445 O O . ALA B 1 28 ? -4.125 28.672 14.172 1 98.44 28 ALA B O 1
ATOM 2446 N N . LYS B 1 29 ? -5.602 27 14.328 1 96.81 29 LYS B N 1
ATOM 2447 C CA . LYS B 1 29 ? -5.953 27.297 15.711 1 96.81 29 LYS B CA 1
ATOM 2448 C C . LYS B 1 29 ? -4.719 27.266 16.609 1 96.81 29 LYS B C 1
ATOM 2450 O O . LYS B 1 29 ? -4.637 28.031 17.578 1 96.81 29 LYS B O 1
ATOM 2455 N N . HIS B 1 30 ? -3.744 26.469 16.25 1 97.69 30 HIS B N 1
ATOM 2456 C CA . HIS B 1 30 ? -2.541 26.328 17.062 1 97.69 30 HIS B CA 1
ATOM 2457 C C . HIS B 1 30 ? -1.422 27.234 16.547 1 97.69 30 HIS B C 1
ATOM 2459 O O . HIS B 1 30 ? -0.269 27.094 16.969 1 97.69 30 HIS B O 1
ATOM 2465 N N . GLY B 1 31 ? -1.725 28.094 15.578 1 98.19 31 GLY B N 1
ATOM 2466 C CA . GLY B 1 31 ? -0.805 29.188 15.258 1 98.19 31 GLY B CA 1
ATOM 2467 C C . GLY B 1 31 ? -0.107 29 13.93 1 98.19 31 GLY B C 1
ATOM 2468 O O . GLY B 1 31 ? 0.63 29.891 13.484 1 98.19 31 GLY B O 1
ATOM 2469 N N . ALA B 1 32 ? -0.316 27.922 13.234 1 98.69 32 ALA B N 1
ATOM 2470 C CA . ALA B 1 32 ? 0.325 27.703 11.945 1 98.69 32 ALA B CA 1
ATOM 2471 C C . ALA B 1 32 ? -0.289 28.594 10.867 1 98.69 32 ALA B C 1
ATOM 2473 O O . ALA B 1 32 ? -1.487 28.891 10.906 1 98.69 32 ALA B O 1
ATOM 2474 N N . THR B 1 33 ? 0.537 29.094 9.977 1 98.81 33 THR B N 1
ATOM 2475 C CA . THR B 1 33 ? 0.032 29.531 8.68 1 98.81 33 THR B CA 1
ATOM 2476 C C . THR B 1 33 ? -0.276 28.344 7.781 1 98.81 33 THR B C 1
ATOM 2478 O O . THR B 1 33 ? 0.595 27.5 7.531 1 98.81 33 THR B O 1
ATOM 2481 N N . VAL B 1 34 ? -1.537 28.25 7.297 1 98.88 34 VAL B N 1
ATOM 2482 C CA . VAL B 1 34 ? -1.942 27.016 6.629 1 98.88 34 VAL B CA 1
ATOM 2483 C C . VAL B 1 34 ? -2.215 27.281 5.152 1 98.88 34 VAL B C 1
ATOM 2485 O O . VAL B 1 34 ? -2.945 28.219 4.812 1 98.88 34 VAL B O 1
ATOM 2488 N N . ILE B 1 35 ? -1.567 26.562 4.242 1 98.88 35 ILE B N 1
ATOM 2489 C CA . ILE B 1 35 ? -1.91 26.5 2.828 1 98.88 35 ILE B CA 1
ATOM 2490 C C . ILE B 1 35 ? -3.021 25.484 2.611 1 98.88 35 ILE B C 1
ATOM 2492 O O . ILE B 1 35 ? -2.818 24.281 2.811 1 98.88 35 ILE B O 1
ATOM 2496 N N . ILE B 1 36 ? -4.172 26 2.193 1 98.69 36 ILE B N 1
ATOM 2497 C CA . ILE B 1 36 ? -5.344 25.156 1.948 1 98.69 36 ILE B CA 1
ATOM 2498 C C . ILE B 1 36 ? -5.34 24.672 0.498 1 98.69 36 ILE B C 1
ATOM 2500 O O . ILE B 1 36 ? -5.77 25.406 -0.403 1 98.69 36 ILE B O 1
ATOM 2504 N N . ASN B 1 37 ? -4.922 23.453 0.301 1 98.5 37 ASN B N 1
ATOM 2505 C CA . ASN B 1 37 ? -4.941 22.891 -1.047 1 98.5 37 ASN B CA 1
ATOM 2506 C C . ASN B 1 37 ? -6.215 22.094 -1.301 1 98.5 37 ASN B C 1
ATOM 2508 O O . ASN B 1 37 ? -6.582 21.234 -0.497 1 98.5 37 ASN B O 1
ATOM 2512 N N . ASP B 1 38 ? -6.875 22.359 -2.348 1 97.38 38 ASP B N 1
ATOM 2513 C CA . ASP B 1 38 ? -8.023 21.594 -2.836 1 97.38 38 ASP B CA 1
ATOM 2514 C C . ASP B 1 38 ? -8.297 21.906 -4.305 1 97.38 38 ASP B C 1
ATOM 2516 O O . ASP B 1 38 ? -8.484 23.062 -4.68 1 97.38 38 ASP B O 1
ATOM 2520 N N . LEU B 1 39 ? -8.391 20.891 -5.07 1 93 39 LEU B N 1
ATOM 2521 C CA . LEU B 1 39 ? -8.609 21.062 -6.504 1 93 39 LEU B CA 1
ATOM 2522 C C . LEU B 1 39 ? -10 21.625 -6.773 1 93 39 LEU B C 1
ATOM 2524 O O . LEU B 1 39 ? -10.234 22.234 -7.82 1 93 39 LEU B O 1
ATOM 2528 N N . GLY B 1 40 ? -10.844 21.5 -5.82 1 89.19 40 GLY B N 1
ATOM 2529 C CA . GLY B 1 40 ? -12.211 21.984 -5.934 1 89.19 40 GLY B CA 1
ATOM 2530 C C . GLY B 1 40 ? -13.117 21.062 -6.723 1 89.19 40 GLY B C 1
ATOM 2531 O O . GLY B 1 40 ? -14.148 21.5 -7.234 1 89.19 40 GLY B O 1
ATOM 2532 N N . THR B 1 41 ? -12.758 19.781 -6.816 1 82 41 THR B N 1
ATOM 2533 C CA . THR B 1 41 ? -13.547 18.797 -7.562 1 82 41 THR B CA 1
ATOM 2534 C C . THR B 1 41 ? -14.539 18.094 -6.645 1 82 41 THR B C 1
ATOM 2536 O O . THR B 1 41 ? -14.461 18.219 -5.422 1 82 41 THR B O 1
ATOM 2539 N N . SER B 1 42 ? -15.469 17.375 -7.301 1 78.94 42 SER B N 1
ATOM 2540 C CA . SER B 1 42 ? -16.391 16.5 -6.574 1 78.94 42 SER B CA 1
ATOM 2541 C C . SER B 1 42 ? -15.648 15.305 -5.977 1 78.94 42 SER B C 1
ATOM 2543 O O . SER B 1 42 ? -14.469 15.102 -6.246 1 78.94 42 SER B O 1
ATOM 2545 N N . LEU B 1 43 ? -16.469 14.547 -5.18 1 79.31 43 LEU B N 1
ATOM 2546 C CA . LEU B 1 43 ? -15.945 13.336 -4.547 1 79.31 43 LEU B CA 1
ATOM 2547 C C . LEU B 1 43 ? -15.445 12.352 -5.594 1 79.31 43 LEU B C 1
ATOM 2549 O O . LEU B 1 43 ? -14.539 11.562 -5.324 1 79.31 43 LEU B O 1
ATOM 2553 N N . SER B 1 44 ? -16.016 12.406 -6.77 1 78.12 44 SER B N 1
ATOM 2554 C CA . SER B 1 44 ? -15.625 11.508 -7.848 1 78.12 44 SER B CA 1
ATOM 2555 C C . SER B 1 44 ? -14.461 12.07 -8.648 1 78.12 44 SER B C 1
ATOM 2557 O O . SER B 1 44 ? -13.969 11.422 -9.578 1 78.12 44 SER B O 1
ATOM 2559 N N . GLY B 1 45 ? -14.023 13.312 -8.227 1 76.38 45 GLY B N 1
ATOM 2560 C CA . GLY B 1 45 ? -12.867 13.898 -8.891 1 76.38 45 GLY B CA 1
ATOM 2561 C C . GLY B 1 45 ? -13.242 14.766 -10.086 1 76.38 45 GLY B C 1
ATOM 2562 O O . GLY B 1 45 ? -12.398 15.07 -10.922 1 76.38 45 GLY B O 1
ATOM 2563 N N . GLU B 1 46 ? -14.469 15.117 -10.172 1 76.25 46 GLU B N 1
ATOM 2564 C CA . GLU B 1 46 ? -14.945 15.891 -11.32 1 76.25 46 GLU B CA 1
ATOM 2565 C C . GLU B 1 46 ? -15.188 17.344 -10.945 1 76.25 46 GLU B C 1
ATOM 2567 O O . GLU B 1 46 ? -15.578 17.641 -9.812 1 76.25 46 GLU B O 1
ATOM 2572 N N . GLY B 1 47 ? -14.922 18.266 -11.867 1 76.12 47 GLY B N 1
ATOM 2573 C CA . GLY B 1 47 ? -15.242 19.672 -11.695 1 76.12 47 GLY B CA 1
ATOM 2574 C C . GLY B 1 47 ? -14.109 20.469 -11.07 1 76.12 47 GLY B C 1
ATOM 2575 O O . GLY B 1 47 ? -13.008 19.953 -10.875 1 76.12 47 GLY B O 1
ATOM 2576 N N . THR B 1 48 ? -14.242 21.781 -11.055 1 74.56 48 THR B N 1
ATOM 2577 C CA . THR B 1 48 ? -13.297 22.688 -10.414 1 74.56 48 THR B CA 1
ATOM 2578 C C . THR B 1 48 ? -14.031 23.75 -9.594 1 74.56 48 THR B C 1
ATOM 2580 O O . THR B 1 48 ? -15.141 24.156 -9.953 1 74.56 48 THR B O 1
ATOM 2583 N N . GLY B 1 49 ? -13.625 23.906 -8.375 1 78.62 49 GLY B N 1
ATOM 2584 C CA . GLY B 1 49 ? -14.172 24.922 -7.5 1 78.62 49 GLY B CA 1
ATOM 2585 C C . GLY B 1 49 ? -13.125 25.609 -6.641 1 78.62 49 GLY B C 1
ATOM 2586 O O . GLY B 1 49 ? -11.93 25.344 -6.781 1 78.62 49 GLY B O 1
ATOM 2587 N N . LYS B 1 50 ? -13.57 26.625 -5.906 1 88.5 50 LYS B N 1
ATOM 2588 C CA . LYS B 1 50 ? -12.656 27.375 -5.047 1 88.5 50 LYS B CA 1
ATOM 2589 C C . LYS B 1 50 ? -13 27.172 -3.574 1 88.5 50 LYS B C 1
ATOM 2591 O O . LYS B 1 50 ? -13.047 28.141 -2.805 1 88.5 50 LYS B O 1
ATOM 2596 N N . VAL B 1 51 ? -13.258 25.938 -3.258 1 93.5 51 VAL B N 1
ATOM 2597 C CA . VAL B 1 51 ? -13.672 25.594 -1.9 1 93.5 51 VAL B CA 1
ATOM 2598 C C . VAL B 1 51 ? -12.555 25.938 -0.917 1 93.5 51 VAL B C 1
ATOM 2600 O O . VAL B 1 51 ? -12.82 26.25 0.246 1 93.5 51 VAL B O 1
ATOM 2603 N N . ALA B 1 52 ? -11.328 25.953 -1.361 1 96 52 ALA B N 1
ATOM 2604 C CA . ALA B 1 52 ? -10.195 26.312 -0.509 1 96 52 ALA B CA 1
ATOM 2605 C C . ALA B 1 52 ? -10.328 27.734 0.005 1 96 52 ALA B C 1
ATOM 2607 O O . ALA B 1 52 ? -9.961 28.031 1.144 1 96 52 ALA B O 1
ATOM 2608 N N . ASP B 1 53 ? -10.867 28.656 -0.775 1 97 53 ASP B N 1
ATOM 2609 C CA . ASP B 1 53 ? -11.055 30.0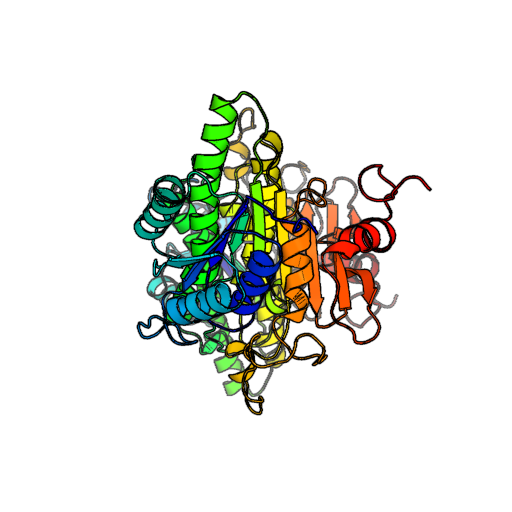47 -0.386 1 97 53 ASP B CA 1
ATOM 2610 C C . ASP B 1 53 ? -12.016 30.172 0.794 1 97 53 ASP B C 1
ATOM 2612 O O . ASP B 1 53 ? -11.859 31.031 1.649 1 97 53 ASP B O 1
ATOM 2616 N N . GLU B 1 54 ? -13.016 29.312 0.769 1 96.19 54 GLU B N 1
ATOM 2617 C CA . GLU B 1 54 ? -13.969 29.297 1.875 1 96.19 54 GLU B CA 1
ATOM 2618 C C . GLU B 1 54 ? -13.289 28.969 3.195 1 96.19 54 GLU B C 1
ATOM 2620 O O . GLU B 1 54 ? -13.555 29.594 4.219 1 96.19 54 GLU B O 1
ATOM 2625 N N . VAL B 1 55 ? -12.438 27.969 3.127 1 97.75 55 VAL B N 1
ATOM 2626 C CA . VAL B 1 55 ? -11.734 27.547 4.332 1 97.75 55 VAL B CA 1
ATOM 2627 C C . VAL B 1 55 ? -10.781 28.656 4.789 1 97.75 55 VAL B C 1
ATOM 2629 O O . VAL B 1 55 ? -10.648 28.906 5.988 1 97.75 55 VAL B O 1
ATOM 2632 N N . VAL B 1 56 ? -10.133 29.375 3.9 1 98.44 56 VAL B N 1
ATOM 2633 C CA . VAL B 1 56 ? -9.273 30.5 4.219 1 98.44 56 VAL B CA 1
ATOM 2634 C C . VAL B 1 56 ? -10.07 31.562 4.969 1 98.44 56 VAL B C 1
ATOM 2636 O O . VAL B 1 56 ? -9.625 32.062 6.004 1 98.44 56 VAL B O 1
ATOM 2639 N N . THR B 1 57 ? -11.25 31.859 4.457 1 98.06 57 THR B N 1
ATOM 2640 C CA . THR B 1 57 ? -12.109 32.875 5.066 1 98.06 57 THR B CA 1
ATOM 2641 C C . THR B 1 57 ? -12.461 32.469 6.5 1 98.06 57 THR B C 1
ATOM 2643 O O . THR B 1 57 ? -12.438 33.312 7.398 1 98.06 57 THR B O 1
ATOM 2646 N N . ILE B 1 58 ? -12.766 31.203 6.676 1 97.25 58 ILE B N 1
ATOM 2647 C CA . ILE B 1 58 ? -13.117 30.719 8.008 1 97.25 58 ILE B CA 1
ATOM 2648 C C . ILE B 1 58 ? -11.922 30.875 8.945 1 97.25 58 ILE B C 1
ATOM 2650 O O . ILE B 1 58 ? -12.062 31.375 10.062 1 97.25 58 ILE B O 1
ATOM 2654 N N . ILE B 1 59 ? -10.734 30.453 8.523 1 98.06 59 ILE B N 1
ATOM 2655 C CA . ILE B 1 59 ? -9.531 30.531 9.344 1 98.06 59 ILE B CA 1
ATOM 2656 C C . ILE B 1 59 ? -9.242 31.984 9.695 1 98.06 59 ILE B C 1
ATOM 2658 O O . ILE B 1 59 ? -8.961 32.312 10.852 1 98.06 59 ILE B O 1
ATOM 2662 N N . GLU B 1 60 ? -9.359 32.906 8.766 1 98.25 60 GLU B N 1
ATOM 2663 C CA . GLU B 1 60 ? -9.094 34.312 8.984 1 98.25 60 GLU B CA 1
ATOM 2664 C C . GLU B 1 60 ? -10.109 34.938 9.945 1 98.25 60 GLU B C 1
ATOM 2666 O O . GLU B 1 60 ? -9.758 35.75 10.789 1 98.25 60 GLU B O 1
ATOM 2671 N N . SER B 1 61 ? -11.32 34.531 9.82 1 97.25 61 SER B N 1
ATOM 2672 C CA . SER B 1 61 ? -12.367 35.031 10.695 1 97.25 61 SER B CA 1
ATOM 2673 C C . SER B 1 61 ? -12.133 34.594 12.148 1 97.25 61 SER B C 1
ATOM 2675 O O . SER B 1 61 ? -12.633 35.25 13.07 1 97.25 61 SER B O 1
ATOM 2677 N N . ARG B 1 62 ? -11.359 33.531 12.312 1 95.62 62 ARG B N 1
ATOM 2678 C CA . ARG B 1 62 ? -11.055 33.031 13.641 1 95.62 62 ARG B CA 1
ATOM 2679 C C . ARG B 1 62 ? -9.703 33.531 14.125 1 95.62 62 ARG B C 1
ATOM 2681 O O . ARG B 1 62 ? -9.18 33.062 15.141 1 95.62 62 ARG B O 1
ATOM 2688 N N . GLY B 1 63 ? -9.109 34.438 13.383 1 96.94 63 GLY B N 1
ATOM 2689 C CA . GLY B 1 63 ? -7.871 35.062 13.789 1 96.94 63 GLY B CA 1
ATOM 2690 C C . GLY B 1 63 ? -6.629 34.344 13.289 1 96.94 63 GLY B C 1
ATOM 2691 O O . GLY B 1 63 ? -5.512 34.719 13.664 1 96.94 63 GLY B O 1
ATOM 2692 N N . GLY B 1 64 ? -6.828 33.281 12.469 1 97.88 64 GLY B N 1
ATOM 2693 C CA . GLY B 1 64 ? -5.695 32.562 11.914 1 97.88 64 GLY B CA 1
ATOM 2694 C C . GLY B 1 64 ? -5.23 33.125 10.578 1 97.88 64 GLY B C 1
ATOM 2695 O O . GLY B 1 64 ? -5.73 34.156 10.117 1 97.88 64 GLY B O 1
ATOM 2696 N N . THR B 1 65 ? -4.191 32.531 10.023 1 98.38 65 THR B N 1
ATOM 2697 C CA . THR B 1 65 ? -3.621 32.906 8.734 1 98.38 65 THR B CA 1
ATOM 2698 C C . THR B 1 65 ? -3.623 31.719 7.773 1 98.38 65 THR B C 1
ATOM 2700 O O . THR B 1 65 ? -3.195 30.609 8.133 1 98.38 65 THR B O 1
ATOM 2703 N N . ALA B 1 66 ? -4.137 31.922 6.578 1 98.62 66 ALA B N 1
ATOM 2704 C CA . ALA B 1 66 ? -4.184 30.844 5.578 1 98.62 66 ALA B CA 1
ATOM 2705 C C . ALA B 1 66 ? -4.133 31.422 4.164 1 98.62 66 ALA B C 1
ATOM 2707 O O . ALA B 1 66 ? -4.414 32.594 3.955 1 98.62 66 ALA B O 1
ATOM 2708 N N . VAL B 1 67 ? -3.682 30.672 3.215 1 98.38 67 VAL B N 1
ATOM 2709 C CA . VAL B 1 67 ? -3.73 31 1.793 1 98.38 67 VAL B CA 1
ATOM 2710 C C . VAL B 1 67 ? -4.273 29.812 1.007 1 98.38 67 VAL B C 1
ATOM 2712 O O . VAL B 1 67 ? -4.125 28.656 1.429 1 98.38 67 VAL B O 1
ATOM 2715 N N . SER B 1 68 ? -4.934 30.062 -0.121 1 97.94 68 SER B N 1
ATOM 2716 C CA . SER B 1 68 ? -5.52 29 -0.936 1 97.94 68 SER B CA 1
ATOM 2717 C C . SER B 1 68 ? -4.527 28.484 -1.977 1 97.94 68 SER B C 1
ATOM 2719 O O . SER B 1 68 ? -3.613 29.203 -2.375 1 97.94 68 SER B O 1
ATOM 2721 N N . ASP B 1 69 ? -4.602 27.234 -2.326 1 97.75 69 ASP B N 1
ATOM 2722 C CA . ASP B 1 69 ? -3.867 26.562 -3.398 1 97.75 69 ASP B CA 1
ATOM 2723 C C . ASP B 1 69 ? -4.77 25.609 -4.164 1 97.75 69 ASP B C 1
ATOM 2725 O O . ASP B 1 69 ? -5.539 24.859 -3.561 1 97.75 69 ASP B O 1
ATOM 2729 N N . PHE B 1 70 ? -4.742 25.641 -5.449 1 96.81 70 PHE B N 1
ATOM 2730 C CA . PHE B 1 70 ? -5.668 24.859 -6.262 1 96.81 70 PHE B CA 1
ATOM 2731 C C . PHE B 1 70 ? -4.914 23.859 -7.129 1 96.81 70 PHE B C 1
ATOM 2733 O O . PHE B 1 70 ? -5.453 23.359 -8.125 1 96.81 70 PHE B O 1
ATOM 2740 N N . SER B 1 71 ? -3.682 23.594 -6.777 1 96.81 71 SER B N 1
ATOM 2741 C CA . SER B 1 71 ? -2.838 22.688 -7.555 1 96.81 71 SER B CA 1
ATOM 2742 C C . SER B 1 71 ? -3.363 21.25 -7.508 1 96.81 71 SER B C 1
ATOM 2744 O O . SER B 1 71 ? -3.879 20.812 -6.48 1 96.81 71 SER B O 1
ATOM 2746 N N . ASP B 1 72 ? -3.256 20.531 -8.625 1 97.44 72 ASP B N 1
ATOM 2747 C CA . ASP B 1 72 ? -3.492 19.094 -8.703 1 97.44 72 ASP B CA 1
ATOM 2748 C C . ASP B 1 72 ? -2.33 18.312 -8.094 1 97.44 72 ASP B C 1
ATOM 2750 O O . ASP B 1 72 ? -1.236 18.281 -8.664 1 97.44 72 ASP B O 1
ATOM 2754 N N . VAL B 1 73 ? -2.637 17.625 -7.012 1 98.31 73 VAL B N 1
ATOM 2755 C CA . VAL B 1 73 ? -1.57 16.969 -6.273 1 98.31 73 VAL B CA 1
ATOM 2756 C C . VAL B 1 73 ? -0.985 15.836 -7.121 1 98.31 73 VAL B C 1
ATOM 2758 O O . VAL B 1 73 ? 0.114 15.344 -6.844 1 98.31 73 VAL B O 1
ATOM 2761 N N . GLY B 1 74 ? -1.728 15.328 -8.125 1 98.19 74 GLY B N 1
ATOM 2762 C CA . GLY B 1 74 ? -1.236 14.258 -8.977 1 98.19 74 GLY B CA 1
ATOM 2763 C C . GLY B 1 74 ? -0.353 14.75 -10.109 1 98.19 74 GLY B C 1
ATOM 2764 O O . GLY B 1 74 ? 0.19 13.953 -10.875 1 98.19 74 GLY B O 1
ATOM 2765 N N . ASP B 1 75 ? -0.222 16.062 -10.227 1 98.56 75 ASP B N 1
ATOM 2766 C CA . ASP B 1 75 ? 0.566 16.672 -11.289 1 98.56 75 ASP B CA 1
ATOM 2767 C C . ASP B 1 75 ? 1.911 17.172 -10.758 1 98.56 75 ASP B C 1
ATOM 2769 O O . ASP B 1 75 ? 1.963 18.062 -9.922 1 98.56 75 ASP B O 1
ATOM 2773 N N . GLU B 1 76 ? 2.955 16.594 -11.289 1 98.69 76 GLU B N 1
ATOM 2774 C CA . GLU B 1 76 ? 4.297 16.844 -10.781 1 98.69 76 GLU B CA 1
ATOM 2775 C C . GLU B 1 76 ? 4.637 18.344 -10.859 1 98.69 76 GLU B C 1
ATOM 2777 O O . GLU B 1 76 ? 5.102 18.922 -9.875 1 98.69 76 GLU B O 1
ATOM 2782 N N . GLU B 1 77 ? 4.434 18.938 -11.945 1 98.62 77 GLU B N 1
ATOM 2783 C CA . GLU B 1 77 ? 4.789 20.344 -12.133 1 98.62 77 GLU B CA 1
ATOM 2784 C C . GLU B 1 77 ? 3.986 21.25 -11.203 1 98.62 77 GLU B C 1
ATOM 2786 O O . GLU B 1 77 ? 4.527 22.203 -10.625 1 98.62 77 GLU B O 1
ATOM 2791 N N . GLN B 1 78 ? 2.734 21 -11.039 1 98.62 78 GLN B N 1
ATOM 2792 C CA . GLN B 1 78 ? 1.883 21.812 -10.18 1 98.62 78 GLN B CA 1
ATOM 2793 C C . GLN B 1 78 ? 2.291 21.688 -8.711 1 98.62 78 GLN B C 1
ATOM 2795 O O . GLN B 1 78 ? 2.291 22.672 -7.973 1 98.62 78 GLN B O 1
ATOM 2800 N N . VAL B 1 79 ? 2.648 20.5 -8.328 1 98.75 79 VAL B N 1
ATOM 2801 C CA . VAL B 1 79 ? 3.08 20.266 -6.949 1 98.75 79 VAL B CA 1
ATOM 2802 C C . VAL B 1 79 ? 4.387 21 -6.688 1 98.75 79 VAL B C 1
ATOM 2804 O O . VAL B 1 79 ? 4.531 21.688 -5.664 1 98.75 79 VAL B O 1
ATOM 2807 N N . ASP B 1 80 ? 5.316 20.875 -7.613 1 98.62 80 ASP B N 1
ATOM 2808 C CA . ASP B 1 80 ? 6.59 21.578 -7.461 1 98.62 80 ASP B CA 1
ATOM 2809 C C . ASP B 1 80 ? 6.383 23.078 -7.355 1 98.62 80 ASP B C 1
ATOM 2811 O O . ASP B 1 80 ? 6.996 23.75 -6.512 1 98.62 80 ASP B O 1
ATOM 2815 N N . LEU B 1 81 ? 5.512 23.578 -8.172 1 98.25 81 LEU B N 1
ATOM 2816 C CA . LEU B 1 81 ? 5.23 25.016 -8.164 1 98.25 81 LEU B CA 1
ATOM 2817 C C . LEU B 1 81 ? 4.562 25.438 -6.859 1 98.25 81 LEU B C 1
ATOM 2819 O O . LEU B 1 81 ? 4.836 26.516 -6.336 1 98.25 81 LEU B O 1
ATOM 2823 N N . ALA B 1 82 ? 3.664 24.625 -6.355 1 98.25 82 ALA B N 1
ATOM 2824 C CA . ALA B 1 82 ? 2.986 24.922 -5.098 1 98.25 82 ALA B CA 1
ATOM 2825 C C . ALA B 1 82 ? 3.984 25.016 -3.947 1 98.25 82 ALA B C 1
ATOM 2827 O O . ALA B 1 82 ? 3.893 25.922 -3.111 1 98.25 82 ALA B O 1
ATOM 2828 N N . VAL B 1 83 ? 4.934 24.094 -3.863 1 98.69 83 VAL B N 1
ATOM 2829 C CA . VAL B 1 83 ? 5.941 24.094 -2.807 1 98.69 83 VAL B CA 1
ATOM 2830 C C . VAL B 1 83 ? 6.875 25.297 -2.977 1 98.69 83 VAL B C 1
ATOM 2832 O O . VAL B 1 83 ? 7.223 25.953 -1.999 1 98.69 83 VAL B O 1
ATOM 2835 N N . GLU B 1 84 ? 7.203 25.609 -4.223 1 98.31 84 GLU B N 1
ATOM 2836 C CA . GLU B 1 84 ? 8.023 26.781 -4.492 1 98.31 84 GLU B CA 1
ATOM 2837 C C . GLU B 1 84 ? 7.32 28.062 -4.055 1 98.31 84 GLU B C 1
ATOM 2839 O O . GLU B 1 84 ? 7.953 28.969 -3.502 1 98.31 84 GLU B O 1
ATOM 2844 N N . ARG B 1 85 ? 6.082 28.156 -4.328 1 97.81 85 ARG B N 1
ATOM 2845 C CA . ARG B 1 85 ? 5.297 29.312 -3.939 1 97.81 85 ARG B CA 1
ATOM 2846 C C . ARG B 1 85 ? 5.258 29.469 -2.422 1 97.81 85 ARG B C 1
ATOM 2848 O O . ARG B 1 85 ? 5.309 30.594 -1.905 1 97.81 85 ARG B O 1
ATOM 2855 N N . ALA B 1 86 ? 5.121 28.344 -1.688 1 98.06 86 ALA B N 1
ATOM 2856 C CA . ALA B 1 86 ? 5.148 28.391 -0.228 1 98.06 86 ALA B CA 1
ATOM 2857 C C . ALA B 1 86 ? 6.438 29.031 0.274 1 98.06 86 ALA B C 1
ATOM 2859 O O . ALA B 1 86 ? 6.402 29.922 1.142 1 98.06 86 ALA B O 1
ATOM 2860 N N . TYR B 1 87 ? 7.578 28.688 -0.294 1 97.94 87 TYR B N 1
ATOM 2861 C CA . TYR B 1 87 ? 8.867 29.234 0.132 1 97.94 87 TYR B CA 1
ATOM 2862 C C . TYR B 1 87 ? 9.016 30.688 -0.293 1 97.94 87 TYR B C 1
ATOM 2864 O O . TYR B 1 87 ? 9.531 31.516 0.465 1 97.94 87 TYR B O 1
ATOM 2872 N N . SER B 1 88 ? 8.523 30.984 -1.515 1 97.81 88 SER B N 1
ATOM 2873 C CA . SER B 1 88 ? 8.648 32.344 -2.018 1 97.81 88 SER B CA 1
ATOM 2874 C C . SER B 1 88 ? 7.777 33.312 -1.223 1 97.81 88 SER B C 1
ATOM 2876 O O . SER B 1 88 ? 8.188 34.438 -0.943 1 97.81 88 SER B O 1
ATOM 2878 N N . GLN B 1 89 ? 6.648 32.844 -0.808 1 97.5 89 GLN B N 1
ATOM 2879 C CA . GLN B 1 89 ? 5.668 33.75 -0.2 1 97.5 89 GLN B CA 1
ATOM 2880 C C . GLN B 1 89 ? 5.742 33.688 1.323 1 97.5 89 GLN B C 1
ATOM 2882 O O . GLN B 1 89 ? 5.484 34.688 1.999 1 97.5 89 GLN B O 1
ATOM 2887 N N . LEU B 1 90 ? 6.023 32.531 1.835 1 98.19 90 LEU B N 1
ATOM 2888 C CA . LEU B 1 90 ? 5.914 32.375 3.279 1 98.19 90 LEU B CA 1
ATOM 2889 C C . LEU B 1 90 ? 7.273 32.062 3.896 1 98.19 90 LEU B C 1
ATOM 2891 O O . LEU B 1 90 ? 7.41 32.031 5.121 1 98.19 90 LEU B O 1
ATOM 2895 N N . GLY B 1 91 ? 8.32 31.797 3.045 1 97.5 91 GLY B N 1
ATOM 2896 C CA . GLY B 1 91 ? 9.703 31.656 3.49 1 97.5 91 GLY B CA 1
ATOM 2897 C C . GLY B 1 91 ? 10.047 30.234 3.918 1 97.5 91 GLY B C 1
ATOM 2898 O O . GLY B 1 91 ? 11.227 29.891 4.023 1 97.5 91 GLY B O 1
ATOM 2899 N N . ARG B 1 92 ? 9.023 29.438 4.195 1 97.69 92 ARG B N 1
ATOM 2900 C CA . ARG B 1 92 ? 9.266 28.078 4.695 1 97.69 92 ARG B CA 1
ATOM 2901 C C . ARG B 1 92 ? 8.055 27.188 4.465 1 97.69 92 ARG B C 1
ATOM 2903 O O . ARG B 1 92 ? 6.969 27.672 4.125 1 97.69 92 ARG B O 1
ATOM 2910 N N . LEU B 1 93 ? 8.211 25.922 4.605 1 98.81 93 LEU B N 1
ATOM 2911 C CA . LEU B 1 93 ? 7.184 24.891 4.699 1 98.81 93 LEU B CA 1
ATOM 2912 C C . LEU B 1 93 ? 7.617 23.781 5.652 1 98.81 93 LEU B C 1
ATOM 2914 O O . LEU B 1 93 ? 8.508 23 5.328 1 98.81 93 LEU B O 1
ATOM 2918 N N . ASP B 1 94 ? 6.945 23.719 6.809 1 98.75 94 ASP B N 1
ATOM 2919 C CA . ASP B 1 94 ? 7.406 22.875 7.91 1 98.75 94 ASP B CA 1
ATOM 2920 C C . ASP B 1 94 ? 6.605 21.578 7.98 1 98.75 94 ASP B C 1
ATOM 2922 O O . ASP B 1 94 ? 7.125 20.547 8.422 1 98.75 94 ASP B O 1
ATOM 2926 N N . ILE B 1 95 ? 5.359 21.672 7.629 1 98.94 95 ILE B N 1
ATOM 2927 C CA . ILE B 1 95 ? 4.402 20.594 7.867 1 98.94 95 ILE B CA 1
ATOM 2928 C C . ILE B 1 95 ? 3.637 20.297 6.582 1 98.94 95 ILE B C 1
ATOM 2930 O O . ILE B 1 95 ? 3.182 21.203 5.891 1 98.94 95 ILE B O 1
ATOM 2934 N N . VAL B 1 96 ? 3.619 19.047 6.215 1 98.94 96 VAL B N 1
ATOM 2935 C CA . VAL B 1 96 ? 2.781 18.609 5.109 1 98.94 96 VAL B CA 1
ATOM 2936 C C . VAL B 1 96 ? 1.808 17.531 5.598 1 98.94 96 VAL B C 1
ATOM 2938 O O . VAL B 1 96 ? 2.225 16.516 6.16 1 98.94 96 VAL B O 1
ATOM 2941 N N . VAL B 1 97 ? 0.529 17.797 5.484 1 98.94 97 VAL B N 1
ATOM 2942 C CA . VAL B 1 97 ? -0.517 16.797 5.719 1 98.94 97 VAL B CA 1
ATOM 2943 C C . VAL B 1 97 ? -1.086 16.328 4.387 1 98.94 97 VAL B C 1
ATOM 2945 O O . VAL B 1 97 ? -1.863 17.031 3.746 1 98.94 97 VAL B O 1
ATOM 2948 N N . ASN B 1 98 ? -0.647 15.148 3.943 1 98.94 98 ASN B N 1
ATOM 2949 C CA . ASN B 1 98 ? -1.198 14.523 2.744 1 98.94 98 ASN B CA 1
ATOM 2950 C C . ASN B 1 98 ? -2.545 13.859 3.025 1 98.94 98 ASN B C 1
ATOM 2952 O O . ASN B 1 98 ? -2.6 12.758 3.576 1 98.94 98 ASN B O 1
ATOM 2956 N N . ASN B 1 99 ? -3.611 14.539 2.564 1 98.56 99 ASN B N 1
ATOM 2957 C CA . ASN B 1 99 ? -4.965 14.102 2.895 1 98.56 99 ASN B CA 1
ATOM 2958 C C . ASN B 1 99 ? -5.852 14.039 1.654 1 98.56 99 ASN B C 1
ATOM 2960 O O . ASN B 1 99 ? -6.926 13.438 1.683 1 98.56 99 ASN B O 1
ATOM 2964 N N . ALA B 1 100 ? -5.406 14.648 0.536 1 97.75 100 ALA B N 1
ATOM 2965 C CA . ALA B 1 100 ? -6.219 14.664 -0.677 1 97.75 100 ALA B CA 1
ATOM 2966 C C . ALA B 1 100 ? -6.617 13.242 -1.083 1 97.75 100 ALA B C 1
ATOM 2968 O O . ALA B 1 100 ? -5.797 12.328 -1.034 1 97.75 100 ALA B O 1
ATOM 2969 N N . GLY B 1 101 ? -7.848 13.102 -1.411 1 95.25 101 GLY B N 1
ATOM 2970 C CA . GLY B 1 101 ? -8.336 11.781 -1.779 1 95.25 101 GLY B CA 1
ATOM 2971 C C . GLY B 1 101 ? -9.68 11.812 -2.471 1 95.25 101 GLY B C 1
ATOM 2972 O O . GLY B 1 101 ? -10.414 12.797 -2.371 1 95.25 101 GLY B O 1
ATOM 2973 N N . ILE B 1 102 ? -9.984 10.789 -3.18 1 94.75 102 ILE B N 1
ATOM 2974 C CA . ILE B 1 102 ? -11.25 10.555 -3.869 1 94.75 102 ILE B CA 1
ATOM 2975 C C . ILE B 1 102 ? -11.664 9.094 -3.703 1 94.75 102 ILE B C 1
ATOM 2977 O O . ILE B 1 102 ? -10.875 8.266 -3.24 1 94.75 102 ILE B O 1
ATOM 2981 N N . VAL B 1 103 ? -12.922 8.805 -4.023 1 92.5 103 VAL B N 1
ATOM 2982 C CA . VAL B 1 103 ? -13.375 7.422 -4.016 1 92.5 103 VAL B CA 1
ATOM 2983 C C . VAL B 1 103 ? -13.977 7.066 -5.375 1 92.5 103 VAL B C 1
ATOM 2985 O O . VAL B 1 103 ? -14.602 7.914 -6.023 1 92.5 103 VAL B O 1
ATOM 2988 N N . ARG B 1 104 ? -13.727 5.945 -5.82 1 93.56 104 ARG B N 1
ATOM 2989 C CA . ARG B 1 104 ? -14.32 5.262 -6.961 1 93.56 104 ARG B CA 1
ATOM 2990 C C . ARG B 1 104 ? -14.641 3.809 -6.629 1 93.56 104 ARG B C 1
ATOM 2992 O O . ARG B 1 104 ? -14.109 2.891 -7.254 1 93.56 104 ARG B O 1
ATOM 2999 N N . ASP B 1 105 ? -15.617 3.592 -5.73 1 93.88 105 ASP B N 1
ATOM 3000 C CA . ASP B 1 105 ? -15.867 2.27 -5.156 1 93.88 105 ASP B CA 1
ATOM 3001 C C . ASP B 1 105 ? -16.641 1.384 -6.133 1 93.88 105 ASP B C 1
ATOM 3003 O O . ASP B 1 105 ? -17.703 1.77 -6.621 1 93.88 105 ASP B O 1
ATOM 3007 N N . LYS B 1 106 ? -16.125 0.3 -6.457 1 96.56 106 LYS B N 1
ATOM 3008 C CA . LYS B 1 106 ? -16.734 -0.772 -7.242 1 96.56 106 LYS B CA 1
ATOM 3009 C C . LYS B 1 106 ? -16.047 -2.105 -6.977 1 96.56 106 LYS B C 1
ATOM 3011 O O . LYS B 1 106 ? -14.828 -2.148 -6.766 1 96.56 106 LYS B O 1
ATOM 3016 N N . ALA B 1 107 ? -16.859 -3.182 -6.926 1 96.81 107 ALA B N 1
ATOM 3017 C CA . ALA B 1 107 ? -16.203 -4.48 -6.918 1 96.81 107 ALA B CA 1
ATOM 3018 C C . ALA B 1 107 ? -15.242 -4.617 -8.102 1 96.81 107 ALA B C 1
ATOM 3020 O O . ALA B 1 107 ? -15.445 -3.992 -9.148 1 96.81 107 ALA B O 1
ATOM 3021 N N . ILE B 1 108 ? -14.234 -5.465 -7.945 1 98.19 108 ILE B N 1
ATOM 3022 C CA . ILE B 1 108 ? -13.141 -5.52 -8.906 1 98.19 108 ILE B CA 1
ATOM 3023 C C . ILE B 1 108 ? -13.688 -5.828 -10.297 1 98.19 108 ILE B C 1
ATOM 3025 O O . ILE B 1 108 ? -13.203 -5.285 -11.297 1 98.19 108 ILE B O 1
ATOM 3029 N N . TRP B 1 109 ? -14.703 -6.637 -10.422 1 97.62 109 TRP B N 1
ATOM 3030 C CA . TRP B 1 109 ? -15.188 -7.066 -11.727 1 97.62 109 TRP B CA 1
ATOM 3031 C C . TRP B 1 109 ? -15.984 -5.953 -12.398 1 97.62 109 TRP B C 1
ATOM 3033 O O . TRP B 1 109 ? -16.25 -6.02 -13.602 1 97.62 109 TRP B O 1
ATOM 3043 N N . ASN B 1 110 ? -16.359 -4.918 -11.68 1 97.94 110 ASN B N 1
ATOM 3044 C CA . ASN B 1 110 ? -17.078 -3.775 -12.234 1 97.94 110 ASN B CA 1
ATOM 3045 C C . ASN B 1 110 ? -16.219 -2.518 -12.242 1 97.94 110 ASN B C 1
ATOM 3047 O O . ASN B 1 110 ? -16.641 -1.474 -12.75 1 97.94 110 ASN B O 1
ATOM 3051 N N . MET B 1 111 ? -15.07 -2.566 -11.734 1 98.19 111 MET B N 1
ATOM 3052 C CA . MET B 1 111 ? -14.211 -1.394 -11.617 1 98.19 111 MET B CA 1
ATOM 3053 C C . MET B 1 111 ? -13.422 -1.17 -12.906 1 98.19 111 MET B C 1
ATOM 3055 O O . MET B 1 111 ? -12.797 -2.098 -13.43 1 98.19 111 MET B O 1
ATOM 3059 N N . SER B 1 112 ? -13.453 0.044 -13.477 1 98.62 112 SER B N 1
ATOM 3060 C CA . SER B 1 112 ? -12.688 0.351 -14.68 1 98.62 112 SER B CA 1
ATOM 3061 C C . SER B 1 112 ? -11.227 0.635 -14.344 1 98.62 112 SER B C 1
ATOM 3063 O O . SER B 1 112 ? -10.906 1.004 -13.219 1 98.62 112 SER B O 1
ATOM 3065 N N . ALA B 1 113 ? -10.375 0.463 -15.328 1 98.62 113 ALA B N 1
ATOM 3066 C CA . ALA B 1 113 ? -8.969 0.82 -15.148 1 98.62 113 ALA B CA 1
ATOM 3067 C C . ALA B 1 113 ? -8.812 2.311 -14.859 1 98.62 113 ALA B C 1
ATOM 3069 O O . ALA B 1 113 ? -7.938 2.713 -14.086 1 98.62 113 ALA B O 1
ATOM 3070 N N . ASP B 1 114 ? -9.641 3.084 -15.453 1 98.19 114 ASP B N 1
ATOM 3071 C CA . ASP B 1 114 ? -9.594 4.523 -15.211 1 98.19 114 ASP B CA 1
ATOM 3072 C C . ASP B 1 114 ? -9.891 4.848 -13.75 1 98.19 114 ASP B C 1
ATOM 3074 O O . ASP B 1 114 ? -9.25 5.719 -13.156 1 98.19 114 ASP B O 1
ATOM 3078 N N . ASP B 1 115 ? -10.93 4.191 -13.195 1 98 115 ASP B N 1
ATOM 3079 C CA . ASP B 1 115 ? -11.266 4.387 -11.789 1 98 115 ASP B CA 1
ATOM 3080 C C . ASP B 1 115 ? -10.109 3.979 -10.891 1 98 115 ASP B C 1
ATOM 3082 O O . ASP B 1 115 ? -9.805 4.664 -9.906 1 98 115 ASP B O 1
ATOM 3086 N N . PHE B 1 116 ? -9.508 2.865 -11.219 1 98.75 116 PHE B N 1
ATOM 3087 C CA . PHE B 1 116 ? -8.336 2.416 -10.469 1 98.75 116 PHE B CA 1
ATOM 3088 C C . PHE B 1 116 ? -7.211 3.439 -10.562 1 98.75 116 PHE B C 1
ATOM 3090 O O . PHE B 1 116 ? -6.664 3.861 -9.539 1 98.75 116 PHE B O 1
ATOM 3097 N N . ASP B 1 117 ? -6.871 3.855 -11.75 1 98.69 117 ASP B N 1
ATOM 3098 C CA . ASP B 1 117 ? -5.75 4.75 -12.016 1 98.69 117 ASP B CA 1
ATOM 3099 C C . ASP B 1 117 ? -5.957 6.105 -11.352 1 98.69 117 ASP B C 1
ATOM 3101 O O . ASP B 1 117 ? -5.008 6.703 -10.836 1 98.69 117 ASP B O 1
ATOM 3105 N N . LEU B 1 118 ? -7.141 6.586 -11.398 1 98.06 118 LEU B N 1
ATOM 3106 C CA . LEU B 1 118 ? -7.43 7.902 -10.828 1 98.06 118 LEU B CA 1
ATOM 3107 C C . LEU B 1 118 ? -7.219 7.898 -9.32 1 98.06 118 LEU B C 1
ATOM 3109 O O . LEU B 1 118 ? -6.637 8.836 -8.766 1 98.06 118 LEU B O 1
ATOM 3113 N N . VAL B 1 119 ? -7.684 6.867 -8.641 1 98.31 119 VAL B N 1
ATOM 3114 C CA . VAL B 1 119 ? -7.52 6.758 -7.191 1 98.31 119 VAL B CA 1
ATOM 3115 C C . VAL B 1 119 ? -6.039 6.668 -6.844 1 98.31 119 VAL B C 1
ATOM 3117 O O . VAL B 1 119 ? -5.562 7.355 -5.938 1 98.31 119 VAL B O 1
ATOM 3120 N N . MET B 1 120 ? -5.301 5.879 -7.59 1 98.75 120 MET B N 1
ATOM 3121 C CA . MET B 1 120 ? -3.863 5.762 -7.359 1 98.75 120 MET B CA 1
ATOM 3122 C C . MET B 1 120 ? -3.164 7.098 -7.594 1 98.75 120 MET B C 1
ATOM 3124 O O . MET B 1 120 ? -2.264 7.469 -6.84 1 98.75 120 MET B O 1
ATOM 3128 N N . ARG B 1 121 ? -3.574 7.77 -8.594 1 98.56 121 ARG B N 1
ATOM 3129 C CA . ARG B 1 121 ? -2.963 9.047 -8.961 1 98.56 121 ARG B CA 1
ATOM 3130 C C . ARG B 1 121 ? -3.148 10.078 -7.855 1 98.56 121 ARG B C 1
ATOM 3132 O O . ARG B 1 121 ? -2.193 10.75 -7.457 1 98.56 121 ARG B O 1
ATOM 3139 N N . VAL B 1 122 ? -4.309 10.195 -7.348 1 98.25 122 VAL B N 1
ATOM 3140 C CA . VAL B 1 122 ? -4.621 11.25 -6.387 1 98.25 122 VAL B CA 1
ATOM 3141 C C . VAL B 1 122 ? -4.031 10.898 -5.023 1 98.25 122 VAL B C 1
ATOM 3143 O O . VAL B 1 122 ? -3.344 11.719 -4.41 1 98.25 122 VAL B O 1
ATOM 3146 N N . HIS B 1 123 ? -4.27 9.688 -4.543 1 98.62 123 HIS B N 1
ATOM 3147 C CA . HIS B 1 123 ? -3.879 9.32 -3.188 1 98.62 123 HIS B CA 1
ATOM 3148 C C . HIS B 1 123 ? -2.383 9.039 -3.104 1 98.62 123 HIS B C 1
ATOM 3150 O O . HIS B 1 123 ? -1.679 9.641 -2.291 1 98.62 123 HIS B O 1
ATOM 3156 N N . VAL B 1 124 ? -1.918 8.148 -3.975 1 98.88 124 VAL B N 1
ATOM 3157 C CA . VAL B 1 124 ? -0.569 7.617 -3.811 1 98.88 124 VAL B CA 1
ATOM 3158 C C . VAL B 1 124 ? 0.437 8.531 -4.5 1 98.88 124 VAL B C 1
ATOM 3160 O O . VAL B 1 124 ? 1.337 9.078 -3.854 1 98.88 124 VAL B O 1
ATOM 3163 N N . ARG B 1 125 ? 0.248 8.742 -5.789 1 98.88 125 ARG B N 1
ATOM 3164 C CA . ARG B 1 125 ? 1.162 9.602 -6.535 1 98.88 125 ARG B CA 1
ATOM 3165 C C . ARG B 1 125 ? 1.169 11.016 -5.965 1 98.88 125 ARG B C 1
ATOM 3167 O O . ARG B 1 125 ? 2.227 11.641 -5.848 1 98.88 125 ARG B O 1
ATOM 3174 N N . GLY B 1 126 ? 0.003 11.523 -5.656 1 98.88 126 GLY B N 1
ATOM 3175 C CA . GLY B 1 126 ? -0.099 12.852 -5.074 1 98.88 126 GLY B CA 1
ATOM 3176 C C . GLY B 1 126 ? 0.672 12.992 -3.775 1 98.88 126 GLY B C 1
ATOM 3177 O O . GLY B 1 126 ? 1.418 13.961 -3.594 1 98.88 126 GLY B O 1
ATOM 3178 N N . SER B 1 127 ? 0.484 12.039 -2.82 1 98.94 127 SER B N 1
ATOM 3179 C CA . SER B 1 127 ? 1.221 12.062 -1.561 1 98.94 127 SER B CA 1
ATOM 3180 C C . SER B 1 127 ? 2.723 11.953 -1.798 1 98.94 127 SER B C 1
ATOM 3182 O O . SER B 1 127 ? 3.514 12.625 -1.129 1 98.94 127 SER B O 1
ATOM 3184 N N . TRP B 1 128 ? 3.094 11.117 -2.715 1 98.94 128 TRP B N 1
ATOM 3185 C CA . TRP B 1 128 ? 4.504 10.914 -3.027 1 98.94 128 TRP B CA 1
ATOM 3186 C C . TRP B 1 128 ? 5.117 12.188 -3.611 1 98.94 128 TRP B C 1
ATOM 3188 O O . TRP B 1 128 ? 6.195 12.609 -3.191 1 98.94 128 TRP B O 1
ATOM 3198 N N . LEU B 1 129 ? 4.441 12.781 -4.605 1 98.94 129 LEU B N 1
ATOM 3199 C CA . LEU B 1 129 ? 4.934 13.992 -5.254 1 98.94 129 LEU B CA 1
ATOM 3200 C C . LEU B 1 129 ? 5.102 15.117 -4.246 1 98.94 129 LEU B C 1
ATOM 3202 O O . LEU B 1 129 ? 6.125 15.805 -4.246 1 98.94 129 LEU B O 1
ATOM 3206 N N . THR B 1 130 ? 4.094 15.305 -3.434 1 98.88 130 THR B N 1
ATOM 3207 C CA . THR B 1 130 ? 4.145 16.359 -2.43 1 98.88 130 THR B CA 1
ATOM 3208 C C . THR B 1 130 ? 5.281 16.109 -1.442 1 98.88 130 THR B C 1
ATOM 3210 O O . THR B 1 130 ? 6.043 17.031 -1.126 1 98.88 130 THR B O 1
ATOM 3213 N N . SER B 1 131 ? 5.426 14.891 -0.985 1 98.94 131 SER B N 1
ATOM 3214 C CA . SER B 1 131 ? 6.496 14.516 -0.064 1 98.94 131 SER B CA 1
ATOM 3215 C C . SER B 1 131 ? 7.867 14.711 -0.702 1 98.94 131 SER B C 1
ATOM 3217 O O . SER B 1 131 ? 8.805 15.18 -0.047 1 98.94 131 SER B O 1
ATOM 3219 N N . ARG B 1 132 ? 7.977 14.32 -1.981 1 98.88 132 ARG B N 1
ATOM 3220 C CA . ARG B 1 132 ? 9.242 14.484 -2.686 1 98.88 132 ARG B CA 1
ATOM 3221 C C . ARG B 1 132 ? 9.633 15.961 -2.779 1 98.88 132 ARG B C 1
ATOM 3223 O O . ARG B 1 132 ? 10.789 16.312 -2.559 1 98.88 132 ARG B O 1
ATOM 3230 N N . ALA B 1 133 ? 8.688 16.781 -3.133 1 98.81 133 ALA B N 1
ATOM 3231 C CA . ALA B 1 133 ? 8.953 18.219 -3.307 1 98.81 133 ALA B CA 1
ATOM 3232 C C . ALA B 1 133 ? 9.477 18.828 -2.018 1 98.81 133 ALA B C 1
ATOM 3234 O O . ALA B 1 133 ? 10.484 19.547 -2.029 1 98.81 133 ALA B O 1
ATOM 3235 N N . VAL B 1 134 ? 8.883 18.5 -0.876 1 98.75 134 VAL B N 1
ATOM 3236 C CA . VAL B 1 134 ? 9.305 19.109 0.379 1 98.75 134 VAL B CA 1
ATOM 3237 C C . VAL B 1 134 ? 10.602 18.469 0.855 1 98.75 134 VAL B C 1
ATOM 3239 O O . VAL B 1 134 ? 11.453 19.125 1.45 1 98.75 134 VAL B O 1
ATOM 3242 N N . ALA B 1 135 ? 10.734 17.156 0.637 1 98.69 135 ALA B N 1
ATOM 3243 C CA . ALA B 1 135 ? 11.961 16.469 1.014 1 98.69 135 ALA B CA 1
ATOM 3244 C C . ALA B 1 135 ? 13.18 17.109 0.354 1 98.69 135 ALA B C 1
ATOM 3246 O O . ALA B 1 135 ? 14.227 17.266 0.986 1 98.69 135 ALA B O 1
ATOM 3247 N N . ARG B 1 136 ? 13.023 17.484 -0.925 1 98.62 136 ARG B N 1
ATOM 3248 C CA . ARG B 1 136 ? 14.109 18.141 -1.646 1 98.62 136 ARG B CA 1
ATOM 3249 C C . ARG B 1 136 ? 14.461 19.484 -1.003 1 98.62 136 ARG B C 1
ATOM 3251 O O . ARG B 1 136 ? 15.633 19.797 -0.826 1 98.62 136 ARG B O 1
ATOM 3258 N N . LYS B 1 137 ? 13.469 20.266 -0.622 1 98.69 137 LYS B N 1
ATOM 3259 C CA . LYS B 1 137 ? 13.68 21.562 0.031 1 98.69 137 LYS B CA 1
ATOM 3260 C C . LYS B 1 137 ? 14.328 21.375 1.4 1 98.69 137 LYS B C 1
ATOM 3262 O O . LYS B 1 137 ? 15.289 22.078 1.731 1 98.69 137 LYS B O 1
ATOM 3267 N N . TRP B 1 138 ? 13.82 20.422 2.197 1 98.69 138 TRP B N 1
ATOM 3268 C CA . TRP B 1 138 ? 14.312 20.172 3.545 1 98.69 138 TRP B CA 1
ATOM 3269 C C . TRP B 1 138 ? 15.766 19.703 3.514 1 98.69 138 TRP B C 1
ATOM 3271 O O . TRP B 1 138 ? 16.578 20.094 4.355 1 98.69 138 TRP B O 1
ATOM 3281 N N . ARG B 1 139 ? 16.062 18.875 2.562 1 97.75 139 ARG B N 1
ATOM 3282 C CA . ARG B 1 139 ? 17.438 18.406 2.42 1 97.75 139 ARG B CA 1
ATOM 3283 C C . ARG B 1 139 ? 18.375 19.562 2.084 1 97.75 139 ARG B C 1
ATOM 3285 O O . ARG B 1 139 ? 19.484 19.641 2.633 1 97.75 139 ARG B O 1
ATOM 3292 N N . ALA B 1 140 ? 17.922 20.359 1.206 1 97.62 140 ALA B N 1
ATOM 3293 C CA . ALA B 1 140 ? 18.719 21.531 0.846 1 97.62 140 ALA B CA 1
ATOM 3294 C C . ALA B 1 140 ? 18.953 22.438 2.053 1 97.62 140 ALA B C 1
ATOM 3296 O O . ALA B 1 140 ? 20.047 22.938 2.268 1 97.62 140 ALA B O 1
ATOM 3297 N N . GLU B 1 141 ? 17.922 22.625 2.816 1 97.75 141 GLU B N 1
ATOM 3298 C CA . GLU B 1 141 ? 18.031 23.438 4.023 1 97.75 141 GLU B CA 1
ATOM 3299 C C . GLU B 1 141 ? 19.016 22.812 5.02 1 97.75 141 GLU B C 1
ATOM 3301 O O . GLU B 1 141 ? 19.797 23.531 5.641 1 97.75 141 GLU B O 1
ATOM 3306 N N . SER B 1 142 ? 18.875 21.562 5.176 1 97.38 142 SER B N 1
ATOM 3307 C CA . SER B 1 142 ? 19.766 20.844 6.09 1 97.38 142 SER B CA 1
ATOM 3308 C C . SER B 1 142 ? 21.219 20.969 5.648 1 97.38 142 SER B C 1
ATOM 3310 O O . SER B 1 142 ? 22.094 21.219 6.469 1 97.38 142 SER B O 1
ATOM 3312 N N . LYS B 1 143 ? 21.438 20.812 4.43 1 96.88 143 LYS B N 1
ATOM 3313 C CA . LYS B 1 143 ? 22.781 20.922 3.879 1 96.88 143 LYS B CA 1
ATOM 3314 C C . LYS B 1 143 ? 23.344 22.344 4.082 1 96.88 143 LYS B C 1
ATOM 3316 O O . LYS B 1 143 ? 24.5 22.5 4.457 1 96.88 143 LYS B O 1
ATOM 3321 N N . GLU B 1 144 ? 22.531 23.25 3.883 1 97.19 144 GLU B N 1
ATOM 3322 C CA . GLU B 1 144 ? 22.938 24.656 4.004 1 97.19 144 GLU B CA 1
ATOM 3323 C C . GLU B 1 144 ? 23.25 25.016 5.453 1 97.19 144 GLU B C 1
ATOM 3325 O O . GLU B 1 144 ? 24.234 25.688 5.738 1 97.19 144 GLU B O 1
ATOM 3330 N N . SER B 1 145 ? 22.453 24.578 6.367 1 96.19 145 SER B N 1
ATOM 3331 C CA . SER B 1 145 ? 22.594 24.953 7.773 1 96.19 145 SER B CA 1
ATOM 3332 C C . SER B 1 145 ? 23.594 24.031 8.484 1 96.19 145 SER B C 1
ATOM 3334 O O . SER B 1 145 ? 24.109 24.375 9.547 1 96.19 145 SER B O 1
ATOM 3336 N N . GLY B 1 146 ? 23.812 22.859 7.926 1 96 146 GLY B N 1
ATOM 3337 C CA . GLY B 1 146 ? 24.656 21.875 8.57 1 96 146 GLY B CA 1
ATOM 3338 C C . GLY B 1 146 ? 23.984 21.172 9.742 1 96 146 GLY B C 1
ATOM 3339 O O . GLY B 1 146 ? 24.641 20.531 10.555 1 96 146 GLY B O 1
ATOM 3340 N N . GLY B 1 147 ? 22.688 21.375 9.82 1 95.88 147 GLY B N 1
ATOM 3341 C CA . GLY B 1 147 ? 21.953 20.812 10.938 1 95.88 147 GLY B CA 1
ATOM 3342 C C . GLY B 1 147 ? 20.641 20.172 10.531 1 95.88 147 GLY B C 1
ATOM 3343 O O . GLY B 1 147 ? 20.375 19.969 9.344 1 95.88 147 GLY B O 1
ATOM 3344 N N . LYS B 1 148 ? 19.875 19.828 11.516 1 96 148 LYS B N 1
ATOM 3345 C CA . LYS B 1 148 ? 18.562 19.234 11.297 1 96 148 LYS B CA 1
ATOM 3346 C C . LYS B 1 148 ? 17.531 20.281 10.914 1 96 148 LYS B C 1
ATOM 3348 O O . LYS B 1 148 ? 17.672 21.453 11.273 1 96 148 LYS B O 1
ATOM 3353 N N . VAL B 1 149 ? 16.578 19.859 10.141 1 97.19 149 VAL B N 1
ATOM 3354 C CA . VAL B 1 149 ? 15.469 20.719 9.789 1 97.19 149 VAL B CA 1
ATOM 3355 C C . VAL B 1 149 ? 14.234 20.359 10.609 1 97.19 149 VAL B C 1
ATOM 3357 O O . VAL B 1 149 ? 14.188 19.281 11.219 1 97.19 149 VAL B O 1
ATOM 3360 N N . TYR B 1 150 ? 13.375 21.328 10.789 1 97.56 150 TYR B N 1
ATOM 3361 C CA . TYR B 1 150 ? 12.023 21.016 11.234 1 97.56 150 TYR B CA 1
ATOM 3362 C C . TYR B 1 150 ? 11.148 20.578 10.07 1 97.56 150 TYR B C 1
ATOM 3364 O O . TYR B 1 150 ? 10.883 21.359 9.156 1 97.56 150 TYR B O 1
ATOM 3372 N N . GLY B 1 151 ? 10.805 19.312 9.984 1 98.62 151 GLY B N 1
ATOM 3373 C CA . GLY B 1 151 ? 9.961 18.719 8.953 1 98.62 151 GLY B CA 1
ATOM 3374 C C . GLY B 1 151 ? 9.008 17.672 9.492 1 98.62 151 GLY B C 1
ATOM 3375 O O . GLY B 1 151 ? 9.406 16.781 10.234 1 98.62 151 GLY B O 1
ATOM 3376 N N . ARG B 1 152 ? 7.738 17.859 9.266 1 98.75 152 ARG B N 1
ATOM 3377 C CA . ARG B 1 152 ? 6.688 16.922 9.672 1 98.75 152 ARG B CA 1
ATOM 3378 C C . ARG B 1 152 ? 5.797 16.547 8.5 1 98.75 152 ARG B C 1
ATOM 3380 O O . ARG B 1 152 ? 5.242 17.422 7.824 1 98.75 152 ARG B O 1
ATOM 3387 N N . ILE B 1 153 ? 5.785 15.258 8.172 1 98.88 153 ILE B N 1
ATOM 3388 C CA . ILE B 1 153 ? 4.82 14.758 7.199 1 98.88 153 ILE B CA 1
ATOM 3389 C C . ILE B 1 153 ? 3.793 13.867 7.902 1 98.88 153 ILE B C 1
ATOM 3391 O O . ILE B 1 153 ? 4.16 12.953 8.641 1 98.88 153 ILE B O 1
ATOM 3395 N N . ILE B 1 154 ? 2.529 14.188 7.789 1 98.88 154 ILE B N 1
ATOM 3396 C CA . ILE B 1 154 ? 1.435 13.336 8.242 1 98.88 154 ILE B CA 1
ATOM 3397 C C . ILE B 1 154 ? 0.624 12.852 7.043 1 98.88 154 ILE B C 1
ATOM 3399 O O . ILE B 1 154 ? -0.001 13.656 6.344 1 98.88 154 ILE B O 1
ATOM 3403 N N . ASN B 1 155 ? 0.672 11.57 6.773 1 98.88 155 ASN B N 1
ATOM 3404 C CA . ASN B 1 155 ? -0.084 10.938 5.695 1 98.88 155 ASN B CA 1
ATOM 3405 C C . ASN B 1 155 ? -1.409 10.375 6.199 1 98.88 155 ASN B C 1
ATOM 3407 O O . ASN B 1 155 ? -1.526 10 7.363 1 98.88 155 ASN B O 1
ATOM 3411 N N . THR B 1 156 ? -2.414 10.344 5.328 1 98.56 156 THR B N 1
ATOM 3412 C CA . THR B 1 156 ? -3.734 9.844 5.691 1 98.56 156 THR B CA 1
ATOM 3413 C C . THR B 1 156 ? -3.98 8.469 5.074 1 98.56 156 THR B C 1
ATOM 3415 O O . THR B 1 156 ? -4.059 8.336 3.852 1 98.56 156 THR B O 1
ATOM 3418 N N . THR B 1 157 ? -4.012 7.496 5.922 1 97.88 157 THR B N 1
ATOM 3419 C CA . THR B 1 157 ? -4.484 6.184 5.496 1 97.88 157 THR B CA 1
ATOM 3420 C C . THR B 1 157 ? -5.922 5.953 5.961 1 97.88 157 THR B C 1
ATOM 3422 O O . THR B 1 157 ? -6.684 6.902 6.137 1 97.88 157 THR B O 1
ATOM 3425 N N . SER B 1 158 ? -6.422 4.746 5.98 1 94.56 158 SER B N 1
ATOM 3426 C CA . SER B 1 158 ? -7.781 4.387 6.363 1 94.56 158 SER B CA 1
ATOM 3427 C C . SER B 1 158 ? -7.863 2.934 6.816 1 94.56 158 SER B C 1
ATOM 3429 O O . SER B 1 158 ? -6.914 2.168 6.645 1 94.56 158 SER B O 1
ATOM 3431 N N . GLY B 1 159 ? -9.023 2.668 7.469 1 92.06 159 GLY B N 1
ATOM 3432 C CA . GLY B 1 159 ? -9.297 1.27 7.766 1 92.06 159 GLY B CA 1
ATOM 3433 C C . GLY B 1 159 ? -9.211 0.373 6.547 1 92.06 159 GLY B C 1
ATOM 3434 O O . GLY B 1 159 ? -8.734 -0.758 6.633 1 92.06 159 GLY B O 1
ATOM 3435 N N . ALA B 1 160 ? -9.672 0.854 5.453 1 89.38 160 ALA B N 1
ATOM 3436 C CA . ALA B 1 160 ? -9.625 0.099 4.203 1 89.38 160 ALA B CA 1
ATOM 3437 C C . ALA B 1 160 ? -8.188 -0.219 3.812 1 89.38 160 ALA B C 1
ATOM 3439 O O . ALA B 1 160 ? -7.898 -1.306 3.303 1 89.38 160 ALA B O 1
ATOM 3440 N N . GLY B 1 161 ? -7.281 0.702 3.992 1 92.81 161 GLY B N 1
ATOM 3441 C CA . GLY B 1 161 ? -5.871 0.484 3.693 1 92.81 161 GLY B CA 1
ATOM 3442 C C . GLY B 1 161 ? -5.203 -0.481 4.652 1 92.81 161 GLY B C 1
ATOM 3443 O O . GLY B 1 161 ? -4.246 -1.165 4.285 1 92.81 161 GLY B O 1
ATOM 3444 N N . LEU B 1 162 ? -5.719 -0.555 5.852 1 92.31 162 LEU B N 1
ATOM 3445 C CA . LEU B 1 162 ? -5.09 -1.338 6.91 1 92.31 162 LEU B CA 1
ATOM 3446 C C . LEU B 1 162 ? -5.609 -2.77 6.91 1 92.31 162 LEU B C 1
ATOM 3448 O O . LEU B 1 162 ? -4.891 -3.697 7.285 1 92.31 162 LEU B O 1
ATOM 3452 N N . HIS B 1 163 ? -6.859 -2.947 6.434 1 92.75 163 HIS B N 1
ATOM 3453 C CA . HIS B 1 163 ? -7.469 -4.258 6.629 1 92.75 163 HIS B CA 1
ATOM 3454 C C . HIS B 1 163 ? -8.18 -4.73 5.367 1 92.75 163 HIS B C 1
ATOM 3456 O O . HIS B 1 163 ? -8.688 -5.852 5.316 1 92.75 163 HIS B O 1
ATOM 3462 N N . GLY B 1 164 ? -8.211 -3.953 4.371 1 93.06 164 GLY B N 1
ATOM 3463 C CA . GLY B 1 164 ? -9.023 -4.266 3.207 1 93.06 164 GLY B CA 1
ATOM 3464 C C . GLY B 1 164 ? -10.484 -3.92 3.391 1 93.06 164 GLY B C 1
ATOM 3465 O O . GLY B 1 164 ? -10.961 -3.777 4.52 1 93.06 164 GLY B O 1
ATOM 3466 N N . HIS B 1 165 ? -11.148 -3.73 2.256 1 93.88 165 HIS B N 1
ATOM 3467 C CA . HIS B 1 165 ? -12.57 -3.42 2.26 1 93.88 165 HIS B CA 1
ATOM 3468 C C . HIS B 1 165 ? -13.227 -3.828 0.946 1 93.88 165 HIS B C 1
ATOM 3470 O O . HIS B 1 165 ? -12.781 -3.42 -0.129 1 93.88 165 HIS B O 1
ATOM 3476 N N . PHE B 1 166 ? -14.344 -4.641 1.061 1 95.38 166 PHE B N 1
ATOM 3477 C CA . PHE B 1 166 ? -15.078 -5.074 -0.127 1 95.38 166 PHE B CA 1
ATOM 3478 C C . PHE B 1 166 ? -15.461 -3.879 -0.989 1 95.38 166 PHE B C 1
ATOM 3480 O O . PHE B 1 166 ? -15.984 -2.885 -0.481 1 95.38 166 PHE B O 1
ATOM 3487 N N . GLY B 1 167 ? -15.156 -3.916 -2.252 1 95.31 167 GLY B N 1
ATOM 3488 C CA . GLY B 1 167 ? -15.555 -2.883 -3.193 1 95.31 167 GLY B CA 1
ATOM 3489 C C . GLY B 1 167 ? -14.531 -1.775 -3.338 1 95.31 167 GLY B C 1
ATOM 3490 O O . GLY B 1 167 ? -14.812 -0.733 -3.932 1 95.31 167 GLY B O 1
ATOM 3491 N N . GLN B 1 168 ? -13.297 -2.006 -2.799 1 97.31 168 GLN B N 1
ATOM 3492 C CA . GLN B 1 168 ? -12.32 -0.923 -2.756 1 97.31 168 GLN B CA 1
ATOM 3493 C C . GLN B 1 168 ? -10.922 -1.432 -3.078 1 97.31 168 GLN B C 1
ATOM 3495 O O . GLN B 1 168 ? -9.953 -1.068 -2.408 1 97.31 168 GLN B O 1
ATOM 3500 N N . THR B 1 169 ? -10.766 -2.279 -4.102 1 98.19 169 THR B N 1
ATOM 3501 C CA . THR B 1 169 ? -9.43 -2.762 -4.441 1 98.19 169 THR B CA 1
ATOM 3502 C C . THR B 1 169 ? -8.516 -1.599 -4.801 1 98.19 169 THR B C 1
ATOM 3504 O O . THR B 1 169 ? -7.309 -1.647 -4.531 1 98.19 169 THR B O 1
ATOM 3507 N N . ASN B 1 170 ? -9.102 -0.554 -5.465 1 98.12 170 ASN B N 1
ATOM 3508 C CA . ASN B 1 170 ? -8.312 0.641 -5.746 1 98.12 170 ASN B CA 1
ATOM 3509 C C . ASN B 1 170 ? -8.008 1.428 -4.477 1 98.12 170 ASN B C 1
ATOM 3511 O O . ASN B 1 170 ? -6.844 1.684 -4.164 1 98.12 170 ASN B O 1
ATOM 3515 N N . TYR B 1 171 ? -8.945 1.746 -3.645 1 97.5 171 TYR B N 1
ATOM 3516 C CA . TYR B 1 171 ? -8.82 2.592 -2.465 1 97.5 171 TYR B CA 1
ATOM 3517 C C . TYR B 1 171 ? -8 1.896 -1.38 1 97.5 171 TYR B C 1
ATOM 3519 O O . TYR B 1 171 ? -7.098 2.492 -0.795 1 97.5 171 TYR B O 1
ATOM 3527 N N . SER B 1 172 ? -8.336 0.618 -1.134 1 97.94 172 SER B N 1
ATOM 3528 C CA . SER B 1 172 ? -7.598 -0.137 -0.13 1 97.94 172 SER B CA 1
ATOM 3529 C C . SER B 1 172 ? -6.125 -0.259 -0.508 1 97.94 172 SER B C 1
ATOM 3531 O O . SER B 1 172 ? -5.246 -0.106 0.342 1 97.94 172 SER B O 1
ATOM 3533 N N . ALA B 1 173 ? -5.883 -0.548 -1.775 1 98.75 173 ALA B N 1
ATOM 3534 C CA . ALA B 1 173 ? -4.5 -0.613 -2.248 1 98.75 173 ALA B CA 1
ATOM 3535 C C . ALA B 1 173 ? -3.795 0.728 -2.068 1 98.75 173 ALA B C 1
ATOM 3537 O O . ALA B 1 173 ? -2.652 0.779 -1.606 1 98.75 173 ALA B O 1
ATOM 3538 N N . ALA B 1 174 ? -4.461 1.791 -2.41 1 98.81 174 ALA B N 1
ATOM 3539 C CA . ALA B 1 174 ? -3.881 3.127 -2.305 1 98.81 174 ALA B CA 1
ATOM 3540 C C . ALA B 1 174 ? -3.531 3.461 -0.858 1 98.81 174 ALA B C 1
ATOM 3542 O O . ALA B 1 174 ? -2.426 3.926 -0.571 1 98.81 174 ALA B O 1
ATOM 3543 N N . LYS B 1 175 ? -4.465 3.242 -0.014 1 98.69 175 LYS B N 1
ATOM 3544 C CA . LYS B 1 175 ? -4.262 3.604 1.386 1 98.69 175 LYS B CA 1
ATOM 3545 C C . LYS B 1 175 ? -3.217 2.705 2.041 1 98.69 175 LYS B C 1
ATOM 3547 O O . LYS B 1 175 ? -2.475 3.148 2.92 1 98.69 175 LYS B O 1
ATOM 3552 N N . ALA B 1 176 ? -3.113 1.45 1.615 1 98.69 176 ALA B N 1
ATOM 3553 C CA . ALA B 1 176 ? -2.008 0.598 2.043 1 98.69 176 ALA B CA 1
ATOM 3554 C C . ALA B 1 176 ? -0.673 1.131 1.5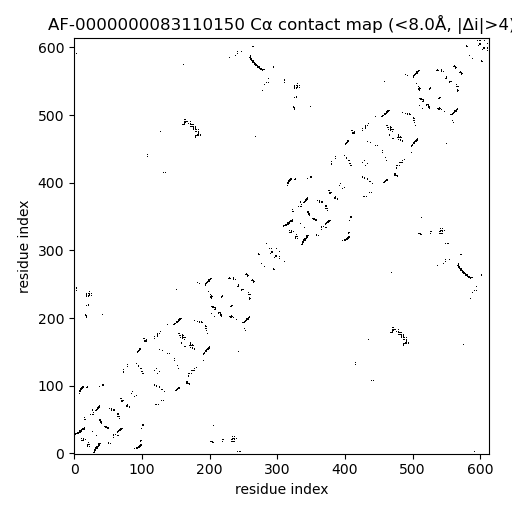28 1 98.69 176 ALA B C 1
ATOM 3556 O O . ALA B 1 176 ? 0.324 1.135 2.254 1 98.69 176 ALA B O 1
ATOM 3557 N N . ALA B 1 177 ? -0.66 1.537 0.294 1 98.88 177 ALA B N 1
ATOM 3558 C CA . ALA B 1 177 ? 0.543 2.123 -0.29 1 98.88 177 ALA B CA 1
ATOM 3559 C C . ALA B 1 177 ? 1.028 3.312 0.532 1 98.88 177 ALA B C 1
ATOM 3561 O O . ALA B 1 177 ? 2.234 3.504 0.708 1 98.88 177 ALA B O 1
ATOM 3562 N N . ILE B 1 178 ? 0.126 4.082 1.023 1 98.81 178 ILE B N 1
ATOM 3563 C CA . ILE B 1 178 ? 0.452 5.266 1.814 1 98.81 178 ILE B CA 1
ATOM 3564 C C . ILE B 1 178 ? 1.153 4.848 3.104 1 98.81 178 ILE B C 1
ATOM 3566 O O . ILE B 1 178 ? 2.068 5.527 3.57 1 98.81 178 ILE B O 1
ATOM 3570 N N . VAL B 1 179 ? 0.759 3.734 3.682 1 98.44 179 VAL B N 1
ATOM 3571 C CA . VAL B 1 179 ? 1.435 3.225 4.871 1 98.44 179 VAL B CA 1
ATOM 3572 C C . VAL B 1 179 ? 2.871 2.838 4.52 1 98.44 179 VAL B C 1
ATOM 3574 O O . VAL B 1 179 ? 3.809 3.209 5.23 1 98.44 179 VAL B O 1
ATOM 3577 N N . GLY B 1 180 ? 3.027 2.09 3.418 1 97.88 180 GLY B N 1
ATOM 3578 C CA . GLY B 1 180 ? 4.371 1.757 2.965 1 97.88 180 GLY B CA 1
ATOM 3579 C C . GLY B 1 180 ? 5.223 2.979 2.684 1 97.88 180 GLY B C 1
ATOM 3580 O O . GLY B 1 180 ? 6.41 3.004 3.021 1 97.88 180 GLY B O 1
ATOM 3581 N N . LEU B 1 181 ? 4.613 3.973 2.078 1 98.69 181 LEU B N 1
ATOM 3582 C CA . LEU B 1 181 ? 5.277 5.246 1.821 1 98.69 181 LEU B CA 1
ATOM 3583 C C . LEU B 1 181 ? 5.723 5.898 3.127 1 98.69 181 LEU B C 1
ATOM 3585 O O . LEU B 1 181 ? 6.844 6.402 3.225 1 98.69 181 LEU B O 1
ATOM 3589 N N . THR B 1 182 ? 4.863 5.883 4.113 1 98.62 182 THR B N 1
ATOM 3590 C CA . THR B 1 182 ? 5.125 6.48 5.418 1 98.62 182 THR B CA 1
ATOM 3591 C C . THR B 1 182 ? 6.34 5.832 6.078 1 98.62 182 THR B C 1
ATOM 3593 O O . THR B 1 182 ? 7.262 6.527 6.516 1 98.62 182 THR B O 1
ATOM 3596 N N . GLN B 1 183 ? 6.332 4.555 6.09 1 97 183 GLN B N 1
ATOM 3597 C CA . GLN B 1 183 ? 7.422 3.82 6.723 1 97 183 GLN B CA 1
ATOM 3598 C C . GLN B 1 183 ? 8.75 4.09 6.012 1 97 183 GLN B C 1
ATOM 3600 O O . GLN B 1 183 ? 9.773 4.32 6.66 1 97 183 GLN B O 1
ATOM 3605 N N . THR B 1 184 ? 8.727 4.102 4.723 1 97.81 184 THR B N 1
ATOM 3606 C CA . THR B 1 184 ? 9.945 4.285 3.949 1 97.81 184 THR B CA 1
ATOM 3607 C C . THR B 1 184 ? 10.453 5.719 4.074 1 97.81 184 THR B C 1
ATOM 3609 O O . THR B 1 184 ? 11.648 5.945 4.289 1 97.81 184 THR B O 1
ATOM 3612 N N . LEU B 1 185 ? 9.586 6.664 4.027 1 98.44 185 LEU B N 1
ATOM 3613 C CA . LEU B 1 185 ? 9.969 8.062 4.152 1 98.44 185 LEU B CA 1
ATOM 3614 C C . LEU B 1 185 ? 10.547 8.352 5.531 1 98.44 185 LEU B C 1
ATOM 3616 O O . LEU B 1 185 ? 11.445 9.18 5.672 1 98.44 185 LEU B O 1
ATOM 3620 N N . SER B 1 186 ? 9.969 7.723 6.57 1 97 186 SER B N 1
ATOM 3621 C CA . SER B 1 186 ? 10.484 7.926 7.922 1 97 186 SER B CA 1
ATOM 3622 C C . SER B 1 186 ? 11.953 7.539 8.016 1 97 186 SER B C 1
ATOM 3624 O O . SER B 1 186 ? 12.719 8.164 8.758 1 97 186 SER B O 1
ATOM 3626 N N . LEU B 1 187 ? 12.344 6.535 7.242 1 96.44 187 LEU B N 1
ATOM 3627 C CA . LEU B 1 187 ? 13.742 6.121 7.191 1 96.44 187 LEU B CA 1
ATOM 3628 C C . LEU B 1 187 ? 14.578 7.113 6.387 1 96.44 187 LEU B C 1
ATOM 3630 O O . LEU B 1 187 ? 15.656 7.52 6.824 1 96.44 187 LEU B O 1
ATOM 3634 N N . GLU B 1 188 ? 14.102 7.539 5.285 1 96.38 188 GLU B N 1
ATOM 3635 C CA . GLU B 1 188 ? 14.867 8.383 4.363 1 96.38 188 GLU B CA 1
ATOM 3636 C C . GLU B 1 188 ? 15.102 9.766 4.953 1 96.38 188 GLU B C 1
ATOM 3638 O O . GLU B 1 188 ? 16.156 10.359 4.734 1 96.38 188 GLU B O 1
ATOM 3643 N N . LEU B 1 189 ? 14.172 10.242 5.715 1 97.31 189 LEU B N 1
ATOM 3644 C CA . LEU B 1 189 ? 14.25 11.633 6.137 1 97.31 189 LEU B CA 1
ATOM 3645 C C . LEU B 1 189 ? 14.773 11.734 7.566 1 97.31 189 LEU B C 1
ATOM 3647 O O . LEU B 1 189 ? 14.961 12.844 8.086 1 97.31 189 LEU B O 1
ATOM 3651 N N . ALA B 1 190 ? 15.031 10.602 8.172 1 95.56 190 ALA B N 1
ATOM 3652 C CA . ALA B 1 190 ? 15.461 10.562 9.562 1 95.56 190 ALA B CA 1
ATOM 3653 C C . ALA B 1 190 ? 16.75 11.359 9.766 1 95.56 190 ALA B C 1
ATOM 3655 O O . ALA B 1 190 ? 16.875 12.094 10.742 1 95.56 190 ALA B O 1
ATOM 3656 N N . SER B 1 191 ? 17.625 11.281 8.82 1 93.38 191 SER B N 1
ATOM 3657 C CA . SER B 1 191 ? 18.953 11.867 8.992 1 93.38 191 SER B CA 1
ATOM 3658 C C . SER B 1 191 ? 18.875 13.391 9 1 93.38 191 SER B C 1
ATOM 3660 O O . SER B 1 191 ? 19.766 14.055 9.547 1 93.38 191 SER B O 1
ATOM 3662 N N . ILE B 1 192 ? 17.828 13.938 8.461 1 96.12 192 ILE B N 1
ATOM 3663 C CA . ILE B 1 192 ? 17.75 15.391 8.406 1 96.12 192 ILE B CA 1
ATOM 3664 C C . ILE B 1 192 ? 16.75 15.891 9.453 1 96.12 192 ILE B C 1
ATOM 3666 O O . ILE B 1 192 ? 16.406 17.078 9.469 1 96.12 192 ILE B O 1
ATOM 3670 N N . GLY B 1 193 ? 16.234 14.984 10.281 1 95.56 193 GLY B N 1
ATOM 3671 C CA . GLY B 1 193 ? 15.477 15.383 11.461 1 95.56 193 GLY B CA 1
ATOM 3672 C C . GLY B 1 193 ? 13.977 15.461 11.203 1 95.56 193 GLY B C 1
ATOM 3673 O O . GLY B 1 193 ? 13.211 15.859 12.078 1 95.56 193 GLY B O 1
ATOM 3674 N N . ALA B 1 194 ? 13.547 15.102 10 1 97.62 194 ALA B N 1
ATOM 3675 C CA . ALA B 1 194 ? 12.125 15.133 9.672 1 97.62 194 ALA B CA 1
ATOM 3676 C C . ALA B 1 194 ? 11.43 13.852 10.109 1 97.62 194 ALA B C 1
ATOM 3678 O O . ALA B 1 194 ? 12.055 12.781 10.133 1 97.62 194 ALA B O 1
ATOM 3679 N N . THR B 1 195 ? 10.195 13.977 10.57 1 97.19 195 THR B N 1
ATOM 3680 C CA . THR B 1 195 ? 9.406 12.812 10.945 1 97.19 195 THR B CA 1
ATOM 3681 C C . THR B 1 195 ? 8.273 12.578 9.945 1 97.19 195 THR B C 1
ATOM 3683 O O . THR B 1 195 ? 7.816 13.516 9.289 1 97.19 195 THR B O 1
ATOM 3686 N N . VAL B 1 196 ? 7.914 11.344 9.727 1 98.56 196 VAL B N 1
ATOM 3687 C CA . VAL B 1 196 ? 6.816 10.945 8.844 1 98.56 196 VAL B CA 1
ATOM 3688 C C . VAL B 1 196 ? 5.922 9.938 9.562 1 98.56 196 VAL B C 1
ATOM 3690 O O . VAL B 1 196 ? 6.395 8.898 10.031 1 98.56 196 VAL B O 1
ATOM 3693 N N . ASN B 1 197 ? 4.633 10.25 9.719 1 97.88 197 ASN B N 1
ATOM 3694 C CA . ASN B 1 197 ? 3.656 9.375 10.352 1 97.88 197 ASN B CA 1
ATOM 3695 C C . ASN B 1 197 ? 2.369 9.289 9.539 1 97.88 197 ASN B C 1
ATOM 3697 O O . ASN B 1 197 ? 2.156 10.078 8.617 1 97.88 197 ASN B O 1
ATOM 3701 N N . ALA B 1 198 ? 1.585 8.258 9.82 1 98.5 198 ALA B N 1
ATOM 3702 C CA . ALA B 1 198 ? 0.278 8.102 9.188 1 98.5 198 ALA B CA 1
ATOM 3703 C C . ALA B 1 198 ? -0.84 8.102 10.227 1 98.5 198 ALA B C 1
ATOM 3705 O O . ALA B 1 198 ? -0.675 7.574 11.328 1 98.5 198 ALA B O 1
ATOM 3706 N N . ILE B 1 199 ? -1.949 8.727 9.867 1 97.75 199 ILE B N 1
ATOM 3707 C CA . ILE B 1 199 ? -3.154 8.672 10.688 1 97.75 199 ILE B CA 1
ATOM 3708 C C . ILE B 1 199 ? -4.27 7.965 9.922 1 97.75 199 ILE B C 1
ATOM 3710 O O . ILE B 1 199 ? -4.332 8.039 8.695 1 97.75 199 ILE B O 1
ATOM 3714 N N . SER B 1 200 ? -5.035 7.199 10.539 1 97.69 200 SER B N 1
ATOM 3715 C CA . SER B 1 200 ? -6.305 6.66 10.062 1 97.69 200 SER B CA 1
ATOM 3716 C C . SER B 1 200 ? -7.484 7.32 10.766 1 97.69 200 SER B C 1
ATOM 3718 O O . SER B 1 200 ? -7.957 6.824 11.797 1 97.69 200 SER B O 1
ATOM 3720 N N . PRO B 1 201 ? -7.992 8.367 10.148 1 95.88 201 PRO B N 1
ATOM 3721 C CA . PRO B 1 201 ? -9.078 9.117 10.781 1 95.88 201 PRO B CA 1
ATOM 3722 C C . PRO B 1 201 ? -10.461 8.57 10.422 1 95.88 201 PRO B C 1
ATOM 3724 O O . PRO B 1 201 ? -10.57 7.594 9.68 1 95.88 201 PRO B O 1
ATOM 3727 N N . GLY B 1 202 ? -11.445 9.148 11.031 1 92.19 202 GLY B N 1
ATOM 3728 C CA . GLY B 1 202 ? -12.836 8.828 10.75 1 92.19 202 GLY B CA 1
ATOM 3729 C C . GLY B 1 202 ? -13.766 10.016 10.883 1 92.19 202 GLY B C 1
ATOM 3730 O O . GLY B 1 202 ? -13.336 11.109 11.266 1 92.19 202 GLY B O 1
ATOM 3731 N N . GLY B 1 203 ? -14.969 9.781 10.461 1 91.44 203 GLY B N 1
ATOM 3732 C CA . GLY B 1 203 ? -16.031 10.766 10.516 1 91.44 203 GLY B CA 1
ATOM 3733 C C . GLY B 1 203 ? -17 10.664 9.352 1 91.44 203 GLY B C 1
ATOM 3734 O O . GLY B 1 203 ? -16.766 9.898 8.414 1 91.44 203 GLY B O 1
ATOM 3735 N N . ARG B 1 204 ? -18.047 11.336 9.586 1 91.19 204 ARG B N 1
ATOM 3736 C CA . ARG B 1 204 ? -19.016 11.406 8.492 1 91.19 204 ARG B CA 1
ATOM 3737 C C . ARG B 1 204 ? -18.625 12.477 7.484 1 91.19 204 ARG B C 1
ATOM 3739 O O . ARG B 1 204 ? -18.812 13.672 7.73 1 91.19 204 ARG B O 1
ATOM 3746 N N . THR B 1 205 ? -18.062 12.055 6.414 1 91.94 205 THR B N 1
ATOM 3747 C CA . THR B 1 205 ? -17.578 12.914 5.34 1 91.94 205 THR B CA 1
ATOM 3748 C C . THR B 1 205 ? -18.391 12.695 4.066 1 91.94 205 THR B C 1
ATOM 3750 O O . THR B 1 205 ? -19.297 11.852 4.031 1 91.94 205 THR B O 1
ATOM 3753 N N . ARG B 1 206 ? -18.078 13.539 3.031 1 86.88 206 ARG B N 1
ATOM 3754 C CA . ARG B 1 206 ? -18.688 13.312 1.73 1 86.88 206 ARG B CA 1
ATOM 3755 C C . ARG B 1 206 ? -18.422 11.891 1.232 1 86.88 206 ARG B C 1
ATOM 3757 O O . ARG B 1 206 ? -19.281 11.281 0.601 1 86.88 206 ARG B O 1
ATOM 3764 N N . MET B 1 207 ? -17.234 11.312 1.562 1 81.81 207 MET B N 1
ATOM 3765 C CA . MET B 1 207 ? -16.844 9.969 1.136 1 81.81 207 MET B CA 1
ATOM 3766 C C . MET B 1 207 ? -17.719 8.906 1.8 1 81.81 207 MET B C 1
ATOM 3768 O O . MET B 1 207 ? -18.203 7.996 1.134 1 81.81 207 MET B O 1
ATOM 3772 N N . SER B 1 208 ? -17.922 9.031 3.096 1 81.25 208 SER B N 1
ATOM 3773 C CA . SER B 1 208 ? -18.75 8.062 3.824 1 81.25 208 SER B CA 1
ATOM 3774 C C . SER B 1 208 ? -20.219 8.211 3.469 1 81.25 208 SER B C 1
ATOM 3776 O O . SER B 1 208 ? -20.984 7.25 3.555 1 81.25 208 SER B O 1
ATOM 3778 N N . ALA B 1 209 ? -20.578 9.406 3.092 1 81.69 209 ALA B N 1
ATOM 3779 C CA . ALA B 1 209 ? -21.969 9.703 2.785 1 81.69 209 ALA B CA 1
ATOM 3780 C C . ALA B 1 209 ? -22.391 9.094 1.445 1 81.69 209 ALA B C 1
ATOM 3782 O O . ALA B 1 209 ? -23.578 9.039 1.121 1 81.69 209 ALA B O 1
ATOM 3783 N N . SER B 1 210 ? -21.391 8.656 0.691 1 75.75 210 SER B N 1
ATOM 3784 C CA . SER B 1 210 ? -21.703 8.086 -0.618 1 75.75 210 SER B CA 1
ATOM 3785 C C . SER B 1 210 ? -22.203 6.645 -0.493 1 75.75 210 SER B C 1
ATOM 3787 O O . SER B 1 210 ? -22.703 6.07 -1.461 1 75.75 210 SER B O 1
ATOM 3789 N N . MET B 1 211 ? -22.125 6.098 0.697 1 74.06 211 MET B N 1
ATOM 3790 C CA . MET B 1 211 ? -22.609 4.738 0.923 1 74.06 211 MET B CA 1
ATOM 3791 C C . MET B 1 211 ? -24.141 4.719 1.038 1 74.06 211 MET B C 1
ATOM 3793 O O . MET B 1 211 ? -24.734 5.684 1.511 1 74.06 211 MET B O 1
ATOM 3797 N N . PRO B 1 212 ? -24.734 3.672 0.486 1 72.56 212 PRO B N 1
ATOM 3798 C CA . PRO B 1 212 ? -26.188 3.6 0.61 1 72.56 212 PRO B CA 1
ATOM 3799 C C . PRO B 1 212 ? -26.672 3.729 2.055 1 72.56 212 PRO B C 1
ATOM 3801 O O . PRO B 1 212 ? -26.109 3.09 2.953 1 72.56 212 PRO B O 1
ATOM 3804 N N . GLY B 1 213 ? -27.625 4.598 2.254 1 75.75 213 GLY B N 1
ATOM 3805 C CA . GLY B 1 213 ? -28.234 4.754 3.566 1 75.75 213 GLY B CA 1
ATOM 3806 C C . GLY B 1 213 ? -27.438 5.668 4.484 1 75.75 213 GLY B C 1
ATOM 3807 O O . GLY B 1 213 ? -27.797 5.852 5.648 1 75.75 213 GLY B O 1
ATOM 3808 N N . ALA B 1 214 ? -26.406 6.199 3.846 1 77.25 214 ALA B N 1
ATOM 3809 C CA . ALA B 1 214 ? -25.547 7.035 4.668 1 77.25 214 ALA B CA 1
ATOM 3810 C C . ALA B 1 214 ? -26.188 8.391 4.953 1 77.25 214 ALA B C 1
ATOM 3812 O O . ALA B 1 214 ? -27.016 8.867 4.172 1 77.25 214 ALA B O 1
ATOM 3813 N N . GLN B 1 215 ? -25.844 9.016 6.117 1 86 215 GLN B N 1
ATOM 3814 C CA . GLN B 1 215 ? -26.281 10.352 6.5 1 86 215 GLN B CA 1
ATOM 3815 C C . GLN B 1 215 ? -25.438 11.422 5.805 1 86 215 GLN B C 1
ATOM 3817 O O . GLN B 1 215 ? -24.391 11.125 5.234 1 86 215 GLN B O 1
ATOM 3822 N N . ALA B 1 216 ? -26 12.633 5.828 1 89.44 216 ALA B N 1
ATOM 3823 C CA . ALA B 1 216 ? -25.328 13.758 5.203 1 89.44 216 ALA B CA 1
ATOM 3824 C C . ALA B 1 216 ? -23.969 14.008 5.848 1 89.44 216 ALA B C 1
ATOM 3826 O O . ALA B 1 216 ? -23.797 13.812 7.055 1 89.44 216 ALA B O 1
ATOM 3827 N N . PRO B 1 217 ? -23.062 14.492 5.027 1 92.31 217 PRO B N 1
ATOM 3828 C CA . PRO B 1 217 ? -21.734 14.789 5.582 1 92.31 217 PRO B CA 1
ATOM 3829 C C . PRO B 1 217 ? -21.766 15.938 6.59 1 92.31 217 PRO B C 1
ATOM 3831 O O . PRO B 1 217 ? -22.703 16.75 6.586 1 92.31 217 PRO B O 1
ATOM 3834 N N . ILE B 1 218 ? -20.828 15.898 7.465 1 92.81 218 ILE B N 1
ATOM 3835 C CA . ILE B 1 218 ? -20.609 16.953 8.438 1 92.81 218 ILE B CA 1
ATOM 3836 C C . ILE B 1 218 ? -19.328 17.719 8.102 1 92.81 218 ILE B C 1
ATOM 3838 O O . ILE B 1 218 ? -18.281 17.109 7.91 1 92.81 218 ILE B O 1
ATOM 3842 N N . GLU B 1 219 ? -19.438 19.031 7.984 1 93.81 219 GLU B N 1
ATOM 3843 C CA . GLU B 1 219 ? -18.219 19.828 7.844 1 93.81 219 GLU B CA 1
ATOM 3844 C C . GLU B 1 219 ? -17.734 20.312 9.203 1 93.81 219 GLU B C 1
ATOM 3846 O O . GLU B 1 219 ? -18.531 20.656 10.078 1 93.81 219 GLU B O 1
ATOM 3851 N N . PRO B 1 220 ? -16.453 20.328 9.469 1 91.88 220 PRO B N 1
ATOM 3852 C CA . PRO B 1 220 ? -15.844 20.641 10.766 1 91.88 220 PRO B CA 1
ATOM 3853 C C . PRO B 1 220 ? -16.234 22.016 11.297 1 91.88 220 PRO B C 1
ATOM 3855 O O . PRO B 1 220 ? -16.078 22.297 12.484 1 91.88 220 PRO B O 1
ATOM 3858 N N . ASP B 1 221 ? -16.734 22.938 10.586 1 90.44 221 ASP B N 1
ATOM 3859 C CA . ASP B 1 221 ? -17.094 24.266 11.078 1 90.44 221 ASP B CA 1
ATOM 3860 C C . ASP B 1 221 ? -18.594 24.344 11.383 1 90.44 221 ASP B C 1
ATOM 3862 O O . ASP B 1 221 ? -19.078 25.406 11.789 1 90.44 221 ASP B O 1
ATOM 3866 N N . GLU B 1 222 ? -19.188 23.234 11.188 1 89.81 222 GLU B N 1
ATOM 3867 C CA . GLU B 1 222 ? -20.625 23.219 11.414 1 89.81 222 GLU B CA 1
ATOM 3868 C C . GLU B 1 222 ? -20.953 22.922 12.875 1 89.81 222 GLU B C 1
ATOM 3870 O O . GLU B 1 222 ? -22.062 23.156 13.328 1 89.81 222 GLU B O 1
ATOM 3875 N N . ARG B 1 223 ? -20 22.422 13.586 1 83.75 223 ARG B N 1
ATOM 3876 C CA . ARG B 1 223 ? -20.203 22.094 14.992 1 83.75 223 ARG B CA 1
ATOM 3877 C C . ARG B 1 223 ? -19.406 23.031 15.891 1 83.75 223 ARG B C 1
ATOM 3879 O O . ARG B 1 223 ? -18.281 23.422 15.547 1 83.75 223 ARG B O 1
ATOM 3886 N N . ALA B 1 224 ? -20.078 23.281 17.047 1 82.69 224 ALA B N 1
ATOM 3887 C CA . ALA B 1 224 ? -19.359 24.094 18.031 1 82.69 224 ALA B CA 1
ATOM 3888 C C . ALA B 1 224 ? -18.219 23.297 18.672 1 82.69 224 ALA B C 1
ATOM 3890 O O . ALA B 1 224 ? -18.281 22.062 18.75 1 82.69 224 ALA B O 1
ATOM 3891 N N . GLU B 1 225 ? -17.203 24 19.047 1 75.5 225 GLU B N 1
ATOM 3892 C CA . GLU B 1 225 ? -16.016 23.375 19.609 1 75.5 225 GLU B CA 1
ATOM 3893 C C . GLU B 1 225 ? -16.344 22.562 20.844 1 75.5 225 GLU B C 1
ATOM 3895 O O . GLU B 1 225 ? -15.68 21.578 21.156 1 75.5 225 GLU B O 1
ATOM 3900 N N . ASP B 1 226 ? -17.469 22.938 21.531 1 80.56 226 ASP B N 1
ATOM 3901 C CA . ASP B 1 226 ? -17.828 22.281 22.781 1 80.56 226 ASP B CA 1
ATOM 3902 C C . ASP B 1 226 ? -18.797 21.141 22.562 1 80.56 226 ASP B C 1
ATOM 3904 O O . ASP B 1 226 ? -19.125 20.391 23.5 1 80.56 226 ASP B O 1
ATOM 3908 N N . GLU B 1 227 ? -19.203 21 21.375 1 87.56 227 GLU B N 1
ATOM 3909 C CA . GLU B 1 227 ? -20.109 19.906 21.031 1 87.56 227 GLU B CA 1
ATOM 3910 C C . GLU B 1 227 ? -19.328 18.656 20.594 1 87.56 227 GLU B C 1
ATOM 3912 O O . GLU B 1 227 ? -18.438 18.75 19.75 1 87.56 227 GLU B O 1
ATOM 3917 N N . PHE B 1 228 ? -19.625 17.578 21.25 1 91.38 228 PHE B N 1
ATOM 3918 C CA . PHE B 1 228 ? -19 16.328 20.859 1 91.38 228 PHE B CA 1
ATOM 3919 C C . PHE B 1 228 ? -19.938 15.508 19.969 1 91.38 228 PHE B C 1
ATOM 3921 O O . PHE B 1 228 ? -21 15.078 20.422 1 91.38 228 PHE B O 1
ATOM 3928 N N . ASP B 1 229 ? -19.672 15.383 18.844 1 92.94 229 ASP B N 1
ATOM 3929 C CA . ASP B 1 229 ? -20.281 14.477 17.875 1 92.94 229 ASP B CA 1
ATOM 3930 C C . ASP B 1 229 ? -19.297 13.414 17.406 1 92.94 229 ASP B C 1
ATOM 3932 O O . ASP B 1 229 ? -18.312 13.727 16.734 1 92.94 229 ASP B O 1
ATOM 3936 N N . PRO B 1 230 ? -19.578 12.172 17.75 1 91.62 230 PRO B N 1
ATOM 3937 C CA . PRO B 1 230 ? -18.625 11.117 17.422 1 91.62 230 PRO B CA 1
ATOM 3938 C C . PRO B 1 230 ? -18.375 10.969 15.93 1 91.62 230 PRO B C 1
ATOM 3940 O O . PRO B 1 230 ? -17.438 10.297 15.516 1 91.62 230 PRO B O 1
ATOM 3943 N N . LYS B 1 231 ? -19.172 11.602 15.156 1 92.62 231 LYS B N 1
ATOM 3944 C CA . LYS B 1 231 ? -19.047 11.484 13.711 1 92.62 231 LYS B CA 1
ATOM 3945 C C . LYS B 1 231 ? -18.422 12.734 13.109 1 92.62 231 LYS B C 1
ATOM 3947 O O . LYS B 1 231 ? -18.281 12.844 11.891 1 92.62 231 LYS B O 1
ATOM 3952 N N . ASP B 1 232 ? -18.062 13.719 13.938 1 94.81 232 ASP B N 1
ATOM 3953 C CA . ASP B 1 232 ? -17.359 14.922 13.484 1 94.81 232 ASP B CA 1
ATOM 3954 C C . ASP B 1 232 ? -16.016 14.578 12.875 1 94.81 232 ASP B C 1
ATOM 3956 O O . ASP B 1 232 ? -15.133 14.039 13.547 1 94.81 232 ASP B O 1
ATOM 3960 N N . PRO B 1 233 ? -15.766 14.984 11.547 1 95.31 233 PRO B N 1
ATOM 3961 C CA . PRO B 1 233 ? -14.523 14.617 10.867 1 95.31 233 PRO B CA 1
ATOM 3962 C C . PRO B 1 233 ? -13.297 15.305 11.453 1 95.31 233 PRO B C 1
ATOM 3964 O O . PRO B 1 233 ? -12.164 14.945 11.125 1 95.31 233 PRO B O 1
ATOM 3967 N N . SER B 1 234 ? -13.461 16.234 12.359 1 95.88 234 SER B N 1
ATOM 3968 C CA . SER B 1 234 ? -12.336 17 12.891 1 95.88 234 SER B CA 1
ATOM 3969 C C . SER B 1 234 ? -11.789 16.359 14.156 1 95.88 234 SER B C 1
ATOM 3971 O O . SER B 1 234 ? -10.766 16.797 14.688 1 95.88 234 SER B O 1
ATOM 3973 N N . LEU B 1 235 ? -12.375 15.289 14.617 1 94.25 235 LEU B N 1
ATOM 3974 C CA . LEU B 1 235 ? -12.031 14.766 15.93 1 94.25 235 LEU B CA 1
ATOM 3975 C C . LEU B 1 235 ? -10.625 14.164 15.922 1 94.25 235 LEU B C 1
ATOM 3977 O O . LEU B 1 235 ? -9.992 14.039 16.969 1 94.25 235 LEU B O 1
ATOM 3981 N N . GLY B 1 236 ? -10.156 13.789 14.766 1 95.12 236 GLY B N 1
ATOM 3982 C CA . GLY B 1 236 ? -8.789 13.305 14.664 1 95.12 236 GLY B CA 1
ATOM 3983 C C . GLY B 1 236 ? -7.77 14.422 14.523 1 95.12 236 GLY B C 1
ATOM 3984 O O . GLY B 1 236 ? -6.566 14.188 14.664 1 95.12 236 GLY B O 1
ATOM 3985 N N . SER B 1 237 ? -8.164 15.648 14.32 1 97.19 237 SER B N 1
ATOM 3986 C CA . SER B 1 237 ? -7.305 16.766 13.938 1 97.19 237 SER B CA 1
ATOM 3987 C C . SER B 1 237 ? -6.34 17.125 15.062 1 97.19 237 SER B C 1
ATOM 3989 O O . SER B 1 237 ? -5.203 17.516 14.812 1 97.19 237 SER B O 1
ATOM 3991 N N . PRO B 1 238 ? -6.754 16.984 16.359 1 95.25 238 PRO B N 1
ATOM 3992 C CA . PRO B 1 238 ? -5.793 17.266 17.422 1 95.25 238 PRO B CA 1
ATOM 3993 C C . PRO B 1 238 ? -4.566 16.359 17.375 1 95.25 238 PRO B C 1
ATOM 3995 O O . PRO B 1 238 ? -3.461 16.797 17.719 1 95.25 238 PRO B O 1
ATOM 3998 N N . VAL B 1 239 ? -4.742 15.125 16.938 1 95.62 239 VAL B N 1
ATOM 3999 C CA . VAL B 1 239 ? -3.623 14.203 16.797 1 95.62 239 VAL B CA 1
ATOM 4000 C C . VAL B 1 239 ? -2.67 14.703 15.711 1 95.62 239 VAL B C 1
ATOM 4002 O O . VAL B 1 239 ? -1.449 14.664 15.883 1 95.62 239 VAL B O 1
ATOM 4005 N N . VAL B 1 240 ? -3.221 15.219 14.625 1 98.12 240 VAL B N 1
ATOM 4006 C CA . VAL B 1 240 ? -2.422 15.758 13.531 1 98.12 240 VAL B CA 1
ATOM 4007 C C . VAL B 1 240 ? -1.643 16.984 14.016 1 98.12 240 VAL B C 1
ATOM 4009 O O . VAL B 1 240 ? -0.45 17.109 13.734 1 98.12 240 VAL B O 1
ATOM 4012 N N . ALA B 1 241 ? -2.32 17.859 14.758 1 98 241 ALA B N 1
ATOM 4013 C CA . ALA B 1 241 ? -1.65 19.047 15.297 1 98 241 ALA B CA 1
ATOM 4014 C C . ALA B 1 241 ? -0.507 18.656 16.219 1 98 241 ALA B C 1
ATOM 4016 O O . ALA B 1 241 ? 0.583 19.219 16.156 1 98 241 ALA B O 1
ATOM 4017 N N . TRP B 1 242 ? -0.728 17.656 17.062 1 94.38 242 TRP B N 1
ATOM 4018 C CA . TRP B 1 242 ? 0.313 17.219 17.984 1 94.38 242 TRP B CA 1
ATOM 4019 C C . TRP B 1 242 ? 1.465 16.562 17.234 1 94.38 242 TRP B C 1
ATOM 4021 O O . TRP B 1 242 ? 2.633 16.859 17.484 1 94.38 242 TRP B O 1
ATOM 4031 N N . LEU B 1 243 ? 1.154 15.688 16.281 1 95.56 243 LEU B N 1
ATOM 4032 C CA . LEU B 1 243 ? 2.184 15.031 15.477 1 95.56 243 LEU B CA 1
ATOM 4033 C C . LEU B 1 243 ? 3.027 16.062 14.734 1 95.56 243 LEU B C 1
ATOM 4035 O O . LEU B 1 243 ? 4.211 15.828 14.477 1 95.56 243 LEU B O 1
ATOM 4039 N N . ALA B 1 244 ? 2.404 17.188 14.391 1 97.69 244 ALA B N 1
ATOM 4040 C CA . ALA B 1 244 ? 3.076 18.234 13.641 1 97.69 244 ALA B CA 1
ATOM 4041 C C . ALA B 1 244 ? 3.914 19.125 14.562 1 97.69 244 ALA B C 1
ATOM 4043 O O . ALA B 1 244 ? 4.695 19.953 14.102 1 97.69 244 ALA B O 1
ATOM 4044 N N . SER B 1 245 ? 3.818 18.984 15.883 1 95.12 245 SER B N 1
ATOM 4045 C CA . SER B 1 245 ? 4.43 19.891 16.859 1 95.12 245 SER B CA 1
ATOM 4046 C C . SER B 1 245 ? 5.824 19.422 17.25 1 95.12 245 SER B C 1
ATOM 4048 O O . SER B 1 245 ? 6.199 18.281 16.984 1 95.12 245 SER B O 1
ATOM 4050 N N . PRO B 1 246 ? 6.586 20.312 17.844 1 92 246 PRO B N 1
ATOM 4051 C CA . PRO B 1 246 ? 7.906 19.922 18.359 1 92 246 PRO B CA 1
ATOM 4052 C C . PRO B 1 246 ? 7.828 18.797 19.391 1 92 246 PRO B C 1
ATOM 4054 O O . PRO B 1 246 ? 8.781 18.016 19.531 1 92 246 PRO B O 1
ATOM 4057 N N . GLU B 1 247 ? 6.66 18.609 19.984 1 87.25 247 GLU B N 1
ATOM 4058 C CA . GLU B 1 247 ? 6.512 17.609 21.047 1 87.25 247 GLU B CA 1
ATOM 4059 C C . GLU B 1 247 ? 6.574 16.203 20.469 1 87.25 247 GLU B C 1
ATOM 4061 O O . GLU B 1 247 ? 6.918 15.25 21.188 1 87.25 247 GLU B O 1
ATOM 4066 N N . ALA B 1 248 ? 6.312 16.094 19.203 1 90.38 248 ALA B N 1
ATOM 4067 C CA . ALA B 1 248 ? 6.223 14.773 18.594 1 90.38 248 ALA B CA 1
ATOM 4068 C C . ALA B 1 248 ? 7.477 14.453 17.781 1 90.38 248 ALA B C 1
ATOM 4070 O O . ALA B 1 248 ? 7.461 13.555 16.938 1 90.38 248 ALA B O 1
ATOM 4071 N N . GLY B 1 249 ? 8.594 15.18 18.031 1 89.5 249 GLY B N 1
ATOM 4072 C CA . GLY B 1 249 ? 9.828 15.016 17.266 1 89.5 249 GLY B CA 1
ATOM 4073 C C . GLY B 1 249 ? 10.422 13.625 17.391 1 89.5 249 GLY B C 1
ATOM 4074 O O . GLY B 1 249 ? 11.242 13.219 16.562 1 89.5 249 GLY B O 1
ATOM 4075 N N . HIS B 1 250 ? 9.977 12.852 18.375 1 86.38 250 HIS B N 1
ATOM 4076 C CA . HIS B 1 250 ? 10.508 11.516 18.625 1 86.38 250 HIS B CA 1
ATOM 4077 C C . HIS B 1 250 ? 9.633 10.445 17.984 1 86.38 250 HIS B C 1
ATOM 4079 O O . HIS B 1 250 ? 9.93 9.25 18.078 1 86.38 250 HIS B O 1
ATOM 4085 N N . VAL B 1 251 ? 8.531 10.836 17.359 1 91.12 251 VAL B N 1
ATOM 4086 C CA . VAL B 1 251 ? 7.566 9.906 16.781 1 91.12 251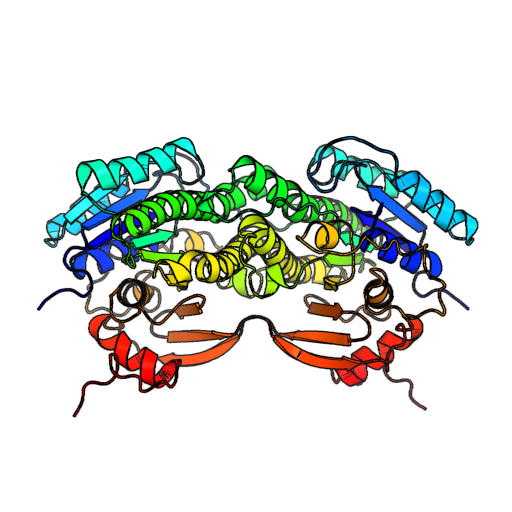 VAL B CA 1
ATOM 4087 C C . VAL B 1 251 ? 7.695 9.906 15.266 1 91.12 251 VAL B C 1
ATOM 4089 O O . VAL B 1 251 ? 7.398 10.906 14.609 1 91.12 251 VAL B O 1
ATOM 4092 N N . SER B 1 252 ? 8.172 8.805 14.695 1 94.88 252 SER B N 1
ATOM 4093 C CA . SER B 1 252 ? 8.297 8.68 13.242 1 94.88 252 SER B CA 1
ATOM 4094 C C . SER B 1 252 ? 8.016 7.25 12.789 1 94.88 252 SER B C 1
ATOM 4096 O O . SER B 1 252 ? 8.266 6.297 13.531 1 94.88 252 SER B O 1
ATOM 4098 N N . GLY B 1 253 ? 7.367 7.145 11.594 1 95.56 253 GLY B N 1
ATOM 4099 C CA . GLY B 1 253 ? 7.102 5.84 11.008 1 95.56 253 GLY B CA 1
ATOM 4100 C C . GLY B 1 253 ? 5.91 5.137 11.633 1 95.56 253 GLY B C 1
ATOM 4101 O O . GLY B 1 253 ? 5.738 3.928 11.469 1 95.56 253 GLY B O 1
ATOM 4102 N N . GLN B 1 254 ? 5.066 5.84 12.367 1 94 254 GLN B N 1
ATOM 4103 C CA . GLN B 1 254 ? 3.979 5.23 13.125 1 94 254 GLN B CA 1
ATOM 4104 C C . GLN B 1 254 ? 2.648 5.375 12.391 1 94 254 GLN B C 1
ATOM 4106 O O . GLN B 1 254 ? 2.479 6.289 11.578 1 94 254 GLN B O 1
ATOM 4111 N N . VAL B 1 255 ? 1.785 4.469 12.656 1 96.44 255 VAL B N 1
ATOM 4112 C CA . VAL B 1 255 ? 0.397 4.52 12.211 1 96.44 255 VAL B CA 1
ATOM 4113 C C . VAL B 1 255 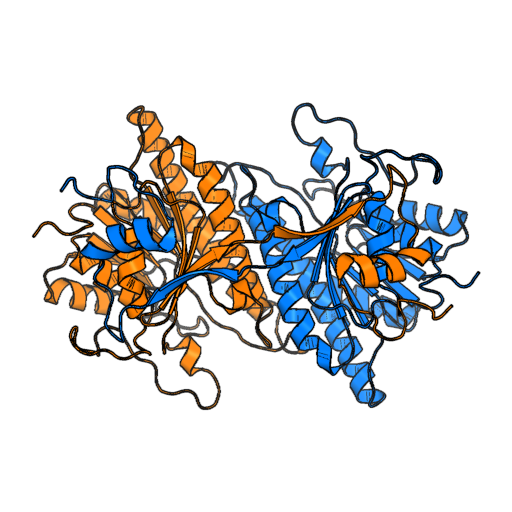? -0.53 4.652 13.414 1 96.44 255 VAL B C 1
ATOM 4115 O O . VAL B 1 255 ? -0.528 3.797 14.305 1 96.44 255 VAL B O 1
ATOM 4118 N N . ILE B 1 256 ? -1.335 5.719 13.438 1 95.31 256 ILE B N 1
ATOM 4119 C CA . ILE B 1 256 ? -2.232 6 14.555 1 95.31 256 ILE B CA 1
ATOM 4120 C C . ILE B 1 256 ? -3.674 6.066 14.055 1 95.31 256 ILE B C 1
ATOM 4122 O O . ILE B 1 256 ? -3.984 6.84 13.141 1 95.31 256 ILE B O 1
ATOM 4126 N N . ARG B 1 257 ? -4.488 5.262 14.602 1 95.88 257 ARG B N 1
ATOM 4127 C CA . ARG B 1 257 ? -5.922 5.336 14.328 1 95.88 257 ARG B CA 1
ATOM 4128 C C . ARG B 1 257 ? -6.605 6.328 15.266 1 95.88 257 ARG B C 1
ATOM 4130 O O . ARG B 1 257 ? -6.445 6.25 16.484 1 95.88 257 ARG B O 1
ATOM 4137 N N . ALA B 1 258 ? -7.246 7.309 14.703 1 94.56 258 ALA B N 1
ATOM 4138 C CA . ALA B 1 258 ? -7.961 8.344 15.445 1 94.56 258 ALA B CA 1
ATOM 4139 C C . ALA B 1 258 ? -9.438 8.375 15.055 1 94.56 258 ALA B C 1
ATOM 4141 O O . ALA B 1 258 ? -9.828 9.094 14.133 1 94.56 258 ALA B O 1
ATOM 4142 N N . MET B 1 259 ? -10.242 7.641 15.75 1 92.06 259 MET B N 1
ATOM 4143 C CA . MET B 1 259 ? -11.68 7.52 15.508 1 92.06 259 MET B CA 1
ATOM 4144 C C . MET B 1 259 ? -12.477 8.102 16.672 1 92.06 259 MET B C 1
ATOM 4146 O O . MET B 1 259 ? -12.633 7.461 17.703 1 92.06 259 MET B O 1
ATOM 4150 N N . GLY B 1 260 ? -13.102 9.219 16.312 1 90.88 260 GLY B N 1
ATOM 4151 C CA . GLY B 1 260 ? -13.758 9.875 17.438 1 90.88 260 GLY B CA 1
ATOM 4152 C C . GLY B 1 260 ? -12.812 10.188 18.578 1 90.88 260 GLY B C 1
ATOM 4153 O O . GLY B 1 260 ? -11.766 10.812 18.375 1 90.88 260 GLY B O 1
ATOM 4154 N N . GLU B 1 261 ? -13.172 9.789 19.719 1 90.75 261 GLU B N 1
ATOM 4155 C CA . GLU B 1 261 ? -12.328 10.039 20.891 1 90.75 261 GLU B CA 1
ATOM 4156 C C . GLU B 1 261 ? -11.352 8.883 21.125 1 90.75 261 GLU B C 1
ATOM 4158 O O . GLU B 1 261 ? -10.586 8.898 22.078 1 90.75 261 GLU B O 1
ATOM 4163 N N . HIS B 1 262 ? -11.422 7.887 20.266 1 92.38 262 HIS B N 1
ATOM 4164 C CA . HIS B 1 262 ? -10.57 6.715 20.438 1 92.38 262 HIS B CA 1
ATOM 4165 C C . HIS B 1 262 ? -9.281 6.844 19.625 1 92.38 262 HIS B C 1
ATOM 4167 O O . HIS B 1 262 ? -9.32 7.109 18.422 1 92.38 262 HIS B O 1
ATOM 4173 N N . LEU B 1 263 ? -8.148 6.703 20.312 1 93.88 263 LEU B N 1
ATOM 4174 C CA . LEU B 1 263 ? -6.836 6.684 19.672 1 93.88 263 LEU B CA 1
ATOM 4175 C C . LEU B 1 263 ? -6.164 5.324 19.859 1 93.88 263 LEU B C 1
ATOM 4177 O O . LEU B 1 263 ? -6.219 4.742 20.938 1 93.88 263 LEU B O 1
ATOM 4181 N N . GLN B 1 264 ? -5.645 4.785 18.812 1 94.19 264 GLN B N 1
ATOM 4182 C CA . GLN B 1 264 ? -4.926 3.516 18.859 1 94.19 264 GLN B CA 1
ATOM 4183 C C . GLN B 1 264 ? -3.588 3.609 18.141 1 94.19 264 GLN B C 1
ATOM 4185 O O . GLN B 1 264 ? -3.51 4.16 17.031 1 94.19 264 GLN B O 1
ATOM 4190 N N . LEU B 1 265 ? -2.541 3.229 18.781 1 94.06 265 LEU B N 1
ATOM 4191 C CA . LEU B 1 265 ? -1.295 2.938 18.078 1 94.06 265 LEU B CA 1
ATOM 4192 C C . LEU B 1 265 ? -1.35 1.561 17.422 1 94.06 265 LEU B C 1
ATOM 4194 O O . LEU B 1 265 ? -1.684 0.57 18.078 1 94.06 265 LEU B O 1
ATOM 4198 N N . LEU B 1 266 ? -1.043 1.528 16.188 1 95.31 266 LEU B N 1
ATOM 4199 C CA . LEU B 1 266 ? -1.114 0.262 15.477 1 95.31 266 LEU B CA 1
ATOM 4200 C C . LEU B 1 266 ? 0.281 -0.303 15.227 1 95.31 266 LEU B C 1
ATOM 4202 O O . LEU B 1 266 ? 1.214 0.444 14.922 1 95.31 266 LEU B O 1
ATOM 4206 N N . LYS B 1 267 ? 0.33 -1.634 15.406 1 93.12 267 LYS B N 1
ATOM 4207 C CA . LYS B 1 267 ? 1.54 -2.369 15.047 1 93.12 267 LYS B CA 1
ATOM 4208 C C . LYS B 1 267 ? 1.396 -3.037 13.68 1 93.12 267 LYS B C 1
ATOM 4210 O O . LYS B 1 267 ? 0.364 -3.645 13.391 1 93.12 267 LYS B O 1
ATOM 4215 N N . GLY B 1 268 ? 2.467 -2.803 12.914 1 92.81 268 GLY B N 1
ATOM 4216 C CA . GLY B 1 268 ? 2.453 -3.295 11.547 1 92.81 268 GLY B CA 1
ATOM 4217 C C . GLY B 1 268 ? 2.658 -4.797 11.445 1 92.81 268 GLY B C 1
ATOM 4218 O O . GLY B 1 268 ? 2.58 -5.504 12.453 1 92.81 268 GLY B O 1
ATOM 4219 N N . TRP B 1 269 ? 2.906 -5.281 10.273 1 94.19 269 TRP B N 1
ATOM 4220 C CA . TRP B 1 269 ? 3.049 -6.699 9.953 1 94.19 269 TRP B CA 1
ATOM 4221 C C . TRP B 1 269 ? 4.176 -7.328 10.766 1 94.19 269 TRP B C 1
ATOM 4223 O O . TRP B 1 269 ? 5.301 -6.82 10.773 1 94.19 269 TRP B O 1
ATOM 4233 N N . HIS B 1 270 ? 3.879 -8.359 11.43 1 93.31 270 HIS B N 1
ATOM 4234 C CA . HIS B 1 270 ? 4.848 -9.07 12.266 1 93.31 270 HIS B CA 1
ATOM 4235 C C . HIS B 1 270 ? 4.508 -10.547 12.367 1 93.31 270 HIS B C 1
ATOM 4237 O O . HIS B 1 270 ? 3.342 -10.938 12.234 1 93.31 270 HIS B O 1
ATOM 4243 N N . PRO B 1 271 ? 5.555 -11.406 12.547 1 93.81 271 PRO B N 1
ATOM 4244 C CA . PRO B 1 271 ? 5.289 -12.844 12.617 1 93.81 271 PRO B CA 1
ATOM 4245 C C . PRO B 1 271 ? 4.465 -13.234 13.844 1 93.81 271 PRO B C 1
ATOM 4247 O O . PRO B 1 271 ? 4.703 -12.719 14.938 1 93.81 271 PRO B O 1
ATOM 4250 N N . VAL B 1 272 ? 3.475 -14.055 13.641 1 91.69 272 VAL B N 1
ATOM 4251 C CA . VAL B 1 272 ? 2.703 -14.578 14.758 1 91.69 272 VAL B CA 1
ATOM 4252 C C . VAL B 1 272 ? 2.898 -16.094 14.859 1 91.69 272 VAL B C 1
ATOM 4254 O O . VAL B 1 272 ? 2.541 -16.703 15.867 1 91.69 272 VAL B O 1
ATOM 4257 N N . ALA B 1 273 ? 3.412 -16.703 13.828 1 89.44 273 ALA B N 1
ATOM 4258 C CA . ALA B 1 273 ? 3.826 -18.109 13.781 1 89.44 273 ALA B CA 1
ATOM 4259 C C . ALA B 1 273 ? 5.027 -18.297 12.859 1 89.44 273 ALA B C 1
ATOM 4261 O O . ALA B 1 273 ? 5.141 -17.609 11.828 1 89.44 273 ALA B O 1
ATOM 4262 N N . SER B 1 274 ? 5.918 -19.141 13.281 1 93.12 274 SER B N 1
ATOM 4263 C CA . SER B 1 274 ? 7.125 -19.406 12.508 1 93.12 274 SER B CA 1
ATOM 4264 C C . SER B 1 274 ? 7.469 -20.891 12.523 1 93.12 274 SER B C 1
ATOM 4266 O O . SER B 1 274 ? 7.328 -21.547 13.555 1 93.12 274 SER B O 1
ATOM 4268 N N . VAL B 1 275 ? 7.832 -21.391 11.328 1 91.62 275 VAL B N 1
ATOM 4269 C CA . VAL B 1 275 ? 8.312 -22.766 11.227 1 91.62 275 VAL B CA 1
ATOM 4270 C C . VAL B 1 275 ? 9.57 -22.812 10.359 1 91.62 275 VAL B C 1
ATOM 4272 O O . VAL B 1 275 ? 9.781 -21.938 9.508 1 91.62 275 VAL B O 1
ATOM 4275 N N . SER B 1 276 ? 10.438 -23.656 10.617 1 93 276 SER B N 1
ATOM 4276 C CA . SER B 1 276 ? 11.648 -23.906 9.852 1 93 276 SER B CA 1
ATOM 4277 C C . SER B 1 276 ? 11.75 -25.375 9.445 1 93 276 SER B C 1
ATOM 4279 O O . SER B 1 276 ? 11.031 -26.234 9.992 1 93 276 SER B O 1
ATOM 4281 N N . ASN B 1 277 ? 12.594 -25.656 8.453 1 91.94 277 ASN B N 1
ATOM 4282 C CA . ASN B 1 277 ? 12.656 -27 7.902 1 91.94 277 ASN B CA 1
ATOM 4283 C C . ASN B 1 277 ? 14.062 -27.578 8 1 91.94 277 ASN B C 1
ATOM 4285 O O . ASN B 1 277 ? 14.445 -28.422 7.184 1 91.94 277 ASN B O 1
ATOM 4289 N N . GLY B 1 278 ? 14.922 -27.078 8.859 1 89.88 278 GLY B N 1
ATOM 4290 C CA . GLY B 1 278 ? 16.234 -27.641 9.133 1 89.88 278 GLY B CA 1
ATOM 4291 C C . GLY B 1 278 ? 17.172 -27.562 7.945 1 89.88 278 GLY B C 1
ATOM 4292 O O . GLY B 1 278 ? 17.844 -28.547 7.609 1 89.88 278 GLY B O 1
ATOM 4293 N N . GLN B 1 279 ? 17.188 -26.453 7.246 1 88.44 279 GLN B N 1
ATOM 4294 C CA . GLN B 1 279 ? 18.047 -26.203 6.094 1 88.44 279 GLN B CA 1
ATOM 4295 C C . GLN B 1 279 ? 17.734 -27.172 4.957 1 88.44 279 GLN B C 1
ATOM 4297 O O . GLN B 1 279 ? 18.656 -27.734 4.348 1 88.44 279 GLN B O 1
ATOM 4302 N N . LYS B 1 280 ? 16.547 -27.453 4.859 1 90.62 280 LYS B N 1
ATOM 4303 C CA . LYS B 1 280 ? 16.031 -28.25 3.748 1 90.62 280 LYS B CA 1
ATOM 4304 C C . LYS B 1 280 ? 14.906 -27.516 3.016 1 90.62 280 LYS B C 1
ATOM 4306 O O . LYS B 1 280 ? 14.188 -26.719 3.615 1 90.62 280 LYS B O 1
ATOM 4311 N N . ARG B 1 281 ? 14.812 -27.828 1.751 1 91.31 281 ARG B N 1
ATOM 4312 C CA . ARG B 1 281 ? 13.703 -27.344 0.944 1 91.31 281 ARG B CA 1
ATOM 4313 C C . ARG B 1 281 ? 12.375 -27.922 1.434 1 91.31 281 ARG B C 1
ATOM 4315 O O . ARG B 1 281 ? 12.305 -29.094 1.797 1 91.31 281 ARG B O 1
ATOM 4322 N N . TRP B 1 282 ? 11.391 -27.094 1.487 1 89.38 282 TRP B N 1
ATOM 4323 C CA . TRP B 1 282 ? 10.055 -27.578 1.845 1 89.38 282 TRP B CA 1
ATOM 4324 C C . TRP B 1 282 ? 9.5 -28.484 0.758 1 89.38 282 TRP B C 1
ATOM 4326 O O . TRP B 1 282 ? 9.766 -28.281 -0.429 1 89.38 282 TRP B O 1
ATOM 4336 N N . ASP B 1 283 ? 8.82 -29.516 1.187 1 90 283 ASP B N 1
ATOM 4337 C CA . ASP B 1 283 ? 8.008 -30.344 0.303 1 90 283 ASP B CA 1
ATOM 4338 C C . ASP B 1 283 ? 6.562 -29.844 0.258 1 90 283 ASP B C 1
ATOM 4340 O O . ASP B 1 283 ? 5.832 -29.969 1.242 1 90 283 ASP B O 1
ATOM 4344 N N . ALA B 1 284 ? 6.137 -29.281 -0.867 1 90.19 284 ALA B N 1
ATOM 4345 C CA . ALA B 1 284 ? 4.797 -28.719 -1.009 1 90.19 284 ALA B CA 1
ATOM 4346 C C . ALA B 1 284 ? 3.729 -29.719 -0.588 1 90.19 284 ALA B C 1
ATOM 4348 O O . ALA B 1 284 ? 2.691 -29.344 -0.042 1 90.19 284 ALA B O 1
ATOM 4349 N N . ASN B 1 285 ? 3.934 -31.047 -0.817 1 89.12 285 ASN B N 1
ATOM 4350 C CA . ASN B 1 285 ? 2.969 -32.094 -0.492 1 89.12 285 ASN B CA 1
ATOM 4351 C C . ASN B 1 285 ? 2.797 -32.25 1.017 1 89.12 285 ASN B C 1
ATOM 4353 O O . ASN B 1 285 ? 1.818 -32.844 1.477 1 89.12 285 ASN B O 1
ATOM 4357 N N . LYS B 1 286 ? 3.721 -31.656 1.715 1 85.75 286 LYS B N 1
ATOM 4358 C CA . LYS B 1 286 ? 3.699 -31.844 3.164 1 85.75 286 LYS B CA 1
ATOM 4359 C C . LYS B 1 286 ? 3.342 -30.531 3.873 1 85.75 286 LYS B C 1
ATOM 4361 O O . LYS B 1 286 ? 3.105 -30.531 5.082 1 85.75 286 LYS B O 1
ATOM 4366 N N . LEU B 1 287 ? 3.334 -29.453 3.191 1 87.44 287 LEU B N 1
ATOM 4367 C CA . LEU B 1 287 ? 3.168 -28.141 3.787 1 87.44 287 LEU B CA 1
ATOM 4368 C C . LEU B 1 287 ? 1.783 -27.984 4.406 1 87.44 287 LEU B C 1
ATOM 4370 O O . LEU B 1 287 ? 1.62 -27.297 5.414 1 87.44 287 LEU B O 1
ATOM 4374 N N . GLY B 1 288 ? 0.754 -28.672 3.785 1 83.94 288 GLY B N 1
ATOM 4375 C CA . GLY B 1 288 ? -0.591 -28.562 4.324 1 83.94 288 GLY B CA 1
ATOM 4376 C C . GLY B 1 288 ? -0.676 -28.922 5.797 1 83.94 288 GLY B C 1
ATOM 4377 O O . GLY B 1 288 ? -1.268 -28.172 6.586 1 83.94 288 GLY B O 1
ATOM 4378 N N . ALA B 1 289 ? -0.084 -30.016 6.094 1 79.31 289 ALA B N 1
ATOM 4379 C CA . ALA B 1 289 ? -0.102 -30.484 7.477 1 79.31 289 ALA B CA 1
ATOM 4380 C C . ALA B 1 289 ? 0.692 -29.547 8.383 1 79.31 289 ALA B C 1
ATOM 4382 O O . ALA B 1 289 ? 0.261 -29.234 9.492 1 79.31 289 ALA B O 1
ATOM 4383 N N . ILE B 1 290 ? 1.799 -29.047 7.867 1 81.19 290 ILE B N 1
ATOM 4384 C CA . ILE B 1 290 ? 2.68 -28.188 8.633 1 81.19 290 ILE B CA 1
ATOM 4385 C C . ILE B 1 290 ? 1.997 -26.844 8.867 1 81.19 290 ILE B C 1
ATOM 4387 O O . ILE B 1 290 ? 1.961 -26.344 10 1 81.19 290 ILE B O 1
ATOM 4391 N N . MET B 1 291 ? 1.421 -26.297 7.863 1 81.56 291 MET B N 1
ATOM 4392 C CA . MET B 1 291 ? 0.761 -25 7.973 1 81.56 291 MET B CA 1
ATOM 4393 C C . MET B 1 291 ? -0.467 -25.094 8.875 1 81.56 291 MET B C 1
ATOM 4395 O O . MET B 1 291 ? -0.71 -24.188 9.688 1 81.56 291 MET B O 1
ATOM 4399 N N . ALA B 1 292 ? -1.218 -26.109 8.672 1 74.38 292 ALA B N 1
ATOM 4400 C CA . ALA B 1 292 ? -2.426 -26.281 9.477 1 74.38 292 ALA B CA 1
ATOM 4401 C C . ALA B 1 292 ? -2.088 -26.375 10.961 1 74.38 292 ALA B C 1
ATOM 4403 O O . ALA B 1 292 ? -2.637 -25.625 11.781 1 74.38 292 ALA B O 1
ATOM 4404 N N . THR B 1 293 ? -1.16 -27.203 11.289 1 69.88 293 THR B N 1
ATOM 4405 C CA . THR B 1 293 ? -0.877 -27.516 12.688 1 69.88 293 THR B CA 1
ATOM 4406 C C . THR B 1 293 ? 0.023 -26.453 13.312 1 69.88 293 THR B C 1
ATOM 4408 O O . THR B 1 293 ? -0.269 -25.953 14.398 1 69.88 293 THR B O 1
ATOM 4411 N N . ASP B 1 294 ? 0.953 -26.125 12.633 1 75.25 294 ASP B N 1
ATOM 4412 C CA . ASP B 1 294 ? 2.02 -25.359 13.273 1 75.25 294 ASP B CA 1
ATOM 4413 C C . ASP B 1 294 ? 1.834 -23.859 13.039 1 75.25 294 ASP B C 1
ATOM 4415 O O . ASP B 1 294 ? 2.371 -23.031 13.789 1 75.25 294 ASP B O 1
ATOM 4419 N N . VAL B 1 295 ? 1.068 -23.516 12.07 1 77.75 295 VAL B N 1
ATOM 4420 C CA . VAL B 1 295 ? 0.967 -22.094 11.727 1 77.75 295 VAL B CA 1
ATOM 4421 C C . VAL B 1 295 ? -0.431 -21.578 12.062 1 77.75 295 VAL B C 1
ATOM 4423 O O . VAL B 1 295 ? -0.583 -20.656 12.859 1 77.75 295 VAL B O 1
ATOM 4426 N N . PHE B 1 296 ? -1.438 -22.297 11.656 1 73 296 PHE B N 1
ATOM 4427 C CA . PHE B 1 296 ? -2.799 -21.812 11.859 1 73 296 PHE B CA 1
ATOM 4428 C C . PHE B 1 296 ? -3.4 -22.391 13.133 1 73 296 PHE B C 1
ATOM 4430 O O . PHE B 1 296 ? -4.398 -21.891 13.641 1 73 296 PHE B O 1
ATOM 4437 N N . GLY B 1 297 ? -2.793 -23.453 13.648 1 65.44 297 GLY B N 1
ATOM 4438 C CA . GLY B 1 297 ? -3.264 -24.047 14.891 1 65.44 297 GLY B CA 1
ATOM 4439 C C . GLY B 1 297 ? -4.629 -24.688 14.766 1 65.44 297 GLY B C 1
ATOM 4440 O O . GLY B 1 297 ? -5.453 -24.594 15.672 1 65.44 297 GLY B O 1
ATOM 4441 N N . THR B 1 298 ? -5.094 -24.906 13.609 1 64.25 298 THR B N 1
ATOM 4442 C CA . THR B 1 298 ? -6.387 -25.547 13.406 1 64.25 298 THR B CA 1
ATOM 4443 C C . THR B 1 298 ? -6.215 -27.031 13.078 1 64.25 298 THR B C 1
ATOM 4445 O O . THR B 1 298 ? -5.113 -27.469 12.742 1 64.25 298 THR B O 1
ATOM 4448 N N . ARG B 1 299 ? -7.242 -27.844 13.719 1 54.38 299 ARG B N 1
ATOM 4449 C CA . ARG B 1 299 ? -7.273 -29.266 13.406 1 54.38 299 ARG B CA 1
ATOM 4450 C C . ARG B 1 299 ? -8.336 -29.578 12.359 1 54.38 299 ARG B C 1
ATOM 4452 O O . ARG B 1 299 ? -8.867 -30.688 12.32 1 54.38 299 ARG B O 1
ATOM 4459 N N . ASN B 1 300 ? -8.758 -28.5 11.734 1 44.53 300 ASN B N 1
ATOM 4460 C CA . ASN B 1 300 ? -9.906 -28.75 10.867 1 44.53 300 ASN B CA 1
ATOM 4461 C C . ASN B 1 300 ? -9.602 -29.828 9.836 1 44.53 300 ASN B C 1
ATOM 4463 O O . ASN B 1 300 ? -8.438 -30.125 9.562 1 44.53 300 ASN B O 1
ATOM 4467 N N . THR B 1 301 ? -10.555 -30.438 9.078 1 36.19 301 THR B N 1
ATOM 4468 C CA . THR B 1 301 ? -10.695 -31.516 8.109 1 36.19 301 THR B CA 1
ATOM 4469 C C . THR B 1 301 ? -10.078 -31.125 6.773 1 36.19 301 THR B C 1
ATOM 4471 O O . THR B 1 301 ? -10.352 -30.047 6.246 1 36.19 301 THR B O 1
ATOM 4474 N N . GLY B 1 302 ? -8.883 -31.703 6.184 1 39.59 302 GLY B N 1
ATOM 4475 C CA . GLY B 1 302 ? -7.875 -31.906 5.156 1 39.59 302 GLY B CA 1
ATOM 4476 C C . GLY B 1 302 ? -6.457 -31.734 5.672 1 39.59 302 GLY B C 1
ATOM 4477 O O . GLY B 1 302 ? -5.492 -31.969 4.941 1 39.59 302 GLY B O 1
ATOM 4478 N N . LEU B 1 303 ? -6.227 -30.922 6.773 1 43.59 303 LEU B N 1
ATOM 4479 C CA . LEU B 1 303 ? -4.902 -30.938 7.387 1 43.59 303 LEU B CA 1
ATOM 4480 C C . LEU B 1 303 ? -4.668 -32.219 8.148 1 43.59 303 LEU B C 1
ATOM 4482 O O . LEU B 1 303 ? -3.629 -32.875 7.98 1 43.59 303 LEU B O 1
ATOM 4486 N N . ARG B 1 304 ? -4.648 -32.344 9.516 1 37.88 304 ARG B N 1
ATOM 4487 C CA . ARG B 1 304 ? -4.164 -33.531 10.227 1 37.88 304 ARG B CA 1
ATOM 4488 C C . ARG B 1 304 ? -5.086 -34.719 9.992 1 37.88 304 ARG B C 1
ATOM 4490 O O . ARG B 1 304 ? -6.297 -34.625 10.195 1 37.88 304 ARG B O 1
ATOM 4497 N N . LEU B 1 305 ? -4.543 -35.75 9.125 1 34.44 305 LEU B N 1
ATOM 4498 C CA . LEU B 1 305 ? -4.934 -37.156 9.055 1 34.44 305 LEU B CA 1
ATOM 4499 C C . LEU B 1 305 ? -5.156 -37.719 10.445 1 34.44 305 LEU B C 1
ATOM 4501 O O . LEU B 1 305 ? -4.398 -37.438 11.375 1 34.44 305 LEU B O 1
ATOM 4505 N N . GLY B 1 306 ? -6.262 -38.125 10.898 1 26.16 306 GLY B N 1
ATOM 4506 C CA . GLY B 1 306 ? -6.387 -39.219 11.82 1 26.16 306 GLY B CA 1
ATOM 4507 C C . GLY B 1 306 ? -5.465 -40.375 11.484 1 26.16 306 GLY B C 1
ATOM 4508 O O . GLY B 1 306 ? -5.445 -40.875 10.352 1 26.16 306 GLY B O 1
ATOM 4509 N N . GLY B 1 307 ? -4.207 -40.5 12 1 24.27 307 GLY B N 1
ATOM 4510 C CA . GLY B 1 307 ? -3.924 -41.844 12.477 1 24.27 307 GLY B CA 1
ATOM 4511 C C . GLY B 1 307 ? -5.008 -42.406 13.383 1 24.27 307 GLY B C 1
ATOM 4512 O O . GLY B 1 307 ? -5.793 -41.625 13.953 1 24.27 307 GLY B O 1
#